Protein AF-0000000067830590 (afdb_homodimer)

Radius of gyration: 25.95 Å; Cα contacts (8 Å, |Δi|>4): 1346; chains: 2; bounding box: 72×70×106 Å

Sequence (716 aa):
MVDDTRDLALVFAGGNAVGAYHAGTYEALHEHGLRPDWVVGASIGAVTAAIIAGNAPEDRVAKLRMFWDEATQATGPSPTGLLKPRQVYNGLHALLALAWGRPSIFGHRLPGPWSALPWVPNDVALFDNRPLLRTLERLVDFEWLNRGDTRLTVGCVDIETGEEVYFDTARQEVRSEHILASTAILPAFPPVEVDGRVLCDAGYTNNLPLDPLFETEPERDLLCIASDLFSLRAPRPASLDAVLERANDLIFASAPRRAVAGLRREYELRERLDPEGPAVTLLHLVYQAGADELAAKSFDFSPSSIRDRWAAGGRDAVRGLGLLRADKRASGRFEYLTLPDSLGTRKAAEPRAASAVAMVDDTRDLALVFAGGNAVGAYHAGTYEALHEHGLRPDWVVGASIGAVTAAIIAGNAPEDRVAKLRMFWDEATQATGPSPTGLLKPRQVYNGLHALLALAWGRPSIFGHRLPGPWSALPWVPNDVALFDNRPLLRTLERLVDFEWLNRGDTRLTVGCVDIETGEEVYFDTARQEVRSEHILASTAILPAFPPVEVDGRVLCDAGYTNNLPLDPLFETEPERDLLCIASDLFSLRAPRPASLDAVLERANDLIFASAPRRAVAGLRREYELRERLDPEGPAVTLLHLVYQAGADELAAKSFDFSPSSIRDRWAAGGRDAVRGLGLLRADKRASGRFEYLTLPDSLGTRKAAEPRAASAVA

Organism: Methylorubrum extorquens (strain ATCC 14718 / DSM 1338 / JCM 2805 / NCIMB 9133 / AM1) (NCBI:txid272630)

Secondary structure (DSSP, 8-state):
---TTEEEEEEE---GGGGHHHHHHHHHHHHTT---SEEEEETHHHHHHHHHHTS-HHHHHHHHHHHHHHHHHHTS--SS----HHHHHHHHHHHHHHHH----S------------SSS-GGG-SS--HHHHHHHHHH--HHHHHHSSSEEEEEEEETTT--EEEEETTTS---HHHHHHHT--TTTS--EEETTEEEE-GGGT-SS--GGGGSS--SSEEEEEEEES--S--PPP-SHHHHHHHHHHHHHHHHHHHHHHHHHHHHHHHHHH-TTSPPEEEEEEE----GGGSSSGGG---HHHHHHHHHHHHHHHHHHHHHHHHS---SSSEEEEEPPPSS---------------/---TTEEEEEEE---GGGGHHHHHHHHHHHHTT---SEEEEETHHHHHHHHHHTS-HHHHHHHHHHHHHHHHHTTS--SS----HHHHHHHHHHHHHHHHS---S-------STT-S-SS-GGG-SS--HHHHHHHHHH--HHHHHHSSSEEEEEEEETTT--EEEEETTTS---HHHHHHHT--TTTS--EEETTEEEE-GGGT-SS--HHHHSS--SSEEEEEEEES--S--PPP-SHHHHHHHHHHHHHHHHHHHHHHHHHHHHHHHHHH-TTSPPEEEEEEE----TTSTTTGGG---HHHHHHHHHHHHHHHHHHHHHHHHS---SSSEEEEEPPPSS---------------

Foldseek 3Di:
DAPVQAAEEEWEFDFALLRLLVLLLVVLCLVVPDDHQEYEAFASSLLLLQLCLQDDSVCSSVLSVVVLVVLQVVQPPPVPPQPHLVQLVVFVVVVVVVVPDDPDDDPPCPPCCVDDDPPPRPPQASHELVVVLVSCVVRGNQVSNLPHRHKYKYWKAFPVVRDIDIDISVVDRDHSQSNSQSNQAGRNHAFGDDPNTTIHHCQQPARTPPCVVVVDPDQGAYEYEYEAEADQDDDDQDDPLSVVLNVSSCRRVVRVVVVLVVVVVVQVVVCVVPVPGHAYEYEYEYDDDPPVQRRCQSRPSHPVSSVVSSNSSNVSSVVSVVVVVPDDPDSGRYHYHYDDDPPDPPDPPPPPDPPPDD/DAPVQAAEEEWEFDFALLRLLVLLLVVLCLVVPDDHQEYEAFASSQLLLQLCLQDDSVCSSVLSVVVLVVVQVVQPPPVPPPQRVVRLVVVVVVVVVDVVDPPDDDDPPPVDPLPDDDDPRPPQASDELVVVLVSCVVRGRQVSNLPHRHKYKYWKAFPVVRDIDIDISVVDRDHSQSNSQSNQDPRNHAFGDDPNTTIHHCQQPARTPPCVVVVDPDQGAYEYEYEAEADQDDDDQDDPLSVVLNVSSCRRVVRVVVVLVVVVVVQVVVCVVPVPGHAYEYEYEYDDDPPVQRRVQSHPSHPVSSVVSSNSSNVSSVVSVVVVVPDDPDSGRYHYHYDDDPPDPPDPPPPDDPPDDD

InterPro domains:
  IPR002641 Patatin-like phospholipase domain [PF01734] (10-213)
  IPR002641 Patatin-like phospholipase domain [PS51635] (10-214)
  IPR016035 Acyl transferase/acyl hydrolase/lysophospholipase [SSF52151] (8-318)
  IPR021095 Domain of unknown function DUF3734 [PF12536] (277-321)
  IPR050301 Neuropathy target esterase [PTHR14226] (8-215)

pLDDT: mean 77.27, std 24.74, range [22.25, 98.81]

Structure (mmCIF, N/CA/C/O backbone):
data_AF-0000000067830590-model_v1
#
loop_
_entity.id
_entity.type
_entity.pdbx_description
1 polymer 'Patatin-like phospholipase'
#
loop_
_atom_site.group_PDB
_atom_site.id
_atom_site.type_symbol
_atom_site.label_atom_id
_atom_site.label_alt_id
_atom_site.label_comp_id
_atom_site.label_asym_id
_atom_site.label_entity_id
_atom_site.label_seq_id
_atom_site.pdbx_PDB_ins_code
_atom_site.Cartn_x
_atom_site.Cartn_y
_atom_site.Cartn_z
_atom_site.occupancy
_atom_site.B_iso_or_equiv
_atom_site.auth_seq_id
_atom_site.auth_comp_id
_atom_site.auth_asym_id
_atom_site.auth_atom_id
_atom_site.pdbx_PDB_model_num
ATOM 1 N N . MET A 1 1 ? -12.031 -34.375 1.209 1 35.69 1 MET A N 1
ATOM 2 C CA . MET A 1 1 ? -13.414 -33.969 0.969 1 35.69 1 MET A CA 1
ATOM 3 C C . MET A 1 1 ? -13.477 -32.688 0.152 1 35.69 1 MET A C 1
ATOM 5 O O . MET A 1 1 ? -13.023 -31.641 0.604 1 35.69 1 MET A O 1
ATOM 9 N N . VAL A 1 2 ? -13.375 -32.906 -1.15 1 44.66 2 VAL A N 1
ATOM 10 C CA . VAL A 1 2 ? -13.586 -31.766 -2.059 1 44.66 2 VAL A CA 1
ATOM 11 C C . VAL A 1 2 ? -14.836 -31 -1.646 1 44.66 2 VAL A C 1
ATOM 13 O O . VAL A 1 2 ? -15.938 -31.562 -1.612 1 44.66 2 VAL A O 1
ATOM 16 N N . ASP A 1 3 ? -14.742 -30.219 -0.62 1 55.72 3 ASP A N 1
ATOM 17 C CA . ASP A 1 3 ? -15.883 -29.406 -0.219 1 55.72 3 ASP A CA 1
ATOM 18 C C . ASP A 1 3 ? -16.438 -28.625 -1.406 1 55.72 3 ASP A C 1
ATOM 20 O O . ASP A 1 3 ? -15.789 -27.703 -1.916 1 55.72 3 ASP A O 1
ATOM 24 N N . ASP A 1 4 ? -17.406 -29.25 -2.213 1 65.75 4 ASP A N 1
ATOM 25 C CA . ASP A 1 4 ? -18.031 -28.75 -3.436 1 65.75 4 ASP A CA 1
ATOM 26 C C . ASP A 1 4 ? -18.922 -27.531 -3.148 1 65.75 4 ASP A C 1
ATOM 28 O O . ASP A 1 4 ? -19.562 -27.016 -4.051 1 65.75 4 ASP A O 1
ATOM 32 N N . THR A 1 5 ? -18.906 -27.125 -1.956 1 77.94 5 THR A N 1
ATOM 33 C CA . THR A 1 5 ? -19.875 -26.078 -1.621 1 77.94 5 THR A CA 1
ATOM 34 C C . THR A 1 5 ? -19.25 -24.703 -1.711 1 77.94 5 THR A C 1
ATOM 36 O O . THR A 1 5 ? -19.953 -23.688 -1.744 1 77.94 5 THR A O 1
ATOM 39 N N . ARG A 1 6 ? -17.953 -24.734 -1.888 1 89.44 6 ARG A N 1
ATOM 40 C CA . ARG A 1 6 ? -17.297 -23.438 -1.965 1 89.44 6 ARG A CA 1
ATOM 41 C C . ARG A 1 6 ? -16.156 -23.453 -2.977 1 89.44 6 ARG A C 1
ATOM 43 O O . ARG A 1 6 ? -15.609 -24.531 -3.291 1 89.44 6 ARG A O 1
ATOM 50 N N . ASP A 1 7 ? -15.914 -22.359 -3.572 1 95.25 7 ASP A N 1
ATOM 51 C CA . ASP A 1 7 ? -14.742 -22.219 -4.43 1 95.25 7 ASP A CA 1
ATOM 52 C C . ASP A 1 7 ? -13.477 -22.031 -3.6 1 95.25 7 ASP A C 1
ATOM 54 O O . ASP A 1 7 ? -13.523 -21.516 -2.484 1 95.25 7 ASP A O 1
ATOM 58 N N . LEU A 1 8 ? -12.391 -22.594 -4.129 1 97.31 8 LEU A N 1
ATOM 59 C CA . LEU A 1 8 ? -11.094 -22.469 -3.465 1 97.31 8 LEU A CA 1
ATOM 60 C C . LEU A 1 8 ? -10.125 -21.656 -4.312 1 97.31 8 LEU A C 1
ATOM 62 O O . LEU A 1 8 ? -9.852 -22 -5.461 1 97.31 8 LEU A O 1
ATOM 66 N N . ALA A 1 9 ? -9.695 -20.562 -3.762 1 98.5 9 ALA A N 1
ATOM 67 C CA . ALA A 1 9 ? -8.664 -19.75 -4.406 1 98.5 9 ALA A CA 1
ATOM 68 C C . ALA A 1 9 ? -7.383 -19.734 -3.582 1 98.5 9 ALA A C 1
ATOM 70 O O . ALA A 1 9 ? -7.43 -19.625 -2.355 1 98.5 9 ALA A O 1
ATOM 71 N N . LEU A 1 10 ? -6.246 -19.938 -4.23 1 98.81 10 LEU A N 1
ATOM 72 C CA . LEU A 1 10 ? -4.934 -19.75 -3.619 1 98.81 10 LEU A CA 1
ATOM 73 C C . LEU A 1 10 ? -4.266 -18.484 -4.148 1 98.81 10 LEU A C 1
ATOM 75 O O . LEU A 1 10 ? -4.227 -18.266 -5.359 1 98.81 10 LEU A O 1
ATOM 79 N N . VAL A 1 11 ? -3.822 -17.625 -3.258 1 98.75 11 VAL A N 1
ATOM 80 C CA . VAL A 1 11 ? -3.129 -16.406 -3.639 1 98.75 11 VAL A CA 1
ATOM 81 C C . VAL A 1 11 ? -1.701 -16.422 -3.098 1 98.75 11 VAL A C 1
ATOM 83 O O . VAL A 1 11 ? -1.487 -16.625 -1.899 1 98.75 11 VAL A O 1
ATOM 86 N N . PHE A 1 12 ? -0.72 -16.266 -3.982 1 98.38 12 PHE A N 1
ATOM 87 C CA . PHE A 1 12 ? 0.69 -16.359 -3.623 1 98.38 12 PHE A CA 1
ATOM 88 C C . PHE A 1 12 ? 1.371 -15 -3.789 1 98.38 12 PHE A C 1
ATOM 90 O O . PHE A 1 12 ? 1.358 -14.422 -4.879 1 98.38 12 PHE A O 1
ATOM 97 N N . ALA A 1 13 ? 1.979 -14.516 -2.713 1 97.19 13 ALA A N 1
ATOM 98 C CA . ALA A 1 13 ? 2.66 -13.219 -2.709 1 97.19 13 ALA A CA 1
ATOM 99 C C . ALA A 1 13 ? 4.016 -13.312 -3.402 1 97.19 13 ALA A C 1
ATOM 101 O O . ALA A 1 13 ? 4.539 -14.414 -3.611 1 97.19 13 ALA A O 1
ATOM 102 N N . GLY A 1 14 ? 4.52 -12.141 -3.715 1 93.19 14 GLY A N 1
ATOM 103 C CA . GLY A 1 14 ? 5.902 -12.062 -4.16 1 93.19 14 GLY A CA 1
ATOM 104 C C . GLY A 1 14 ? 6.898 -12.125 -3.02 1 93.19 14 GLY A C 1
ATOM 105 O O . GLY A 1 14 ? 6.539 -11.898 -1.861 1 93.19 14 GLY A O 1
ATOM 106 N N . GLY A 1 15 ? 8.18 -12.477 -3.402 1 86 15 GLY A N 1
ATOM 107 C CA . GLY A 1 15 ? 9.148 -12.547 -2.326 1 86 15 GLY A CA 1
ATOM 108 C C . GLY A 1 15 ? 10.438 -13.25 -2.727 1 86 15 GLY A C 1
ATOM 109 O O . GLY A 1 15 ? 11.156 -13.766 -1.873 1 86 15 GLY A O 1
ATOM 110 N N . ASN A 1 16 ? 10.789 -13.297 -3.877 1 73.25 16 ASN A N 1
ATOM 111 C CA . ASN A 1 16 ? 12.031 -13.844 -4.426 1 73.25 16 ASN A CA 1
ATOM 112 C C . ASN A 1 16 ? 12.352 -15.211 -3.838 1 73.25 16 ASN A C 1
ATOM 114 O O . ASN A 1 16 ? 11.531 -16.141 -3.918 1 73.25 16 ASN A O 1
ATOM 118 N N . ALA A 1 17 ? 13.523 -15.305 -3.078 1 67.31 17 ALA A N 1
ATOM 119 C CA . ALA A 1 17 ? 14.055 -16.594 -2.625 1 67.31 17 ALA A CA 1
ATOM 120 C C . ALA A 1 17 ? 13.219 -17.156 -1.479 1 67.31 17 ALA A C 1
ATOM 122 O O . ALA A 1 17 ? 13.312 -18.344 -1.16 1 67.31 17 ALA A O 1
ATOM 123 N N . VAL A 1 18 ? 12.336 -16.375 -1.01 1 76.75 18 VAL A N 1
ATOM 124 C CA . VAL A 1 18 ? 11.523 -16.828 0.111 1 76.75 18 VAL A CA 1
ATOM 125 C C . VAL A 1 18 ? 10.32 -17.609 -0.41 1 76.75 18 VAL A C 1
ATOM 127 O O . VAL A 1 18 ? 9.625 -18.281 0.36 1 76.75 18 VAL A O 1
ATOM 130 N N . GLY A 1 19 ? 10.211 -17.766 -1.674 1 89.88 19 GLY A N 1
ATOM 131 C CA . GLY A 1 19 ? 9.031 -18.312 -2.32 1 89.88 19 GLY A CA 1
ATOM 132 C C . GLY A 1 19 ? 8.906 -19.812 -2.15 1 89.88 19 GLY A C 1
ATOM 133 O O . GLY A 1 19 ? 7.84 -20.391 -2.408 1 89.88 19 GLY A O 1
ATOM 134 N N . ALA A 1 20 ? 9.992 -20.516 -1.626 1 92.56 20 ALA A N 1
ATOM 135 C CA . ALA A 1 20 ? 9.883 -21.953 -1.35 1 92.56 20 ALA A CA 1
ATOM 136 C C . ALA A 1 20 ? 8.797 -22.234 -0.312 1 92.56 20 ALA A C 1
ATOM 138 O O . ALA A 1 20 ? 8.203 -23.312 -0.299 1 92.56 20 ALA A O 1
ATOM 139 N N . TYR A 1 21 ? 8.523 -21.281 0.536 1 95.06 21 TYR A N 1
ATOM 140 C CA . TYR A 1 21 ? 7.426 -21.328 1.493 1 95.06 21 TYR A CA 1
ATOM 141 C C . TYR A 1 21 ? 6.105 -21.641 0.796 1 95.06 21 TYR A C 1
ATOM 143 O O . TYR A 1 21 ? 5.309 -22.438 1.294 1 95.06 21 TYR A O 1
ATOM 151 N N . HIS A 1 22 ? 5.836 -21.047 -0.394 1 98.31 22 HIS A N 1
ATOM 152 C CA . HIS A 1 22 ? 4.621 -21.266 -1.168 1 98.31 22 HIS A CA 1
ATOM 153 C C . HIS A 1 22 ? 4.496 -22.719 -1.603 1 98.31 22 HIS A C 1
ATOM 155 O O . HIS A 1 22 ? 3.408 -23.297 -1.556 1 98.31 22 HIS A O 1
ATOM 161 N N . ALA A 1 23 ? 5.645 -23.281 -2.021 1 97.38 23 ALA A N 1
ATOM 162 C CA . ALA A 1 23 ? 5.645 -24.656 -2.484 1 97.38 23 ALA A CA 1
ATOM 163 C C . ALA A 1 23 ? 5.289 -25.625 -1.35 1 97.38 23 ALA A C 1
ATOM 165 O O . ALA A 1 23 ? 4.5 -26.547 -1.537 1 97.38 23 ALA A O 1
ATOM 166 N N . GLY A 1 24 ? 5.879 -25.359 -0.216 1 97.88 24 GLY A N 1
ATOM 167 C CA . GLY A 1 24 ? 5.527 -26.156 0.947 1 97.88 24 GLY A CA 1
ATOM 168 C C . GLY A 1 24 ? 4.066 -26.031 1.34 1 97.88 24 GLY A C 1
ATOM 169 O O . GLY A 1 24 ? 3.424 -27.016 1.696 1 97.88 24 GLY A O 1
ATOM 170 N N . THR A 1 25 ? 3.588 -24.812 1.313 1 98.44 25 THR A N 1
ATOM 171 C CA . THR A 1 25 ? 2.18 -24.562 1.597 1 98.44 25 THR A CA 1
ATOM 172 C C . THR A 1 25 ? 1.285 -25.359 0.652 1 98.44 25 THR A C 1
ATOM 174 O O . THR A 1 25 ? 0.374 -26.062 1.097 1 98.44 25 THR A O 1
ATOM 177 N N . TYR A 1 26 ? 1.572 -25.328 -0.618 1 98.62 26 TYR A N 1
ATOM 178 C CA . TYR A 1 26 ? 0.752 -26.031 -1.604 1 98.62 26 TYR A CA 1
ATOM 179 C C . TYR A 1 26 ? 0.811 -27.531 -1.396 1 98.62 26 TYR A C 1
ATOM 181 O O . TYR A 1 26 ? -0.213 -28.219 -1.466 1 98.62 26 TYR A O 1
ATOM 189 N N . GLU A 1 27 ? 2.023 -28.016 -1.219 1 98.56 27 GLU A N 1
ATOM 190 C CA . GLU A 1 27 ? 2.174 -29.453 -1.034 1 98.56 27 GLU A CA 1
ATOM 191 C C . GLU A 1 27 ? 1.278 -29.969 0.092 1 98.56 27 GLU A C 1
ATOM 193 O O . GLU A 1 27 ? 0.576 -30.969 -0.07 1 98.56 27 GLU A O 1
ATOM 198 N N . ALA A 1 28 ? 1.321 -29.297 1.193 1 98.25 28 ALA A N 1
ATOM 199 C CA . ALA A 1 28 ? 0.506 -29.703 2.336 1 98.25 28 ALA A CA 1
ATOM 200 C C . ALA A 1 28 ? -0.98 -29.656 1.994 1 98.25 28 ALA A C 1
ATOM 202 O O . ALA A 1 28 ? -1.735 -30.562 2.338 1 98.25 28 ALA A O 1
ATOM 203 N N . LEU A 1 29 ? -1.418 -28.594 1.342 1 97.81 29 LEU A N 1
ATOM 204 C CA . LEU A 1 29 ? -2.818 -28.469 0.956 1 97.81 29 LEU A CA 1
ATOM 205 C C . LEU A 1 29 ? -3.221 -29.578 -0.002 1 97.81 29 LEU A C 1
ATOM 207 O O . LEU A 1 29 ? -4.293 -30.172 0.143 1 97.81 29 LEU A O 1
ATOM 211 N N . HIS A 1 30 ? -2.336 -29.828 -0.993 1 97.31 30 HIS A N 1
ATOM 212 C CA . HIS A 1 30 ? -2.561 -30.875 -1.974 1 97.31 30 HIS A CA 1
ATOM 213 C C . HIS A 1 30 ? -2.701 -32.25 -1.296 1 97.31 30 HIS A C 1
ATOM 215 O O . HIS A 1 30 ? -3.615 -33 -1.616 1 97.31 30 HIS A O 1
ATOM 221 N N . GLU A 1 31 ? -1.853 -32.5 -0.358 1 96.81 31 GLU A N 1
ATOM 222 C CA . GLU A 1 31 ? -1.855 -33.781 0.359 1 96.81 31 GLU A CA 1
ATOM 223 C C . GLU A 1 31 ? -3.129 -33.938 1.184 1 96.81 31 GLU A C 1
ATOM 225 O O . GLU A 1 31 ? -3.545 -35.062 1.474 1 96.81 31 GLU A O 1
ATOM 230 N N . HIS A 1 32 ? -3.705 -32.844 1.533 1 95.88 32 HIS A N 1
ATOM 231 C CA . HIS A 1 32 ? -4.938 -32.906 2.312 1 95.88 32 HIS A CA 1
ATOM 232 C C . HIS A 1 32 ? -6.164 -32.812 1.412 1 95.88 32 HIS A C 1
ATOM 234 O O . HIS A 1 32 ? -7.273 -32.562 1.887 1 95.88 32 HIS A O 1
ATOM 240 N N . GLY A 1 33 ? -5.965 -32.875 0.119 1 94.06 33 GLY A N 1
ATOM 241 C CA . GLY A 1 33 ? -7.055 -33.094 -0.821 1 94.06 33 GLY A CA 1
ATOM 242 C C . GLY A 1 33 ? -7.629 -31.797 -1.354 1 94.06 33 GLY A C 1
ATOM 243 O O . GLY A 1 33 ? -8.672 -31.797 -2.012 1 94.06 33 GLY A O 1
ATOM 244 N N . LEU A 1 34 ? -7.016 -30.672 -1.106 1 94.75 34 LEU A N 1
ATOM 245 C CA . LEU A 1 34 ? -7.516 -29.406 -1.611 1 94.75 34 LEU A CA 1
ATOM 246 C C . LEU A 1 34 ? -7.078 -29.188 -3.055 1 94.75 34 LEU A C 1
ATOM 248 O O . LEU A 1 34 ? -5.895 -29.328 -3.381 1 94.75 34 LEU A O 1
ATOM 252 N N . ARG A 1 35 ? -8.062 -28.906 -3.883 1 94.75 35 ARG A N 1
ATOM 253 C CA . ARG A 1 35 ? -7.832 -28.594 -5.289 1 94.75 35 ARG A CA 1
ATOM 254 C C . ARG A 1 35 ? -8.32 -27.188 -5.625 1 94.75 35 ARG A C 1
ATOM 256 O O . ARG A 1 35 ? -9.523 -26.938 -5.652 1 94.75 35 ARG A O 1
ATOM 263 N N . PRO A 1 36 ? -7.402 -26.328 -5.949 1 97.06 36 PRO A N 1
ATOM 264 C CA . PRO A 1 36 ? -7.828 -24.938 -6.176 1 97.06 36 PRO A CA 1
ATOM 265 C C . PRO A 1 36 ? -8.57 -24.766 -7.5 1 97.06 36 PRO A C 1
ATOM 267 O O . PRO A 1 36 ? -8.203 -25.375 -8.5 1 97.06 36 PRO A O 1
ATOM 270 N N . ASP A 1 37 ? -9.602 -23.922 -7.441 1 97.19 37 ASP A N 1
ATOM 271 C CA . ASP A 1 37 ? -10.297 -23.484 -8.648 1 97.19 37 ASP A CA 1
ATOM 272 C C . ASP A 1 37 ? -9.57 -22.312 -9.305 1 97.19 37 ASP A C 1
ATOM 274 O O . ASP A 1 37 ? -9.664 -22.125 -10.523 1 97.19 37 ASP A O 1
ATOM 278 N N . TRP A 1 38 ? -8.938 -21.578 -8.516 1 98.25 38 TRP A N 1
ATOM 279 C CA . TRP A 1 38 ? -8.328 -20.328 -8.93 1 98.25 38 TRP A CA 1
ATOM 280 C C . TRP A 1 38 ? -7.008 -20.094 -8.195 1 98.25 38 TRP A C 1
ATOM 282 O O . TRP A 1 38 ? -6.93 -20.25 -6.973 1 98.25 38 TRP A O 1
ATOM 292 N N . VAL A 1 39 ? -5.938 -19.844 -8.953 1 98.75 39 VAL A N 1
ATOM 293 C CA . VAL A 1 39 ? -4.656 -19.484 -8.359 1 98.75 39 VAL A CA 1
ATOM 294 C C . VAL A 1 39 ? -4.215 -18.109 -8.867 1 98.75 39 VAL A C 1
ATOM 296 O O . VAL A 1 39 ? -4.305 -17.828 -10.062 1 98.75 39 VAL A O 1
ATOM 299 N N . VAL A 1 40 ? -3.885 -17.219 -7.953 1 98.69 40 VAL A N 1
ATOM 300 C CA . VAL A 1 40 ? -3.432 -15.859 -8.242 1 98.69 40 VAL A CA 1
ATOM 301 C C . VAL A 1 40 ? -2.023 -15.648 -7.691 1 98.69 40 VAL A C 1
ATOM 303 O O . VAL A 1 40 ? -1.708 -16.125 -6.594 1 98.69 40 VAL A O 1
ATOM 306 N N . GLY A 1 41 ? -1.157 -14.961 -8.453 1 98.31 41 GLY A N 1
ATOM 307 C CA . GLY A 1 41 ? 0.191 -14.781 -7.938 1 98.31 41 GLY A CA 1
ATOM 308 C C . GLY A 1 41 ? 0.862 -13.523 -8.453 1 98.31 41 GLY A C 1
ATOM 309 O O . GLY A 1 41 ? 0.476 -12.984 -9.492 1 98.31 41 GLY A O 1
ATOM 310 N N . ALA A 1 42 ? 1.832 -13.078 -7.727 1 96.81 42 ALA A N 1
ATOM 311 C CA . ALA A 1 42 ? 2.736 -12 -8.109 1 96.81 42 ALA A CA 1
ATOM 312 C C . ALA A 1 42 ? 4.195 -12.414 -7.934 1 96.81 42 ALA A C 1
ATOM 314 O O . ALA A 1 42 ? 4.551 -13.031 -6.93 1 96.81 42 ALA A O 1
ATOM 315 N N . SER A 1 43 ? 5.023 -12.07 -8.898 1 95 43 SER A N 1
ATOM 316 C CA . SER A 1 43 ? 6.445 -12.391 -8.859 1 95 43 SER A CA 1
ATOM 317 C C . SER A 1 43 ? 6.668 -13.891 -8.68 1 95 43 SER A C 1
ATOM 319 O O . SER A 1 43 ? 6.18 -14.695 -9.477 1 95 43 SER A O 1
ATOM 321 N N . ILE A 1 44 ? 7.406 -14.297 -7.652 1 93.88 44 ILE A N 1
ATOM 322 C CA . ILE A 1 44 ? 7.637 -15.719 -7.402 1 93.88 44 ILE A CA 1
ATOM 323 C C . ILE A 1 44 ? 6.305 -16.422 -7.145 1 93.88 44 ILE A C 1
ATOM 325 O O . ILE A 1 44 ? 6.152 -17.609 -7.438 1 93.88 44 ILE A O 1
ATOM 329 N N . GLY A 1 45 ? 5.363 -15.688 -6.602 1 97.69 45 GLY A N 1
ATOM 330 C CA . GLY A 1 45 ? 4.02 -16.219 -6.477 1 97.69 45 GLY A CA 1
ATOM 331 C C . GLY A 1 45 ? 3.377 -16.547 -7.812 1 97.69 45 GLY A C 1
ATOM 332 O O . GLY A 1 45 ? 2.646 -17.531 -7.938 1 97.69 45 GLY A O 1
ATOM 333 N N . ALA A 1 46 ? 3.625 -15.68 -8.789 1 97.94 46 ALA A N 1
ATOM 334 C CA . ALA A 1 46 ? 3.127 -15.938 -10.141 1 97.94 46 ALA A CA 1
ATOM 335 C C . ALA A 1 46 ? 3.768 -17.188 -10.727 1 97.94 46 ALA A C 1
ATOM 337 O O . ALA A 1 46 ? 3.1 -17.984 -11.406 1 97.94 46 ALA A O 1
ATOM 338 N N . VAL A 1 47 ? 5.055 -17.359 -10.469 1 96.75 47 VAL A N 1
ATOM 339 C CA . VAL A 1 47 ? 5.758 -18.547 -10.93 1 96.75 47 VAL A CA 1
ATOM 340 C C . VAL A 1 47 ? 5.133 -19.797 -10.297 1 96.75 47 VAL A C 1
ATOM 342 O O . VAL A 1 47 ? 4.805 -20.75 -10.992 1 96.75 47 VAL A O 1
ATOM 345 N N . THR A 1 48 ? 4.977 -19.766 -9 1 98.25 48 THR A N 1
ATOM 346 C CA . THR A 1 48 ? 4.371 -20.859 -8.273 1 98.25 48 THR A CA 1
ATOM 347 C C . THR A 1 48 ? 2.973 -21.172 -8.805 1 98.25 48 THR A C 1
ATOM 349 O O . THR A 1 48 ? 2.645 -22.328 -9.078 1 98.25 48 THR A O 1
ATOM 352 N N . ALA A 1 49 ? 2.203 -20.125 -8.992 1 98.75 49 ALA A N 1
ATOM 353 C CA . ALA A 1 49 ? 0.833 -20.266 -9.484 1 98.75 49 ALA A CA 1
ATOM 354 C C . ALA A 1 49 ? 0.811 -20.875 -10.883 1 98.75 49 ALA A C 1
ATOM 356 O O . ALA A 1 49 ? -0.024 -21.734 -11.188 1 98.75 49 ALA A O 1
ATOM 357 N N . ALA A 1 50 ? 1.698 -20.438 -11.719 1 98.56 50 ALA A N 1
ATOM 358 C CA . ALA A 1 50 ? 1.76 -20.938 -13.094 1 98.56 50 ALA A CA 1
ATOM 359 C C . ALA A 1 50 ? 2.111 -22.422 -13.117 1 98.56 50 ALA A C 1
ATOM 361 O O . ALA A 1 50 ? 1.545 -23.172 -13.906 1 98.56 50 ALA A O 1
ATOM 362 N N . ILE A 1 51 ? 3.078 -22.781 -12.297 1 98.5 51 ILE A N 1
ATOM 363 C CA . ILE A 1 51 ? 3.461 -24.188 -12.234 1 98.5 51 ILE A CA 1
ATOM 364 C C . ILE A 1 51 ? 2.275 -25.016 -11.758 1 98.5 51 ILE A C 1
ATOM 366 O O . ILE A 1 51 ? 2.008 -26.094 -12.305 1 98.5 51 ILE A O 1
ATOM 370 N N . ILE A 1 52 ? 1.508 -24.578 -10.805 1 98.56 52 ILE A N 1
ATOM 371 C CA . ILE A 1 52 ? 0.346 -25.281 -10.281 1 98.56 52 ILE A CA 1
ATOM 372 C C . ILE A 1 52 ? -0.731 -25.375 -11.359 1 98.56 52 ILE A C 1
ATOM 374 O O . ILE A 1 52 ? -1.2 -26.469 -11.688 1 98.56 52 ILE A O 1
ATOM 378 N N . ALA A 1 53 ? -1.06 -24.266 -11.992 1 98.5 53 ALA A N 1
ATOM 379 C CA . ALA A 1 53 ? -2.154 -24.219 -12.961 1 98.5 53 ALA A CA 1
ATOM 380 C C . ALA A 1 53 ? -1.765 -24.922 -14.266 1 98.5 53 ALA A C 1
ATOM 382 O O . ALA A 1 53 ? -2.629 -25.406 -15 1 98.5 53 ALA A O 1
ATOM 383 N N . GLY A 1 54 ? -0.471 -24.953 -14.523 1 98.38 54 GLY A N 1
ATOM 384 C CA . GLY A 1 54 ? -0.007 -25.438 -15.812 1 98.38 54 GLY A CA 1
ATOM 385 C C . GLY A 1 54 ? 0.311 -26.922 -15.82 1 98.38 54 GLY A C 1
ATOM 386 O O . GLY A 1 54 ? 0.86 -27.438 -16.797 1 98.38 54 GLY A O 1
ATOM 387 N N . ASN A 1 55 ? 0.024 -27.625 -14.766 1 98.06 55 ASN A N 1
ATOM 388 C CA . ASN A 1 55 ? 0.316 -29.047 -14.688 1 98.06 55 ASN A CA 1
ATOM 389 C C . ASN A 1 55 ? -0.854 -29.828 -14.102 1 98.06 55 ASN A C 1
ATOM 391 O O . ASN A 1 55 ? -1.666 -29.281 -13.359 1 98.06 55 ASN A O 1
ATOM 395 N N . ALA A 1 56 ? -0.902 -31.078 -14.469 1 96.75 56 ALA A N 1
ATOM 396 C CA . ALA A 1 56 ? -1.891 -31.969 -13.859 1 96.75 56 ALA A CA 1
ATOM 397 C C . ALA A 1 56 ? -1.675 -32.094 -12.359 1 96.75 56 ALA A C 1
ATOM 399 O O . ALA A 1 56 ? -0.536 -32.062 -11.883 1 96.75 56 ALA A O 1
ATOM 400 N N . PRO A 1 57 ? -2.734 -32.219 -11.625 1 96.25 57 PRO A N 1
ATOM 401 C CA . PRO A 1 57 ? -2.637 -32.25 -10.164 1 96.25 57 PRO A CA 1
ATOM 402 C C . PRO A 1 57 ? -1.567 -33.188 -9.648 1 96.25 57 PRO A C 1
ATOM 404 O O . PRO A 1 57 ? -0.841 -32.875 -8.711 1 96.25 57 PRO A O 1
ATOM 407 N N . GLU A 1 58 ? -1.384 -34.312 -10.266 1 96.38 58 GLU A N 1
ATOM 408 C CA . GLU A 1 58 ? -0.466 -35.344 -9.789 1 96.38 58 GLU A CA 1
ATOM 409 C C . GLU A 1 58 ? 0.987 -34.938 -10.016 1 96.38 58 GLU A C 1
ATOM 411 O O . GLU A 1 58 ? 1.899 -35.5 -9.414 1 96.38 58 GLU A O 1
ATOM 416 N N . ASP A 1 59 ? 1.191 -33.969 -10.906 1 97.75 59 ASP A N 1
ATOM 417 C CA . ASP A 1 59 ? 2.553 -33.594 -11.289 1 97.75 59 ASP A CA 1
ATOM 418 C C . ASP A 1 59 ? 2.979 -32.281 -10.625 1 97.75 59 ASP A C 1
ATOM 420 O O . ASP A 1 59 ? 4.156 -31.922 -10.656 1 97.75 59 ASP A O 1
ATOM 424 N N . ARG A 1 60 ? 2.104 -31.578 -10.023 1 98.31 60 ARG A N 1
ATOM 425 C CA . ARG A 1 60 ? 2.322 -30.203 -9.594 1 98.31 60 ARG A CA 1
ATOM 426 C C . ARG A 1 60 ? 3.436 -30.125 -8.555 1 98.31 60 ARG A C 1
ATOM 428 O O . ARG A 1 60 ? 4.355 -29.312 -8.688 1 98.31 60 ARG A O 1
ATOM 435 N N . VAL A 1 61 ? 3.406 -30.969 -7.539 1 98.31 61 VAL A N 1
ATOM 436 C CA . VAL A 1 61 ? 4.379 -30.906 -6.453 1 98.31 61 VAL A CA 1
ATOM 437 C C . VAL A 1 61 ? 5.77 -31.25 -6.988 1 98.31 61 VAL A C 1
ATOM 439 O O . VAL A 1 61 ? 6.754 -30.594 -6.633 1 98.31 61 VAL A O 1
ATOM 442 N N . ALA A 1 62 ? 5.828 -32.219 -7.816 1 98.06 62 ALA A N 1
ATOM 443 C CA . ALA A 1 62 ? 7.105 -32.625 -8.406 1 98.06 62 ALA A CA 1
ATOM 444 C C . ALA A 1 62 ? 7.707 -31.484 -9.219 1 98.06 62 ALA A C 1
ATOM 446 O O . ALA A 1 62 ? 8.914 -31.234 -9.172 1 98.06 62 ALA A O 1
ATOM 447 N N . LYS A 1 63 ? 6.91 -30.812 -10 1 98.25 63 LYS A N 1
ATOM 448 C CA . LYS A 1 63 ? 7.379 -29.703 -10.805 1 98.25 63 LYS A CA 1
ATOM 449 C C . LYS A 1 63 ? 7.855 -28.547 -9.922 1 98.25 63 LYS A C 1
ATOM 451 O O . LYS A 1 63 ? 8.844 -27.875 -10.242 1 98.25 63 LYS A O 1
ATOM 456 N N . LEU A 1 64 ? 7.16 -28.312 -8.836 1 97.81 64 LEU A N 1
ATOM 457 C CA . LEU A 1 64 ? 7.602 -27.297 -7.891 1 97.81 64 LEU A CA 1
ATOM 458 C C . LEU A 1 64 ? 8.961 -27.656 -7.301 1 97.81 64 LEU A C 1
ATOM 460 O O . LEU A 1 64 ? 9.828 -26.781 -7.152 1 97.81 64 LEU A O 1
ATOM 464 N N . ARG A 1 65 ? 9.156 -28.906 -6.961 1 96.19 65 ARG A N 1
ATOM 465 C CA . ARG A 1 65 ? 10.438 -29.359 -6.43 1 96.19 65 ARG A CA 1
ATOM 466 C C . ARG A 1 65 ? 11.555 -29.156 -7.453 1 96.19 65 ARG A C 1
ATOM 468 O O . ARG A 1 65 ? 12.641 -28.703 -7.105 1 96.19 65 ARG A O 1
ATOM 475 N N . MET A 1 66 ? 11.289 -29.453 -8.664 1 95.06 66 MET A N 1
ATOM 476 C CA . MET A 1 66 ? 12.266 -29.266 -9.727 1 95.06 66 MET A CA 1
ATOM 477 C C . MET A 1 66 ? 12.664 -27.812 -9.852 1 95.06 66 MET A C 1
ATOM 479 O O . MET A 1 66 ? 13.852 -27.484 -9.992 1 95.06 66 MET A O 1
ATOM 483 N N . PHE A 1 67 ? 11.727 -26.953 -9.828 1 93.5 67 PHE A N 1
ATOM 484 C CA . PHE A 1 67 ? 11.992 -25.516 -9.914 1 93.5 67 PHE A CA 1
ATOM 485 C C . PHE A 1 67 ? 12.961 -25.078 -8.82 1 93.5 67 PHE A C 1
ATOM 487 O O . PHE A 1 67 ? 13.961 -24.422 -9.102 1 93.5 67 PHE A O 1
ATOM 494 N N . TRP A 1 68 ? 12.68 -25.438 -7.605 1 91.5 68 TRP A N 1
ATOM 495 C CA . TRP A 1 68 ? 13.469 -24.953 -6.484 1 91.5 68 TRP A CA 1
ATOM 496 C C . TRP A 1 68 ? 14.82 -25.641 -6.414 1 91.5 68 TRP A C 1
ATOM 498 O O . TRP A 1 68 ? 15.805 -25.078 -5.945 1 91.5 68 TRP A O 1
ATOM 508 N N . ASP A 1 69 ? 14.875 -26.875 -6.887 1 87 69 ASP A N 1
ATOM 509 C CA . ASP A 1 69 ? 16.172 -27.547 -7.016 1 87 69 ASP A CA 1
ATOM 510 C C . ASP A 1 69 ? 17.062 -26.812 -8.008 1 87 69 ASP A C 1
ATOM 512 O O . ASP A 1 69 ? 18.266 -26.641 -7.75 1 87 69 ASP A O 1
ATOM 516 N N . GLU A 1 70 ? 16.5 -26.406 -9.078 1 83.12 70 GLU A N 1
ATOM 517 C CA . GLU A 1 70 ? 17.25 -25.656 -10.086 1 83.12 70 GLU A CA 1
ATOM 518 C C . GLU A 1 70 ? 17.656 -24.281 -9.57 1 83.12 70 GLU A C 1
ATOM 520 O O . GLU A 1 70 ? 18.75 -23.797 -9.891 1 83.12 70 GLU A O 1
ATOM 525 N N . ALA A 1 71 ? 16.812 -23.688 -8.875 1 77.19 71 ALA A N 1
ATOM 526 C CA . ALA A 1 71 ? 17.078 -22.359 -8.328 1 77.19 71 ALA A CA 1
ATOM 527 C C . ALA A 1 71 ? 18.281 -22.391 -7.383 1 77.19 71 ALA A C 1
ATOM 529 O O . ALA A 1 71 ? 19.016 -21.406 -7.27 1 77.19 71 ALA A O 1
ATOM 530 N N . THR A 1 72 ? 18.422 -23.469 -6.656 1 68.38 72 THR A N 1
ATOM 531 C CA . THR A 1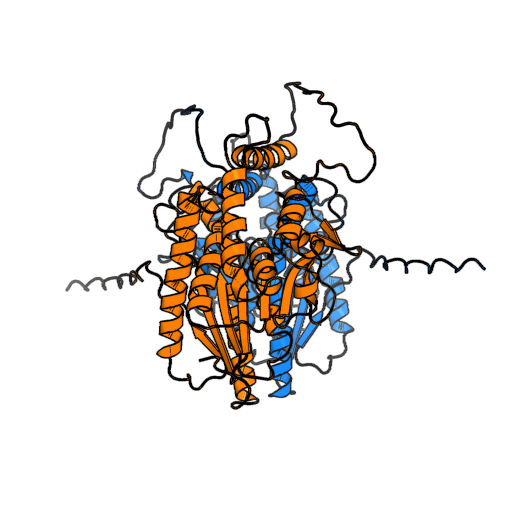 72 ? 19.547 -23.625 -5.742 1 68.38 72 THR A CA 1
ATOM 532 C C . THR A 1 72 ? 20.844 -23.781 -6.512 1 68.38 72 THR A C 1
ATOM 534 O O . THR A 1 72 ? 21.891 -23.312 -6.066 1 68.38 72 THR A O 1
ATOM 537 N N . GLN A 1 73 ? 20.797 -24.531 -7.543 1 57.59 73 GLN A N 1
ATOM 538 C CA . GLN A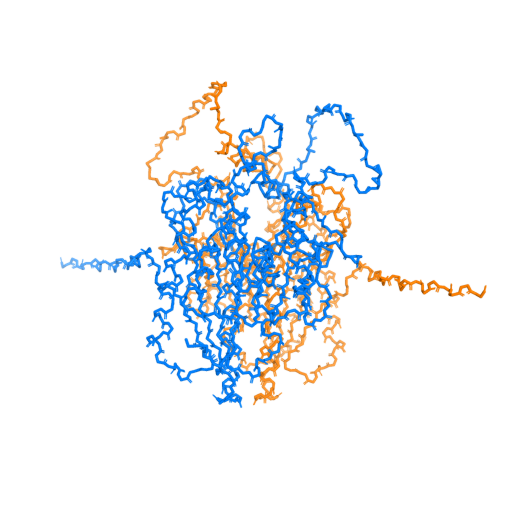 1 73 ? 22 -24.812 -8.32 1 57.59 73 GLN A CA 1
ATOM 539 C C . GLN A 1 73 ? 22.516 -23.562 -9.008 1 57.59 73 GLN A C 1
ATOM 541 O O . GLN A 1 73 ? 23.719 -23.391 -9.18 1 57.59 73 GLN A O 1
ATOM 546 N N . ALA A 1 74 ? 21.641 -22.766 -9.523 1 50.88 74 ALA A N 1
ATOM 547 C CA . ALA A 1 74 ? 22.062 -21.547 -10.211 1 50.88 74 ALA A CA 1
ATOM 548 C C . ALA A 1 74 ? 22.828 -20.625 -9.273 1 50.88 74 ALA A C 1
ATOM 550 O O . ALA A 1 74 ? 23.641 -19.797 -9.727 1 50.88 74 ALA A O 1
ATOM 551 N N . THR A 1 75 ? 22.641 -20.641 -7.988 1 43.94 75 THR A N 1
ATOM 552 C CA . THR A 1 75 ? 23.406 -19.828 -7.039 1 43.94 75 THR A CA 1
ATOM 553 C C . THR A 1 75 ? 24.734 -20.484 -6.719 1 43.94 75 THR A C 1
ATOM 555 O O . THR A 1 75 ? 25.547 -19.922 -5.988 1 43.94 75 THR A O 1
ATOM 558 N N . GLY A 1 76 ? 24.922 -21.672 -7.129 1 38.91 76 GLY A N 1
ATOM 559 C CA . GLY A 1 76 ? 26.25 -22.219 -6.918 1 38.91 76 GLY A CA 1
ATOM 560 C C . GLY A 1 76 ? 27.344 -21.406 -7.582 1 38.91 76 GLY A C 1
ATOM 561 O O . GLY A 1 76 ? 27.062 -20.5 -8.359 1 38.91 76 GLY A O 1
ATOM 562 N N . PRO A 1 77 ? 28.625 -21.641 -7.062 1 36.28 77 PRO A N 1
ATOM 563 C CA . PRO A 1 77 ? 29.812 -20.984 -7.602 1 36.28 77 PRO A CA 1
ATOM 564 C C . PRO A 1 77 ? 29.875 -21.031 -9.125 1 36.28 77 PRO A C 1
ATOM 566 O O . PRO A 1 77 ? 30.203 -22.078 -9.703 1 36.28 77 PRO A O 1
ATOM 569 N N . SER A 1 78 ? 28.859 -20.75 -9.898 1 33.78 78 SER A N 1
ATOM 570 C CA . SER A 1 78 ? 29.328 -20.734 -11.281 1 33.78 78 SER A CA 1
ATOM 571 C C . SER A 1 78 ? 30.516 -19.781 -11.453 1 33.78 78 SER A C 1
ATOM 573 O O . SER A 1 78 ? 30.562 -18.734 -10.812 1 33.78 78 SER A O 1
ATOM 575 N N . PRO A 1 79 ? 31.672 -20.266 -11.93 1 32 79 PRO A N 1
ATOM 576 C CA . PRO A 1 79 ? 32.75 -19.359 -12.297 1 32 79 PRO A CA 1
ATOM 577 C C . PRO A 1 79 ? 32.25 -18.078 -12.977 1 32 79 PRO A C 1
ATOM 579 O O . PRO A 1 79 ? 33.031 -17.172 -13.234 1 32 79 PRO A O 1
ATOM 582 N N . THR A 1 80 ? 31.281 -18.266 -13.898 1 30.95 80 THR A N 1
ATOM 583 C CA . THR A 1 80 ? 30.906 -17.078 -14.648 1 30.95 80 THR A CA 1
ATOM 584 C C . THR A 1 80 ? 30.188 -16.078 -13.742 1 30.95 80 THR A C 1
ATOM 586 O O . THR A 1 80 ? 29.578 -16.469 -12.742 1 30.95 80 THR A O 1
ATOM 589 N N . GLY A 1 81 ? 30.438 -14.781 -13.758 1 30.58 81 GLY A N 1
ATOM 590 C CA . GLY A 1 81 ? 30.125 -13.477 -13.18 1 30.58 81 GLY A CA 1
ATOM 591 C C . GLY A 1 81 ? 28.656 -13.336 -12.805 1 30.58 81 GLY A C 1
ATOM 592 O O . GLY A 1 81 ? 28.141 -12.219 -12.703 1 30.58 81 GLY A O 1
ATOM 593 N N . LEU A 1 82 ? 27.969 -14.406 -13.047 1 32.03 82 LEU A N 1
ATOM 594 C CA . LEU A 1 82 ? 26.547 -14.133 -12.828 1 32.03 82 LEU A CA 1
ATOM 595 C C . LEU A 1 82 ? 26.297 -13.734 -11.375 1 32.03 82 LEU A C 1
ATOM 597 O O . LEU A 1 82 ? 26.828 -14.352 -10.453 1 32.03 82 LEU A O 1
ATOM 601 N N . LEU A 1 83 ? 25.891 -12.477 -11.266 1 34.06 83 LEU A N 1
ATOM 602 C CA . LEU A 1 83 ? 25.766 -11.672 -10.055 1 34.06 83 LEU A CA 1
ATOM 603 C C . LEU A 1 83 ? 24.984 -12.422 -8.977 1 34.06 83 LEU A C 1
ATOM 605 O O . LEU A 1 83 ? 23.969 -13.047 -9.266 1 34.06 83 LEU A O 1
ATOM 609 N N . LYS A 1 84 ? 25.641 -13 -8.07 1 35.62 84 LYS A N 1
ATOM 610 C CA . LYS A 1 84 ? 25.172 -13.633 -6.836 1 35.62 84 LYS A CA 1
ATOM 611 C C . LYS A 1 84 ? 23.969 -12.891 -6.258 1 35.62 84 LYS A C 1
ATOM 613 O O . LYS A 1 84 ? 23.812 -11.695 -6.48 1 35.62 84 LYS A O 1
ATOM 618 N N . PRO A 1 85 ? 22.938 -13.578 -5.754 1 37.47 85 PRO A N 1
ATOM 619 C CA . PRO A 1 85 ? 21.75 -13.055 -5.086 1 37.47 85 PRO A CA 1
ATOM 620 C C . PRO A 1 85 ? 22.016 -11.75 -4.336 1 37.47 85 PRO A C 1
ATOM 622 O O . PRO A 1 85 ? 21.109 -10.93 -4.164 1 37.47 85 PRO A O 1
ATOM 625 N N . ARG A 1 86 ? 23.312 -11.578 -4.027 1 37.75 86 ARG A N 1
ATOM 626 C CA . ARG A 1 86 ? 23.766 -10.367 -3.355 1 37.75 86 ARG A CA 1
ATOM 627 C C . ARG A 1 86 ? 23.547 -9.141 -4.234 1 37.75 86 ARG A C 1
ATOM 629 O O . ARG A 1 86 ? 23.344 -8.031 -3.729 1 37.75 86 ARG A O 1
ATOM 636 N N . GLN A 1 87 ? 23.562 -9.414 -5.578 1 37.19 87 GLN A N 1
ATOM 637 C CA . GLN A 1 87 ? 23.484 -8.312 -6.531 1 37.19 87 GLN A CA 1
ATOM 638 C C . GLN A 1 87 ? 22.047 -7.789 -6.645 1 37.19 87 GLN A C 1
ATOM 640 O O . GLN A 1 87 ? 21.844 -6.59 -6.832 1 37.19 87 GLN A O 1
ATOM 645 N N . VAL A 1 88 ? 21.125 -8.641 -6.66 1 38.19 88 VAL A N 1
ATOM 646 C CA . VAL A 1 88 ? 19.734 -8.172 -6.781 1 38.19 88 VAL A CA 1
ATOM 647 C C . VAL A 1 88 ? 19.375 -7.309 -5.574 1 38.19 88 VAL A C 1
ATOM 649 O O . VAL A 1 88 ? 18.703 -6.285 -5.719 1 38.19 88 VAL A O 1
ATOM 652 N N . TYR A 1 89 ? 19.734 -7.797 -4.434 1 39.06 89 TYR A N 1
ATOM 653 C CA . TYR A 1 89 ? 19.594 -7 -3.223 1 39.06 89 TYR A CA 1
ATOM 654 C C . TYR A 1 89 ? 20.219 -5.621 -3.395 1 39.06 89 TYR A C 1
ATOM 656 O O . TYR A 1 89 ? 19.688 -4.625 -2.904 1 39.06 89 TYR A O 1
ATOM 664 N N . ASN A 1 90 ? 21.203 -5.598 -4.301 1 41.25 90 ASN A N 1
ATOM 665 C CA . ASN A 1 90 ? 21.875 -4.371 -4.707 1 41.25 90 ASN A CA 1
ATOM 666 C C . ASN A 1 90 ? 20.953 -3.461 -5.508 1 41.25 90 ASN A C 1
ATOM 668 O O . ASN A 1 90 ? 21.062 -2.234 -5.43 1 41.25 90 ASN A O 1
ATOM 672 N N . GLY A 1 91 ? 20.078 -4.039 -6.246 1 40 91 GLY A N 1
ATOM 673 C CA . GLY A 1 91 ? 19.156 -3.256 -7.051 1 40 91 GLY A CA 1
ATOM 674 C C . GLY A 1 91 ? 18.156 -2.475 -6.219 1 40 91 GLY A C 1
ATOM 675 O O . GLY A 1 91 ? 17.938 -1.288 -6.465 1 40 91 GLY A O 1
ATOM 676 N N . LEU A 1 92 ? 17.453 -3.17 -5.312 1 41.53 92 LEU A N 1
ATOM 677 C CA . LEU A 1 92 ? 16.516 -2.404 -4.492 1 41.53 92 LEU A CA 1
ATOM 678 C C . LEU A 1 92 ? 17.25 -1.354 -3.666 1 41.53 92 LEU A C 1
ATOM 680 O O . LEU A 1 92 ? 16.781 -0.228 -3.52 1 41.53 92 LEU A O 1
ATOM 684 N N . HIS A 1 93 ? 18.422 -1.785 -3.18 1 42 93 HIS A N 1
ATOM 685 C CA . HIS A 1 93 ? 19.312 -0.842 -2.51 1 42 93 HIS A CA 1
ATOM 686 C C . HIS A 1 93 ? 19.672 0.322 -3.428 1 42 93 HIS A C 1
ATOM 688 O O . HIS A 1 93 ? 19.75 1.469 -2.982 1 42 93 HIS A O 1
ATOM 694 N N . ALA A 1 94 ? 19.953 -0.032 -4.715 1 40.88 94 ALA A N 1
ATOM 695 C CA . ALA A 1 94 ? 20.156 0.955 -5.773 1 40.88 94 ALA A CA 1
ATOM 696 C C . ALA A 1 94 ? 18.922 1.836 -5.945 1 40.88 94 ALA A C 1
ATOM 698 O O . ALA A 1 94 ? 19.047 3.051 -6.125 1 40.88 94 ALA A O 1
ATOM 699 N N . LEU A 1 95 ? 17.828 1.265 -5.871 1 42.66 95 LEU A N 1
ATOM 700 C CA . LEU A 1 95 ? 16.578 1.985 -6.047 1 42.66 95 LEU A CA 1
ATOM 701 C C . LEU A 1 95 ? 16.375 3.012 -4.938 1 42.66 95 LEU A C 1
ATOM 703 O O . LEU A 1 95 ? 16.016 4.16 -5.203 1 42.66 95 LEU A O 1
ATOM 707 N N . LEU A 1 96 ? 16.531 2.514 -3.846 1 42.28 96 LEU A N 1
ATOM 708 C CA . LEU A 1 96 ? 16.297 3.404 -2.713 1 42.28 96 LEU A CA 1
ATOM 709 C C . LEU A 1 96 ? 17.438 4.426 -2.592 1 42.28 96 LEU A C 1
ATOM 711 O O . LEU A 1 96 ? 17.188 5.586 -2.262 1 42.28 96 LEU A O 1
ATOM 715 N N . ALA A 1 97 ? 18.703 3.916 -2.971 1 41.25 97 ALA A N 1
ATOM 716 C CA . ALA A 1 97 ? 19.859 4.805 -3.033 1 41.25 97 ALA A CA 1
ATOM 717 C C . ALA A 1 97 ? 19.672 5.867 -4.109 1 41.25 97 ALA A C 1
ATOM 719 O O . ALA A 1 97 ? 20.047 7.027 -3.92 1 41.25 97 ALA A O 1
ATOM 720 N N . LEU A 1 98 ? 19.359 5.449 -5.414 1 39.22 98 LEU A N 1
ATOM 721 C CA . LEU A 1 98 ? 19.125 6.312 -6.57 1 39.22 98 LEU A CA 1
ATOM 722 C C . LEU A 1 98 ? 18 7.305 -6.289 1 39.22 98 LEU A C 1
ATOM 724 O O . LEU A 1 98 ? 18.047 8.445 -6.754 1 39.22 98 LEU A O 1
ATOM 728 N N . ALA A 1 99 ? 16.969 6.863 -5.816 1 37.34 99 ALA A N 1
ATOM 729 C CA . ALA A 1 99 ? 15.914 7.824 -5.535 1 37.34 99 ALA A CA 1
ATOM 730 C C . ALA A 1 99 ? 16.438 8.992 -4.703 1 37.34 99 ALA A C 1
ATOM 732 O O . ALA A 1 99 ? 15.938 10.117 -4.824 1 37.34 99 ALA A O 1
ATOM 733 N N . TRP A 1 100 ? 17.609 8.68 -3.934 1 36.19 100 TRP A N 1
ATOM 734 C CA . TRP A 1 100 ? 18.078 9.742 -3.053 1 36.19 100 TRP A CA 1
ATOM 735 C C . TRP A 1 100 ? 19.375 10.367 -3.58 1 36.19 100 TRP A C 1
ATOM 737 O O . TRP A 1 100 ? 19.781 11.438 -3.133 1 36.19 100 TRP A O 1
ATOM 747 N N . GLY A 1 101 ? 20.516 9.703 -4.367 1 33.66 101 GLY A N 1
ATOM 748 C CA . GLY A 1 101 ? 21.875 10.188 -4.574 1 33.66 101 GLY A CA 1
ATOM 749 C C . GLY A 1 101 ? 22.062 10.883 -5.91 1 33.66 101 GLY A C 1
ATOM 750 O O . GLY A 1 101 ? 21.453 10.5 -6.91 1 33.66 101 GLY A O 1
ATOM 751 N N . ARG A 1 102 ? 22.422 12.164 -6.098 1 31.48 102 ARG A N 1
ATOM 752 C CA . ARG A 1 102 ? 22.906 12.828 -7.305 1 31.48 102 ARG A CA 1
ATOM 753 C C . ARG A 1 102 ? 24.219 12.211 -7.777 1 31.48 102 ARG A C 1
ATOM 755 O O . ARG A 1 102 ? 25.141 12.023 -6.984 1 31.48 102 ARG A O 1
ATOM 762 N N . PRO A 1 103 ? 24.531 11.773 -9.055 1 29.72 103 PRO A N 1
ATOM 763 C CA . PRO A 1 103 ? 25.797 11.508 -9.727 1 29.72 103 PRO A CA 1
ATOM 764 C C . PRO A 1 103 ? 26.75 12.695 -9.688 1 29.72 103 PRO A C 1
ATOM 766 O O . PRO A 1 103 ? 26.594 13.648 -10.461 1 29.72 103 PRO A O 1
ATOM 769 N N . SER A 1 104 ? 27.219 13.477 -8.859 1 27.53 104 SER A N 1
ATOM 770 C CA . SER A 1 104 ? 28.219 14.375 -9.438 1 27.53 104 SER A CA 1
ATOM 771 C C . SER A 1 104 ? 29.422 13.602 -9.969 1 27.53 104 SER A C 1
ATOM 773 O O . SER A 1 104 ? 29.766 13.711 -11.148 1 27.53 104 SER A O 1
ATOM 775 N N . ILE A 1 105 ? 30.828 13.867 -9.375 1 24.23 105 ILE A N 1
ATOM 776 C CA . ILE A 1 105 ? 32.156 14.195 -9.938 1 24.23 105 ILE A CA 1
ATOM 777 C C . ILE A 1 105 ? 32.781 12.945 -10.539 1 24.23 105 ILE A C 1
ATOM 779 O O . ILE A 1 105 ? 33.5 13.023 -11.531 1 24.23 105 ILE A O 1
ATOM 783 N N . PHE A 1 106 ? 33.438 11.977 -9.727 1 24.2 106 PHE A N 1
ATOM 784 C CA . PHE A 1 106 ? 34.562 11.242 -10.305 1 24.2 106 PHE A CA 1
ATOM 785 C C . PHE A 1 106 ? 34.094 10.414 -11.5 1 24.2 106 PHE A C 1
ATOM 787 O O . PHE A 1 106 ? 33 9.859 -11.484 1 24.2 106 PHE A O 1
ATOM 794 N N . GLY A 1 107 ? 34.781 10.625 -12.664 1 23.8 107 GLY A N 1
ATOM 795 C CA . GLY A 1 107 ? 34.906 10.289 -14.07 1 23.8 107 GLY A CA 1
ATOM 796 C C . GLY A 1 107 ? 35.031 8.797 -14.32 1 23.8 107 GLY A C 1
ATOM 797 O O . GLY A 1 107 ? 35.375 8.375 -15.422 1 23.8 107 GLY A O 1
ATOM 798 N N . HIS A 1 108 ? 35.531 8 -13.312 1 24.84 108 HIS A N 1
ATOM 799 C CA . HIS A 1 108 ? 36.125 6.898 -14.055 1 24.84 108 HIS A CA 1
ATOM 800 C C . HIS A 1 108 ? 35.094 6.246 -14.984 1 24.84 108 HIS A C 1
ATOM 802 O O . HIS A 1 108 ? 34.031 5.82 -14.539 1 24.84 108 HIS A O 1
ATOM 808 N N . ARG A 1 109 ? 35.188 6.762 -16.188 1 23.47 109 ARG A N 1
ATOM 809 C CA . ARG A 1 109 ? 34.719 6.199 -17.453 1 23.47 109 ARG A CA 1
ATOM 810 C C . ARG A 1 109 ? 35.031 4.707 -17.547 1 23.47 109 ARG A C 1
ATOM 812 O O . ARG A 1 109 ? 36.156 4.312 -17.797 1 23.47 109 ARG A O 1
ATOM 819 N N . LEU A 1 110 ? 34.875 3.846 -16.531 1 25.5 110 LEU A N 1
ATOM 820 C CA . LEU A 1 110 ? 35.344 2.641 -17.203 1 25.5 110 LEU A CA 1
ATOM 821 C C . LEU A 1 110 ? 34.844 2.566 -18.625 1 25.5 110 LEU A C 1
ATOM 823 O O . LEU A 1 110 ? 33.688 2.982 -18.906 1 25.5 110 LEU A O 1
ATOM 827 N N . PRO A 1 111 ? 35.844 2.646 -19.562 1 25.47 111 PRO A N 1
ATOM 828 C CA . PRO A 1 111 ? 35.5 2.479 -20.984 1 25.47 111 PRO A CA 1
ATOM 829 C C . PRO A 1 111 ? 34.312 1.525 -21.188 1 25.47 111 PRO A C 1
ATOM 831 O O . PRO A 1 111 ? 34.188 0.521 -20.484 1 25.47 111 PRO A O 1
ATOM 834 N N . GLY A 1 112 ? 33.312 2.186 -21.531 1 28.11 112 GLY A N 1
ATOM 835 C CA . GLY A 1 112 ? 32.125 1.642 -22.156 1 28.11 112 GLY A CA 1
ATOM 836 C C . GLY A 1 112 ? 32.406 0.677 -23.281 1 28.11 112 GLY A C 1
ATOM 837 O O . GLY A 1 112 ? 32.5 1.081 -24.438 1 28.11 112 GLY A O 1
ATOM 838 N N . PRO A 1 113 ? 33.5 -0.182 -23.156 1 26.19 113 PRO A N 1
ATOM 839 C CA . PRO A 1 113 ? 33.094 -0.983 -24.312 1 26.19 113 PRO A CA 1
ATOM 840 C C . PRO A 1 113 ? 31.594 -1.287 -24.297 1 26.19 113 PRO A C 1
ATOM 842 O O . PRO A 1 113 ? 31.109 -2.033 -23.438 1 26.19 113 PRO A O 1
ATOM 845 N N . TRP A 1 114 ? 30.812 -0.141 -24.406 1 26.69 114 TRP A N 1
ATOM 846 C CA . TRP A 1 114 ? 29.406 0.236 -24.531 1 26.69 114 TRP A CA 1
ATOM 847 C C . TRP A 1 114 ? 28.672 -0.711 -25.469 1 26.69 114 TRP A C 1
ATOM 849 O O . TRP A 1 114 ? 28.781 -0.586 -26.703 1 26.69 114 TRP A O 1
ATOM 859 N N . SER A 1 115 ? 28.781 -1.956 -25.438 1 26.19 115 SER A N 1
ATOM 860 C CA . SER A 1 115 ? 28.406 -2.986 -26.391 1 26.19 115 SER A CA 1
ATOM 861 C C . SER A 1 115 ? 27.062 -2.674 -27.047 1 26.19 115 SER A C 1
ATOM 863 O O . SER A 1 115 ? 26.328 -1.791 -26.594 1 26.19 115 SER A O 1
ATOM 865 N N . ALA A 1 116 ? 26.141 -3.744 -27.797 1 25.17 116 ALA A N 1
ATOM 866 C CA . ALA A 1 116 ? 25.078 -4.07 -28.734 1 25.17 116 ALA A CA 1
ATOM 867 C C . ALA A 1 116 ? 23.719 -3.623 -28.203 1 25.17 116 ALA A C 1
ATOM 869 O O . ALA A 1 116 ? 23.156 -4.258 -27.312 1 25.17 116 ALA A O 1
ATOM 870 N N . LEU A 1 117 ? 23.375 -2.295 -27.781 1 25.34 117 LEU A N 1
ATOM 871 C CA . LEU A 1 117 ? 22.047 -1.679 -27.828 1 25.34 117 LEU A CA 1
ATOM 872 C C . LEU A 1 117 ? 21.422 -1.84 -29.219 1 25.34 117 LEU A C 1
ATOM 874 O O . LEU A 1 117 ? 21.938 -1.3 -30.203 1 25.34 117 LEU A O 1
ATOM 878 N N . PRO A 1 118 ? 20.922 -2.492 -30.047 1 33.09 118 PRO A N 1
ATOM 879 C CA . PRO A 1 118 ? 20.109 -1.541 -30.812 1 33.09 118 PRO A CA 1
ATOM 880 C C . PRO A 1 118 ? 19.281 -0.619 -29.906 1 33.09 118 PRO A C 1
ATOM 882 O O . PRO A 1 118 ? 19.219 -0.83 -28.703 1 33.09 118 PRO A O 1
ATOM 885 N N . TRP A 1 119 ? 17.922 -0.054 -29.797 1 30.69 119 TRP A N 1
ATOM 886 C CA . TRP A 1 119 ? 17.172 1.007 -29.125 1 30.69 119 TRP A CA 1
ATOM 887 C C . TRP A 1 119 ? 17.203 0.829 -27.609 1 30.69 119 TRP A C 1
ATOM 889 O O . TRP A 1 119 ? 17.469 1.782 -26.875 1 30.69 119 TRP A O 1
ATOM 899 N N . VAL A 1 120 ? 16.406 0.333 -26.609 1 36.12 120 VAL A N 1
ATOM 900 C CA . VAL A 1 120 ? 16.453 0.521 -25.156 1 36.12 120 VAL A CA 1
ATOM 901 C C . VAL A 1 120 ? 17.75 -0.067 -24.594 1 36.12 120 VAL A C 1
ATOM 903 O O . VAL A 1 120 ? 17.969 -1.275 -24.688 1 36.12 120 VAL A O 1
ATOM 906 N N . PRO A 1 121 ? 18.969 0.48 -24.531 1 36.56 121 PRO A N 1
ATOM 907 C CA . PRO A 1 121 ? 20.203 -0.211 -24.125 1 36.56 121 PRO A CA 1
ATOM 908 C C . PRO A 1 121 ? 20.031 -1.043 -22.859 1 36.56 121 PRO A C 1
ATOM 910 O O . PRO A 1 121 ? 19.156 -0.743 -22.031 1 36.56 121 PRO A O 1
ATOM 913 N N . ASN A 1 122 ? 20.406 -2.385 -22.75 1 38.56 122 ASN A N 1
ATOM 914 C CA . ASN A 1 122 ? 20.5 -3.488 -21.797 1 38.56 122 ASN A CA 1
ATOM 915 C C . ASN A 1 122 ? 21 -3.012 -20.438 1 38.56 122 ASN A C 1
ATOM 917 O O . ASN A 1 122 ? 21.109 -3.805 -19.5 1 38.56 122 ASN A O 1
ATOM 921 N N . ASP A 1 123 ? 21.469 -1.806 -20.375 1 43.41 123 ASP A N 1
ATOM 922 C CA . ASP A 1 123 ? 22.203 -1.502 -19.156 1 43.41 123 ASP A CA 1
ATOM 923 C C . ASP A 1 123 ? 21.266 -1.156 -18 1 43.41 123 ASP A C 1
ATOM 925 O O . ASP A 1 123 ? 21.719 -0.731 -16.938 1 43.41 123 ASP A O 1
ATOM 929 N N . VAL A 1 124 ? 20.047 -1.104 -18.297 1 46.53 124 VAL A N 1
ATOM 930 C CA . VAL A 1 124 ? 19.109 -0.54 -17.328 1 46.53 124 VAL A CA 1
ATOM 931 C C . VAL A 1 124 ? 18.875 -1.531 -16.188 1 46.53 124 VAL A C 1
ATOM 933 O O . VAL A 1 124 ? 18.578 -1.133 -15.062 1 46.53 124 VAL A O 1
ATOM 936 N N . ALA A 1 125 ? 19.031 -2.898 -16.406 1 55.88 125 ALA A N 1
ATOM 937 C CA . ALA A 1 125 ? 18.703 -3.859 -15.344 1 55.88 125 ALA A CA 1
ATOM 938 C C . ALA A 1 125 ? 19.969 -4.559 -14.844 1 55.88 125 ALA A C 1
ATOM 940 O O . ALA A 1 125 ? 20.938 -4.727 -15.594 1 55.88 125 ALA A O 1
ATOM 941 N N . LEU A 1 126 ? 19.984 -4.766 -13.469 1 54.53 126 LEU A N 1
ATOM 942 C CA . LEU A 1 126 ? 21.125 -5.391 -12.797 1 54.53 126 LEU A CA 1
ATOM 943 C C . LEU A 1 126 ? 21.281 -6.844 -13.234 1 54.53 126 LEU A C 1
ATOM 945 O O . LEU A 1 126 ? 22.406 -7.348 -13.32 1 54.53 126 LEU A O 1
ATOM 949 N N . PHE A 1 127 ? 20.062 -7.449 -13.516 1 63 127 PHE A N 1
ATOM 950 C CA . PHE A 1 127 ? 20.078 -8.867 -13.859 1 63 127 PHE A CA 1
ATOM 951 C C . PHE A 1 127 ? 19.266 -9.133 -15.117 1 63 127 PHE A C 1
ATOM 953 O O . PHE A 1 127 ? 18.469 -8.281 -15.539 1 63 127 PHE A O 1
ATOM 960 N N . ASP A 1 128 ? 19.625 -10.305 -15.68 1 65.75 128 ASP A N 1
ATOM 961 C CA . ASP A 1 128 ? 18.859 -10.805 -16.812 1 65.75 128 ASP A CA 1
ATOM 962 C C . ASP A 1 128 ? 17.797 -11.82 -16.359 1 65.75 128 ASP A C 1
ATOM 964 O O . ASP A 1 128 ? 18.125 -12.789 -15.664 1 65.75 128 ASP A O 1
ATOM 968 N N . ASN A 1 129 ? 16.547 -11.555 -16.672 1 72 129 ASN A N 1
ATOM 969 C CA . ASN A 1 129 ? 15.484 -12.469 -16.25 1 72 129 ASN A CA 1
ATOM 970 C C . ASN A 1 129 ? 15.117 -13.461 -17.344 1 72 129 ASN A C 1
ATOM 972 O O . ASN A 1 129 ? 14.211 -14.273 -17.172 1 72 129 ASN A O 1
ATOM 976 N N . ARG A 1 130 ? 15.906 -13.617 -18.453 1 73.75 130 ARG A N 1
ATOM 977 C CA . ARG A 1 130 ? 15.586 -14.453 -19.609 1 73.75 130 ARG A CA 1
ATOM 978 C C . ARG A 1 130 ? 15.719 -15.938 -19.266 1 73.75 130 ARG A C 1
ATOM 980 O O . ARG A 1 130 ? 14.961 -16.766 -19.766 1 73.75 130 ARG A O 1
ATOM 987 N N . PRO A 1 131 ? 16.625 -16.266 -18.344 1 78.88 131 PRO A N 1
ATOM 988 C CA . PRO A 1 131 ? 16.719 -17.688 -17.969 1 78.88 131 PRO A CA 1
ATOM 989 C C . PRO A 1 131 ? 15.422 -18.203 -17.344 1 78.88 131 PRO A C 1
ATOM 991 O O . PRO A 1 131 ? 15.133 -19.406 -17.422 1 78.88 131 PRO A O 1
ATOM 994 N N . LEU A 1 132 ? 14.688 -17.359 -16.781 1 85.19 132 LEU A N 1
ATOM 995 C CA . LEU A 1 132 ? 13.414 -17.766 -16.203 1 85.19 132 LEU A CA 1
ATOM 996 C C . LEU A 1 132 ? 12.445 -18.234 -17.281 1 85.19 132 LEU A C 1
ATOM 998 O O . LEU A 1 132 ? 11.656 -19.156 -17.047 1 85.19 132 LEU A O 1
ATOM 1002 N N . LEU A 1 133 ? 12.555 -17.703 -18.453 1 88.56 133 LEU A N 1
ATOM 1003 C CA . LEU A 1 133 ? 11.672 -18.109 -19.547 1 88.56 133 LEU A CA 1
ATOM 1004 C C . LEU A 1 133 ? 11.875 -19.578 -19.906 1 88.56 133 LEU A C 1
ATOM 1006 O O . LEU A 1 133 ? 10.898 -20.312 -20.078 1 88.56 133 LEU A O 1
ATOM 1010 N N . ARG A 1 134 ? 13.094 -19.953 -19.969 1 87.75 134 ARG A N 1
ATOM 1011 C CA . ARG A 1 134 ? 13.414 -21.344 -20.297 1 87.75 134 ARG A CA 1
ATOM 1012 C C . ARG A 1 134 ? 12.898 -22.281 -19.219 1 87.75 134 ARG A C 1
ATOM 1014 O O . ARG A 1 134 ? 12.359 -23.359 -19.531 1 87.75 134 ARG A O 1
ATOM 1021 N N . THR A 1 135 ? 13.109 -21.891 -18.047 1 90.75 135 THR A N 1
ATOM 1022 C CA . THR A 1 135 ? 12.633 -22.688 -16.938 1 90.75 135 THR A CA 1
ATOM 1023 C C . THR A 1 135 ? 11.117 -22.828 -16.984 1 90.75 135 THR A C 1
ATOM 1025 O O . THR A 1 135 ? 10.586 -23.938 -16.797 1 90.75 135 THR A O 1
ATOM 1028 N N . LEU A 1 136 ? 10.414 -21.781 -17.234 1 93.5 136 LEU A N 1
ATOM 1029 C CA . LEU A 1 136 ? 8.961 -21.797 -17.297 1 93.5 136 LEU A CA 1
ATOM 1030 C C . LEU A 1 136 ? 8.477 -22.688 -18.438 1 93.5 136 LEU A C 1
ATOM 1032 O O . LEU A 1 136 ? 7.523 -23.453 -18.281 1 93.5 136 LEU A O 1
ATOM 1036 N N . GLU A 1 137 ? 9.125 -22.594 -19.531 1 93.12 137 GLU A N 1
ATOM 1037 C CA . GLU A 1 137 ? 8.742 -23.391 -20.703 1 93.12 137 GLU A CA 1
ATOM 1038 C C . GLU A 1 137 ? 8.898 -24.875 -20.422 1 93.12 137 GLU A C 1
ATOM 1040 O O . GLU A 1 137 ? 8.164 -25.688 -20.984 1 93.12 137 GLU A O 1
ATOM 1045 N N . ARG A 1 138 ? 9.812 -25.172 -19.562 1 94.62 138 ARG A N 1
ATOM 1046 C CA . ARG A 1 138 ? 10.062 -26.578 -19.234 1 94.62 138 ARG A CA 1
ATOM 1047 C C . ARG A 1 138 ? 9.086 -27.062 -18.172 1 94.62 138 ARG A C 1
ATOM 1049 O O . ARG A 1 138 ? 8.617 -28.203 -18.234 1 94.62 138 ARG A O 1
ATOM 1056 N N . LEU A 1 139 ? 8.703 -26.234 -17.297 1 97.19 139 LEU A N 1
ATOM 1057 C CA . LEU A 1 139 ? 8.008 -26.688 -16.094 1 97.19 139 LEU A CA 1
ATOM 1058 C C . LEU A 1 139 ? 6.516 -26.406 -16.188 1 97.19 139 LEU A C 1
ATOM 1060 O O . LEU A 1 139 ? 5.73 -26.922 -15.391 1 97.19 139 LEU A O 1
ATOM 1064 N N . VAL A 1 140 ? 6.113 -25.609 -17.141 1 98 140 VAL A N 1
ATOM 1065 C CA . VAL A 1 140 ? 4.715 -25.219 -17.281 1 98 140 VAL A CA 1
ATOM 1066 C C . VAL A 1 140 ? 4.199 -25.625 -18.656 1 98 140 VAL A C 1
ATOM 1068 O O . VAL A 1 140 ? 4.812 -25.297 -19.672 1 98 140 VAL A O 1
ATOM 1071 N N . ASP A 1 141 ? 3.143 -26.391 -18.688 1 98.12 141 ASP A N 1
ATOM 1072 C CA . ASP A 1 141 ? 2.406 -26.625 -19.938 1 98.12 141 ASP A CA 1
ATOM 1073 C C . ASP A 1 141 ? 1.388 -25.516 -20.188 1 98.12 141 ASP A C 1
ATOM 1075 O O . ASP A 1 141 ? 0.287 -25.547 -19.625 1 98.12 141 ASP A O 1
ATOM 1079 N N . PHE A 1 142 ? 1.706 -24.641 -21.094 1 97.69 142 PHE A N 1
ATOM 1080 C CA . PHE A 1 142 ? 0.901 -23.438 -21.281 1 97.69 142 PHE A CA 1
ATOM 1081 C C . PHE A 1 142 ? -0.408 -23.781 -21.984 1 97.69 142 PHE A C 1
ATOM 1083 O O . PHE A 1 142 ? -1.388 -23.047 -21.875 1 97.69 142 PHE A O 1
ATOM 1090 N N . GLU A 1 143 ? -0.428 -24.812 -22.766 1 97.06 143 GLU A N 1
ATOM 1091 C CA . GLU A 1 143 ? -1.706 -25.266 -23.312 1 97.06 143 GLU A CA 1
ATOM 1092 C C . GLU A 1 143 ? -2.646 -25.719 -22.203 1 97.06 143 GLU A C 1
ATOM 1094 O O . GLU A 1 143 ? -3.816 -25.344 -22.172 1 97.06 143 GLU A O 1
ATOM 1099 N N . TRP A 1 144 ? -2.115 -26.516 -21.344 1 97.06 144 TRP A N 1
ATOM 1100 C CA . TRP A 1 144 ? -2.885 -26.953 -20.172 1 97.06 144 TRP A CA 1
ATOM 1101 C C . TRP A 1 144 ? -3.309 -25.766 -19.312 1 97.06 144 TRP A C 1
ATOM 1103 O O . TRP A 1 144 ? -4.465 -25.688 -18.891 1 97.06 144 TRP A O 1
ATOM 1113 N N . LEU A 1 145 ? -2.434 -24.906 -19.109 1 97.69 145 LEU A N 1
ATOM 1114 C CA . LEU A 1 145 ? -2.656 -23.719 -18.281 1 97.69 145 LEU A CA 1
ATOM 1115 C C . LEU A 1 145 ? -3.842 -22.922 -18.797 1 97.69 145 LEU A C 1
ATOM 1117 O O . LEU A 1 145 ? -4.664 -22.438 -18.016 1 97.69 145 LEU A O 1
ATOM 1121 N N . ASN A 1 146 ? -3.91 -22.719 -20.094 1 98 146 ASN A N 1
ATOM 1122 C CA . ASN A 1 146 ? -4.906 -21.844 -20.688 1 98 146 ASN A CA 1
ATOM 1123 C C . ASN A 1 146 ? -6.223 -22.578 -20.938 1 98 146 ASN A C 1
ATOM 1125 O O . ASN A 1 146 ? -7.258 -21.953 -21.156 1 98 146 ASN A O 1
ATOM 1129 N N . ARG A 1 147 ? -6.23 -23.891 -20.828 1 93.31 147 ARG A N 1
ATOM 1130 C CA . ARG A 1 147 ? -7.438 -24.641 -21.172 1 93.31 147 ARG A CA 1
ATOM 1131 C C . ARG A 1 147 ? -7.887 -25.5 -20 1 93.31 147 ARG A C 1
ATOM 1133 O O . ARG A 1 147 ? -8.953 -26.125 -20.047 1 93.31 147 ARG A O 1
ATOM 1140 N N . GLY A 1 148 ? -7.074 -25.547 -18.969 1 87.69 148 GLY A N 1
ATOM 1141 C CA . GLY A 1 148 ? -7.363 -26.438 -17.859 1 87.69 148 GLY A CA 1
ATOM 1142 C C . GLY A 1 148 ? -8.406 -25.875 -16.906 1 87.69 148 GLY A C 1
ATOM 1143 O O . GLY A 1 148 ? -9.016 -24.844 -17.188 1 87.69 148 GLY A O 1
ATOM 1144 N N . ASP A 1 149 ? -8.578 -26.641 -15.812 1 92.06 149 ASP A N 1
ATOM 1145 C CA . ASP A 1 149 ? -9.68 -26.391 -14.883 1 92.06 149 ASP A CA 1
ATOM 1146 C C . ASP A 1 149 ? -9.289 -25.344 -13.836 1 92.06 149 ASP A C 1
ATOM 1148 O O . ASP A 1 149 ? -10.156 -24.766 -13.188 1 92.06 149 ASP A O 1
ATOM 1152 N N . THR A 1 150 ? -8.016 -25.188 -13.656 1 97.44 150 THR A N 1
ATOM 1153 C CA . THR A 1 150 ? -7.559 -24.234 -12.648 1 97.44 150 THR A CA 1
ATOM 1154 C C . THR A 1 150 ? -7.281 -22.875 -13.281 1 97.44 150 THR A C 1
ATOM 1156 O O . THR A 1 150 ? -6.379 -22.734 -14.109 1 97.44 150 THR A O 1
ATOM 1159 N N . ARG A 1 151 ? -8.055 -21.875 -12.867 1 98.25 151 ARG A N 1
ATOM 1160 C CA . ARG A 1 151 ? -7.898 -20.516 -13.352 1 98.25 151 ARG A CA 1
ATOM 1161 C C . ARG A 1 151 ? -6.629 -19.875 -12.797 1 98.25 151 ARG A C 1
ATOM 1163 O O . ARG A 1 151 ? -6.305 -20.047 -11.617 1 98.25 151 ARG A O 1
ATOM 1170 N N . LEU A 1 152 ? -5.906 -19.156 -13.711 1 98.75 152 LEU A N 1
ATOM 1171 C CA . LEU A 1 152 ? -4.691 -18.469 -13.297 1 98.75 152 LEU A CA 1
ATOM 1172 C C . LEU A 1 152 ? -4.809 -16.969 -13.523 1 98.75 152 LEU A C 1
ATOM 1174 O O . LEU A 1 152 ? -5.25 -16.531 -14.586 1 98.75 152 LEU A O 1
ATOM 1178 N N . THR A 1 153 ? -4.469 -16.188 -12.516 1 98.69 153 THR A N 1
ATOM 1179 C CA . THR A 1 153 ? -4.309 -14.75 -12.656 1 98.69 153 THR A CA 1
ATOM 1180 C C . THR A 1 153 ? -2.914 -14.312 -12.219 1 98.69 153 THR A C 1
ATOM 1182 O O . THR A 1 153 ? -2.453 -14.695 -11.141 1 98.69 153 THR A O 1
ATOM 1185 N N . VAL A 1 154 ? -2.238 -13.523 -13.055 1 98.25 154 VAL A N 1
ATOM 1186 C CA . VAL A 1 154 ? -0.885 -13.039 -12.82 1 98.25 154 VAL A CA 1
ATOM 1187 C C . VAL A 1 154 ? -0.906 -11.516 -12.656 1 98.25 154 VAL A C 1
ATOM 1189 O O . VAL A 1 154 ? -1.451 -10.805 -13.5 1 98.25 154 VAL A O 1
ATOM 1192 N N . GLY A 1 155 ? -0.305 -11.047 -11.555 1 97.44 155 GLY A N 1
ATOM 1193 C CA . GLY A 1 155 ? -0.303 -9.617 -11.289 1 97.44 155 GLY A CA 1
ATOM 1194 C C . GLY A 1 155 ? 0.991 -8.938 -11.688 1 97.44 155 GLY A C 1
ATOM 1195 O O . GLY A 1 155 ? 2.078 -9.477 -11.469 1 97.44 155 GLY A O 1
ATOM 1196 N N . CYS A 1 156 ? 0.858 -7.766 -12.328 1 96.31 156 CYS A N 1
ATOM 1197 C CA . CYS A 1 156 ? 1.943 -6.875 -12.719 1 96.31 156 CYS A CA 1
ATOM 1198 C C . CYS A 1 156 ? 1.561 -5.418 -12.5 1 96.31 156 CYS A C 1
ATOM 1200 O O . CYS A 1 156 ? 0.462 -5.125 -12.023 1 96.31 156 CYS A O 1
ATOM 1202 N N . VAL A 1 157 ? 2.566 -4.594 -12.75 1 94.5 157 VAL A N 1
ATOM 1203 C CA . VAL A 1 157 ? 2.309 -3.156 -12.727 1 94.5 157 VAL A CA 1
ATOM 1204 C C . VAL A 1 157 ? 2.83 -2.516 -14.016 1 94.5 157 VAL A C 1
ATOM 1206 O O . VAL A 1 157 ? 3.916 -2.854 -14.484 1 94.5 157 VAL A O 1
ATOM 1209 N N . ASP A 1 158 ? 1.978 -1.646 -14.57 1 93.12 158 ASP A N 1
ATOM 1210 C CA . ASP A 1 158 ? 2.422 -0.827 -15.695 1 93.12 158 ASP A CA 1
ATOM 1211 C C . ASP A 1 158 ? 3.311 0.321 -15.219 1 93.12 158 ASP A C 1
ATOM 1213 O O . ASP A 1 158 ? 2.885 1.151 -14.414 1 93.12 158 ASP A O 1
ATOM 1217 N N . ILE A 1 159 ? 4.492 0.39 -15.703 1 87.5 159 ILE A N 1
ATOM 1218 C CA . ILE A 1 159 ? 5.48 1.323 -15.172 1 87.5 159 ILE A CA 1
ATOM 1219 C C . ILE A 1 159 ? 5.082 2.754 -15.531 1 87.5 159 ILE A C 1
ATOM 1221 O O . ILE A 1 159 ? 5.387 3.691 -14.789 1 87.5 159 ILE A O 1
ATOM 1225 N N . GLU A 1 160 ? 4.414 2.934 -16.609 1 86.75 160 GLU A N 1
ATOM 1226 C CA . GLU A 1 160 ? 4.078 4.273 -17.078 1 86.75 160 GLU A CA 1
ATOM 1227 C C . GLU A 1 160 ? 2.844 4.816 -16.375 1 86.75 160 GLU A C 1
ATOM 1229 O O . GLU A 1 160 ? 2.807 5.988 -15.992 1 86.75 160 GLU A O 1
ATOM 1234 N N . THR A 1 161 ? 1.924 3.971 -16.109 1 86.38 161 THR A N 1
ATOM 1235 C CA . THR A 1 161 ? 0.667 4.438 -15.539 1 86.38 161 THR A CA 1
ATOM 1236 C C . THR A 1 161 ? 0.612 4.141 -14.047 1 86.38 161 THR A C 1
ATOM 1238 O O . THR A 1 161 ? -0.159 4.762 -13.312 1 86.38 161 THR A O 1
ATOM 1241 N N . GLY A 1 162 ? 1.365 3.141 -13.664 1 87.25 162 GLY A N 1
ATOM 1242 C CA . GLY A 1 162 ? 1.314 2.713 -12.273 1 87.25 162 GLY A CA 1
ATOM 1243 C C . GLY A 1 162 ? 0.138 1.804 -11.969 1 87.25 162 GLY A C 1
ATOM 1244 O O . GLY A 1 162 ? -0.031 1.354 -10.836 1 87.25 162 GLY A O 1
ATOM 1245 N N . GLU A 1 163 ? -0.597 1.538 -12.922 1 88.25 163 GLU A N 1
ATOM 1246 C CA . GLU A 1 163 ? -1.781 0.7 -12.75 1 88.25 163 GLU A CA 1
ATOM 1247 C C . GLU A 1 163 ? -1.399 -0.769 -12.594 1 88.25 163 GLU A C 1
ATOM 1249 O O . GLU A 1 163 ? -0.475 -1.251 -13.25 1 88.25 163 GLU A O 1
ATOM 1254 N N . GLU A 1 164 ? -2.143 -1.426 -11.656 1 92.75 164 GLU A N 1
ATOM 1255 C CA . GLU A 1 164 ? -2.018 -2.879 -11.57 1 92.75 164 GLU A CA 1
ATOM 1256 C C . GLU A 1 164 ? -2.662 -3.555 -12.781 1 92.75 164 GLU A C 1
ATOM 1258 O O . GLU A 1 164 ? -3.781 -3.211 -13.164 1 92.75 164 GLU A O 1
ATOM 1263 N N . VAL A 1 165 ? -1.909 -4.434 -13.344 1 95.19 165 VAL A N 1
ATOM 1264 C CA . VAL A 1 165 ? -2.379 -5.18 -14.508 1 95.19 165 VAL A CA 1
ATOM 1265 C C . VAL A 1 165 ? -2.447 -6.668 -14.172 1 95.19 165 VAL A C 1
ATOM 1267 O O . VAL A 1 165 ? -1.511 -7.227 -13.594 1 95.19 165 VAL A O 1
ATOM 1270 N N . TYR A 1 166 ? -3.6 -7.258 -14.539 1 97.19 166 TYR A N 1
ATOM 1271 C CA . TYR A 1 166 ? -3.789 -8.68 -14.281 1 97.19 166 TYR A CA 1
ATOM 1272 C C . TYR A 1 166 ? -4.008 -9.445 -15.578 1 97.19 166 TYR A C 1
ATOM 1274 O O . TYR A 1 166 ? -4.867 -9.086 -16.391 1 97.19 166 TYR A O 1
ATOM 1282 N N . PHE A 1 167 ? -3.221 -10.445 -15.789 1 98 167 PHE A N 1
ATOM 1283 C CA . PHE A 1 167 ? -3.445 -11.406 -16.859 1 98 167 PHE A CA 1
ATOM 1284 C C . PHE A 1 167 ? -4.16 -12.648 -16.328 1 98 167 PHE A C 1
ATOM 1286 O O . PHE A 1 167 ? -3.693 -13.281 -15.391 1 98 167 PHE A O 1
ATOM 1293 N N . ASP A 1 168 ? -5.227 -12.93 -16.953 1 98 168 ASP A N 1
ATOM 1294 C CA . ASP A 1 168 ? -6.168 -13.914 -16.422 1 98 168 ASP A CA 1
ATOM 1295 C C . ASP A 1 168 ? -6.598 -14.906 -17.516 1 98 168 ASP A C 1
ATOM 1297 O O . ASP A 1 168 ? -7.125 -14.508 -18.547 1 98 168 ASP A O 1
ATOM 1301 N N . THR A 1 169 ? -6.453 -16.203 -17.219 1 98.31 169 THR A N 1
ATOM 1302 C CA . THR A 1 169 ? -6.719 -17.234 -18.219 1 98.31 169 THR A CA 1
ATOM 1303 C C . THR A 1 169 ? -8.203 -17.266 -18.578 1 98.31 169 THR A C 1
ATOM 1305 O O . THR A 1 169 ? -8.578 -17.797 -19.625 1 98.31 169 THR A O 1
ATOM 1308 N N . ALA A 1 170 ? -9.055 -16.734 -17.688 1 96.69 170 ALA A N 1
ATOM 1309 C CA . ALA A 1 170 ? -10.477 -16.688 -18 1 96.69 170 ALA A CA 1
ATOM 1310 C C . ALA A 1 170 ? -10.773 -15.57 -19 1 96.69 170 ALA A C 1
ATOM 1312 O O . ALA A 1 170 ? -11.859 -15.531 -19.594 1 96.69 170 ALA A O 1
ATOM 1313 N N . ARG A 1 171 ? -9.82 -14.695 -19.219 1 95.88 171 ARG A N 1
ATOM 1314 C CA . ARG A 1 171 ? -10.094 -13.523 -20.047 1 95.88 171 ARG A CA 1
ATOM 1315 C C . ARG A 1 171 ? -9.164 -13.492 -21.266 1 95.88 171 ARG A C 1
ATOM 1317 O O . ARG A 1 171 ? -9.484 -12.867 -22.281 1 95.88 171 ARG A O 1
ATOM 1324 N N . GLN A 1 172 ? -7.988 -14.102 -21.188 1 97 172 GLN A N 1
ATOM 1325 C CA . GLN A 1 172 ? -6.992 -14.078 -22.266 1 97 172 GLN A CA 1
ATOM 1326 C C . GLN A 1 172 ? -6 -15.227 -22.109 1 97 172 GLN A C 1
ATOM 1328 O O . GLN A 1 172 ? -5.961 -15.891 -21.062 1 97 172 GLN A O 1
ATOM 1333 N N . GLU A 1 173 ? -5.254 -15.391 -23.219 1 97.62 173 GLU A N 1
ATOM 1334 C CA . GLU A 1 173 ? -4.164 -16.359 -23.141 1 97.62 173 GLU A CA 1
ATOM 1335 C C . GLU A 1 173 ? -3.018 -15.828 -22.297 1 97.62 173 GLU A C 1
ATOM 1337 O O . GLU A 1 173 ? -2.555 -14.703 -22.5 1 97.62 173 GLU A O 1
ATOM 1342 N N . VAL A 1 174 ? -2.686 -16.625 -21.359 1 98.06 174 VAL A N 1
ATOM 1343 C CA . VAL A 1 174 ? -1.534 -16.281 -20.531 1 98.06 174 VAL A CA 1
ATOM 1344 C C . VAL A 1 174 ? -0.293 -17 -21.031 1 98.06 174 VAL A C 1
ATOM 1346 O O . VAL A 1 174 ? -0.323 -18.219 -21.25 1 98.06 174 VAL A O 1
ATOM 1349 N N . ARG A 1 175 ? 0.785 -16.234 -21.234 1 97.19 175 ARG A N 1
ATOM 1350 C CA . ARG A 1 175 ? 2.037 -16.734 -21.781 1 97.19 175 ARG A CA 1
ATOM 1351 C C . ARG A 1 175 ? 3.184 -16.547 -20.797 1 97.19 175 ARG A C 1
ATOM 1353 O O . ARG A 1 175 ? 3.01 -15.922 -19.734 1 97.19 175 ARG A O 1
ATOM 1360 N N . SER A 1 176 ? 4.352 -17.156 -21.203 1 96.38 176 SER A N 1
ATOM 1361 C CA . SER A 1 176 ? 5.52 -17.078 -20.328 1 96.38 176 SER A CA 1
ATOM 1362 C C . SER A 1 176 ? 5.965 -15.641 -20.094 1 96.38 176 SER A C 1
ATOM 1364 O O . SER A 1 176 ? 6.453 -15.297 -19.031 1 96.38 176 SER A O 1
ATOM 1366 N N . GLU A 1 177 ? 5.723 -14.766 -21.078 1 95.12 177 GLU A N 1
ATOM 1367 C CA . GLU A 1 177 ? 6.125 -13.367 -20.969 1 95.12 177 GLU A CA 1
ATOM 1368 C C . GLU A 1 177 ? 5.34 -12.641 -19.891 1 95.12 177 GLU A C 1
ATOM 1370 O O . GLU A 1 177 ? 5.848 -11.703 -19.266 1 95.12 177 GLU A O 1
ATOM 1375 N N . HIS A 1 178 ? 4.121 -13.078 -19.672 1 97.12 178 HIS A N 1
ATOM 1376 C CA . HIS A 1 178 ? 3.309 -12.484 -18.625 1 97.12 178 HIS A CA 1
ATOM 1377 C C . HIS A 1 178 ? 3.879 -12.789 -17.25 1 97.12 178 HIS A C 1
ATOM 1379 O O . HIS A 1 178 ? 3.918 -11.914 -16.375 1 97.12 178 HIS A O 1
ATOM 1385 N N . ILE A 1 179 ? 4.32 -14.023 -17.094 1 97 179 ILE A N 1
ATOM 1386 C CA . ILE A 1 179 ? 4.926 -14.438 -15.828 1 97 179 ILE A CA 1
ATOM 1387 C C . ILE A 1 179 ? 6.273 -13.75 -15.648 1 97 179 ILE A C 1
ATOM 1389 O O . ILE A 1 179 ? 6.594 -13.266 -14.555 1 97 179 ILE A O 1
ATOM 1393 N N . LEU A 1 180 ? 7.039 -13.648 -16.734 1 93.81 180 LEU A N 1
ATOM 1394 C CA . LEU A 1 180 ? 8.328 -12.953 -16.703 1 93.81 180 LEU A CA 1
ATOM 1395 C C . LEU A 1 180 ? 8.148 -11.5 -16.266 1 93.81 180 LEU A C 1
ATOM 1397 O O . LEU A 1 180 ? 8.898 -11.008 -15.43 1 93.81 180 LEU A O 1
ATOM 1401 N N . ALA A 1 181 ? 7.18 -10.844 -16.828 1 94.31 181 ALA A N 1
ATOM 1402 C CA . ALA A 1 181 ? 6.902 -9.453 -16.469 1 94.31 181 ALA A CA 1
ATOM 1403 C C . ALA A 1 181 ? 6.598 -9.305 -14.984 1 94.31 181 ALA A C 1
ATOM 1405 O O . ALA A 1 181 ? 7.051 -8.359 -14.336 1 94.31 181 ALA A O 1
ATOM 1406 N N . SER A 1 182 ? 5.871 -10.234 -14.453 1 96.25 182 SER A N 1
ATOM 1407 C CA . SER A 1 182 ? 5.477 -10.219 -13.047 1 96.25 182 SER A CA 1
ATOM 1408 C C . SER A 1 182 ? 6.684 -10.359 -12.133 1 96.25 182 SER A C 1
ATOM 1410 O O . SER A 1 182 ? 6.633 -9.961 -10.969 1 96.25 182 SER A O 1
ATOM 1412 N N . THR A 1 183 ? 7.82 -10.867 -12.641 1 91.25 183 THR A N 1
ATOM 1413 C CA . THR A 1 183 ? 8.992 -11.125 -11.812 1 91.25 183 THR A CA 1
ATOM 1414 C C . THR A 1 183 ? 10.031 -10.031 -11.984 1 91.25 183 THR A C 1
ATOM 1416 O O . THR A 1 183 ? 11.125 -10.102 -11.414 1 91.25 183 THR A O 1
ATOM 1419 N N . ALA A 1 184 ? 9.68 -8.992 -12.734 1 88.62 184 ALA A N 1
ATOM 1420 C CA . ALA A 1 184 ? 10.633 -7.938 -13.062 1 88.62 184 ALA A CA 1
ATOM 1421 C C . ALA A 1 184 ? 10.664 -6.871 -11.969 1 88.62 184 ALA A C 1
ATOM 1423 O O . ALA A 1 184 ? 10.289 -5.719 -12.211 1 88.62 184 ALA A O 1
ATOM 1424 N N . ILE A 1 185 ? 11.164 -7.195 -10.82 1 83.88 185 ILE A N 1
ATOM 1425 C CA . ILE A 1 185 ? 11.234 -6.246 -9.711 1 83.88 185 ILE A CA 1
ATOM 1426 C C . ILE A 1 185 ? 12.336 -5.223 -9.984 1 83.88 185 ILE A C 1
ATOM 1428 O O . ILE A 1 185 ? 13.484 -5.586 -10.227 1 83.88 185 ILE A O 1
ATOM 1432 N N . LEU A 1 186 ? 11.93 -4.008 -10.023 1 77.94 186 LEU A N 1
ATOM 1433 C CA . LEU A 1 186 ? 12.867 -2.914 -10.25 1 77.94 186 LEU A CA 1
ATOM 1434 C C . LEU A 1 186 ? 13.68 -2.625 -8.992 1 77.94 186 LEU A C 1
ATOM 1436 O O . LEU A 1 186 ? 13.156 -2.703 -7.883 1 77.94 186 LEU A O 1
ATOM 1440 N N . PRO A 1 187 ? 14.922 -2.18 -9.086 1 70.62 187 PRO A N 1
ATOM 1441 C CA . PRO A 1 187 ? 15.695 -2.109 -10.32 1 70.62 187 PRO A CA 1
ATOM 1442 C C . PRO A 1 187 ? 16.5 -3.383 -10.594 1 70.62 187 PRO A C 1
ATOM 1444 O O . PRO A 1 187 ? 17.312 -3.416 -11.508 1 70.62 187 PRO A O 1
ATOM 1447 N N . ALA A 1 188 ? 16.188 -4.434 -9.859 1 72.38 188 ALA A N 1
ATOM 1448 C CA . ALA A 1 188 ? 16.969 -5.664 -9.984 1 72.38 188 ALA A CA 1
ATOM 1449 C C . ALA A 1 188 ? 16.828 -6.258 -11.383 1 72.38 188 ALA A C 1
ATOM 1451 O O . ALA A 1 188 ? 17.797 -6.777 -11.938 1 72.38 188 ALA A O 1
ATOM 1452 N N . PHE A 1 189 ? 15.664 -6.18 -11.898 1 78.38 189 PHE A N 1
ATOM 1453 C CA . PHE A 1 189 ? 15.398 -6.711 -13.227 1 78.38 189 PHE A CA 1
ATOM 1454 C C . PHE A 1 189 ? 14.758 -5.652 -14.117 1 78.38 189 PHE A C 1
ATOM 1456 O O . PHE A 1 189 ? 13.984 -4.816 -13.633 1 78.38 189 PHE A O 1
ATOM 1463 N N . PRO A 1 190 ? 15.117 -5.719 -15.375 1 78.62 190 PRO A N 1
ATOM 1464 C CA . PRO A 1 190 ? 14.508 -4.746 -16.281 1 78.62 190 PRO A CA 1
ATOM 1465 C C . PRO A 1 190 ? 13.016 -4.988 -16.484 1 78.62 190 PRO A C 1
ATOM 1467 O O . PRO A 1 190 ? 12.562 -6.133 -16.438 1 78.62 190 PRO A O 1
ATOM 1470 N N . PRO A 1 191 ? 12.312 -3.896 -16.766 1 87.75 191 PRO A N 1
ATOM 1471 C CA . PRO A 1 191 ? 10.906 -4.086 -17.125 1 87.75 191 PRO A CA 1
ATOM 1472 C C . PRO A 1 191 ? 10.742 -4.906 -18.406 1 87.75 191 PRO A C 1
ATOM 1474 O O . PRO A 1 191 ? 11.695 -5.066 -19.172 1 87.75 191 PRO A O 1
ATOM 1477 N N . VAL A 1 192 ? 9.594 -5.48 -18.531 1 90.12 192 VAL A N 1
ATOM 1478 C CA . VAL A 1 192 ? 9.305 -6.352 -19.656 1 90.12 192 VAL A CA 1
ATOM 1479 C C . VAL A 1 192 ? 8.18 -5.75 -20.5 1 90.12 192 VAL A C 1
ATOM 1481 O O . VAL A 1 192 ? 7.152 -5.336 -19.953 1 90.12 192 VAL A O 1
ATOM 1484 N N . GLU A 1 193 ? 8.422 -5.676 -21.734 1 91.12 193 GLU A N 1
ATOM 1485 C CA . GLU A 1 193 ? 7.371 -5.203 -22.625 1 91.12 193 GLU A CA 1
ATOM 1486 C C . GLU A 1 193 ? 6.469 -6.352 -23.078 1 91.12 193 GLU A C 1
ATOM 1488 O O . GLU A 1 193 ? 6.949 -7.359 -23.594 1 91.12 193 GLU A O 1
ATOM 1493 N N . VAL A 1 194 ? 5.219 -6.242 -22.781 1 93.62 194 VAL A N 1
ATOM 1494 C CA . VAL A 1 194 ? 4.215 -7.219 -23.188 1 93.62 194 VAL A CA 1
ATOM 1495 C C . VAL A 1 194 ? 3.039 -6.5 -23.859 1 93.62 194 VAL A C 1
ATOM 1497 O O . VAL A 1 194 ? 2.375 -5.676 -23.219 1 93.62 194 VAL A O 1
ATOM 1500 N N . ASP A 1 195 ? 2.74 -6.832 -25.094 1 90.56 195 ASP A N 1
ATOM 1501 C CA . ASP A 1 195 ? 1.592 -6.312 -25.828 1 90.56 195 ASP A CA 1
ATOM 1502 C C . ASP A 1 195 ? 1.552 -4.785 -25.766 1 90.56 195 ASP A C 1
ATOM 1504 O O . ASP A 1 195 ? 0.508 -4.199 -25.484 1 90.56 195 ASP A O 1
ATOM 1508 N N . GLY A 1 196 ? 2.619 -4.16 -25.844 1 88.31 196 GLY A N 1
ATOM 1509 C CA . GLY A 1 196 ? 2.705 -2.713 -25.953 1 88.31 196 GLY A CA 1
ATOM 1510 C C . GLY A 1 196 ? 2.789 -2.023 -24.594 1 88.31 196 GLY A C 1
ATOM 1511 O O . GLY A 1 196 ? 2.916 -0.8 -24.531 1 88.31 196 GLY A O 1
ATOM 1512 N N . ARG A 1 197 ? 2.76 -2.797 -23.594 1 91.5 197 ARG A N 1
ATOM 1513 C CA . ARG A 1 197 ? 2.887 -2.236 -22.25 1 91.5 197 ARG A CA 1
ATOM 1514 C C . ARG A 1 197 ? 4.227 -2.605 -21.625 1 91.5 197 ARG A C 1
ATOM 1516 O O . ARG A 1 197 ? 4.738 -3.705 -21.844 1 91.5 197 ARG A O 1
ATOM 1523 N N . VAL A 1 198 ? 4.785 -1.657 -20.906 1 92.06 198 VAL A N 1
ATOM 1524 C CA . VAL A 1 198 ? 6 -1.936 -20.141 1 92.06 198 VAL A CA 1
ATOM 1525 C C . VAL A 1 198 ? 5.637 -2.268 -18.688 1 92.06 198 VAL A C 1
ATOM 1527 O O . VAL A 1 198 ? 5.121 -1.416 -17.969 1 92.06 198 VAL A O 1
ATOM 1530 N N . LEU A 1 199 ? 5.906 -3.512 -18.344 1 94.5 199 LEU A N 1
ATOM 1531 C CA . LEU A 1 199 ? 5.398 -4.047 -17.094 1 94.5 199 LEU A CA 1
ATOM 1532 C C . LEU A 1 199 ? 6.543 -4.418 -16.156 1 94.5 199 LEU A C 1
ATOM 1534 O O . LEU A 1 199 ? 7.66 -4.68 -16.609 1 94.5 199 LEU A O 1
ATOM 1538 N N . CYS A 1 200 ? 6.25 -4.352 -14.898 1 92.31 200 CYS A N 1
ATOM 1539 C CA . CYS A 1 200 ? 7.203 -4.773 -13.875 1 92.31 200 CYS A CA 1
ATOM 1540 C C . CYS A 1 200 ? 6.496 -5.492 -12.734 1 92.31 200 CYS A C 1
ATOM 1542 O O . CYS A 1 200 ? 5.285 -5.711 -12.789 1 92.31 200 CYS A O 1
ATOM 1544 N N . ASP A 1 201 ? 7.316 -5.949 -11.797 1 91.5 201 ASP A N 1
ATOM 1545 C CA . ASP A 1 201 ? 6.848 -6.668 -10.609 1 91.5 201 ASP A CA 1
ATOM 1546 C C . ASP A 1 201 ? 5.883 -5.812 -9.797 1 91.5 201 ASP A C 1
ATOM 1548 O O . ASP A 1 201 ? 6.102 -4.609 -9.625 1 91.5 201 ASP A O 1
ATOM 1552 N N . ALA A 1 202 ? 4.891 -6.461 -9.219 1 89.88 202 ALA A N 1
ATOM 1553 C CA . ALA A 1 202 ? 3.84 -5.77 -8.484 1 89.88 202 ALA A CA 1
ATOM 1554 C C . ALA A 1 202 ? 4.254 -5.535 -7.031 1 89.88 202 ALA A C 1
ATOM 1556 O O . ALA A 1 202 ? 3.496 -4.953 -6.25 1 89.88 202 ALA A O 1
ATOM 1557 N N . GLY A 1 203 ? 5.34 -5.906 -6.656 1 86.5 203 GLY A N 1
ATOM 1558 C CA . GLY A 1 203 ? 5.773 -5.934 -5.266 1 86.5 203 GLY A CA 1
ATOM 1559 C C . GLY A 1 203 ? 5.617 -4.598 -4.57 1 86.5 203 GLY A C 1
ATOM 1560 O O . GLY A 1 203 ? 5.18 -4.539 -3.418 1 86.5 203 GLY A O 1
ATOM 1561 N N . TYR A 1 204 ? 5.812 -3.535 -5.305 1 81.94 204 TYR A N 1
ATOM 1562 C CA . TYR A 1 204 ? 5.809 -2.217 -4.68 1 81.94 204 TYR A CA 1
ATOM 1563 C C . TYR A 1 204 ? 4.387 -1.689 -4.527 1 81.94 204 TYR A C 1
ATOM 1565 O O . TYR A 1 204 ? 4.148 -0.741 -3.777 1 81.94 204 TYR A O 1
ATOM 1573 N N . THR A 1 205 ? 3.465 -2.273 -5.215 1 86.81 205 THR A N 1
ATOM 1574 C CA . THR A 1 205 ? 2.098 -1.763 -5.207 1 86.81 205 THR A CA 1
ATOM 1575 C C . THR A 1 205 ? 1.157 -2.752 -4.523 1 86.81 205 THR A C 1
ATOM 1577 O O . THR A 1 205 ? 0.294 -2.355 -3.74 1 86.81 205 THR A O 1
ATOM 1580 N N . ASN A 1 206 ? 1.361 -3.943 -4.852 1 91.38 206 ASN A N 1
ATOM 1581 C CA . ASN A 1 206 ? 0.49 -5.004 -4.355 1 91.38 206 ASN A CA 1
ATOM 1582 C C . ASN A 1 206 ? 1.181 -6.363 -4.391 1 91.38 206 ASN A C 1
ATOM 1584 O O . ASN A 1 206 ? 0.996 -7.133 -5.336 1 91.38 206 ASN A O 1
ATOM 1588 N N . ASN A 1 207 ? 1.792 -6.684 -3.252 1 92.75 207 ASN A N 1
ATOM 1589 C CA . ASN A 1 207 ? 2.625 -7.883 -3.229 1 92.75 207 ASN A CA 1
ATOM 1590 C C . ASN A 1 207 ? 1.79 -9.141 -3.006 1 92.75 207 ASN A C 1
ATOM 1592 O O . ASN A 1 207 ? 2.27 -10.258 -3.221 1 92.75 207 ASN A O 1
ATOM 1596 N N . LEU A 1 208 ? 0.656 -9.023 -2.521 1 96.19 208 LEU A N 1
ATOM 1597 C CA . LEU A 1 208 ? -0.327 -10.094 -2.375 1 96.19 208 LEU A CA 1
ATOM 1598 C C . LEU A 1 208 ? -1.626 -9.734 -3.092 1 96.19 208 LEU A C 1
ATOM 1600 O O . LEU A 1 208 ? -2.529 -9.148 -2.492 1 96.19 208 LEU A O 1
ATOM 1604 N N . PRO A 1 209 ? -1.729 -10.094 -4.348 1 96.44 209 PRO A N 1
ATOM 1605 C CA . PRO A 1 209 ? -2.844 -9.609 -5.168 1 96.44 209 PRO A CA 1
ATOM 1606 C C . PRO A 1 209 ? -4.156 -10.328 -4.855 1 96.44 209 PRO A C 1
ATOM 1608 O O . PRO A 1 209 ? -4.559 -11.234 -5.586 1 96.44 209 PRO A O 1
ATOM 1611 N N . LEU A 1 210 ? -4.918 -9.828 -3.926 1 96.88 210 LEU A N 1
ATOM 1612 C CA . LEU A 1 210 ? -6.227 -10.352 -3.545 1 96.88 210 LEU A CA 1
ATOM 1613 C C . LEU A 1 210 ? -7.324 -9.758 -4.418 1 96.88 210 LEU A C 1
ATOM 1615 O O . LEU A 1 210 ? -8.406 -10.336 -4.547 1 96.88 210 LEU A O 1
ATOM 1619 N N . ASP A 1 211 ? -7.023 -8.695 -5.07 1 94.12 211 ASP A N 1
ATOM 1620 C CA . ASP A 1 211 ? -8.023 -7.84 -5.699 1 94.12 211 ASP A CA 1
ATOM 1621 C C . ASP A 1 211 ? -8.789 -8.594 -6.785 1 94.12 211 ASP A C 1
ATOM 1623 O O . ASP A 1 211 ? -10.008 -8.477 -6.895 1 94.12 211 ASP A O 1
ATOM 1627 N N . PRO A 1 212 ? -8.109 -9.383 -7.59 1 95.81 212 PRO A N 1
ATOM 1628 C CA . PRO A 1 212 ? -8.828 -10.078 -8.664 1 95.81 212 PRO A CA 1
ATOM 1629 C C . PRO A 1 212 ? -9.977 -10.938 -8.148 1 95.81 212 PRO A C 1
ATOM 1631 O O . PRO A 1 212 ? -10.992 -11.094 -8.828 1 95.81 212 PRO A O 1
ATOM 1634 N N . LEU A 1 213 ? -9.883 -11.477 -6.938 1 96.62 213 LEU A N 1
ATOM 1635 C CA . LEU A 1 213 ? -10.906 -12.359 -6.391 1 96.62 213 LEU A CA 1
ATOM 1636 C C . LEU A 1 213 ? -12.18 -11.586 -6.066 1 96.62 213 LEU A C 1
ATOM 1638 O O . LEU A 1 213 ? -13.258 -12.172 -5.938 1 96.62 213 LEU A O 1
ATOM 1642 N N . PHE A 1 214 ? -12 -10.242 -5.949 1 93.81 214 PHE A N 1
ATOM 1643 C CA . PHE A 1 214 ? -13.109 -9.484 -5.391 1 93.81 214 PHE A CA 1
ATOM 1644 C C . PHE A 1 214 ? -13.531 -8.367 -6.34 1 93.81 214 PHE A C 1
ATOM 1646 O O . PHE A 1 214 ? -14.25 -7.445 -5.949 1 93.81 214 PHE A O 1
ATOM 1653 N N . GLU A 1 215 ? -12.969 -8.391 -7.5 1 90.5 215 GLU A N 1
ATOM 1654 C CA . GLU A 1 215 ? -13.43 -7.441 -8.508 1 90.5 215 GLU A CA 1
ATOM 1655 C C . GLU A 1 215 ? -14.945 -7.48 -8.656 1 90.5 215 GLU A C 1
ATOM 1657 O O . GLU A 1 215 ? -15.586 -6.441 -8.812 1 90.5 215 GLU A O 1
ATOM 1662 N N . THR A 1 216 ? -15.438 -8.688 -8.656 1 90.06 216 THR A N 1
ATOM 1663 C CA . THR A 1 216 ? -16.859 -8.945 -8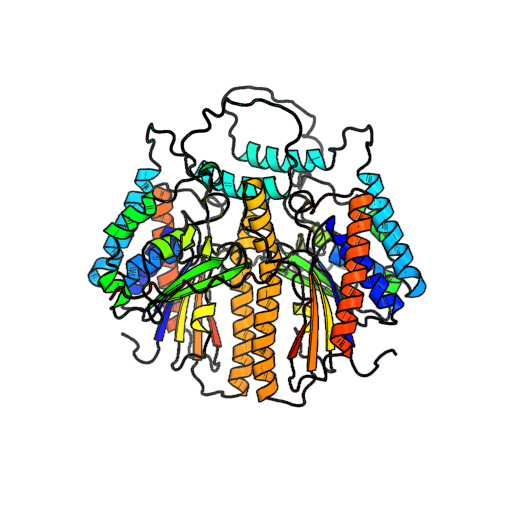.555 1 90.06 216 THR A CA 1
ATOM 1664 C C . THR A 1 216 ? -17.172 -9.836 -7.355 1 90.06 216 THR A C 1
ATOM 1666 O O . THR A 1 216 ? -16.344 -10.656 -6.957 1 90.06 216 THR A O 1
ATOM 1669 N N . GLU A 1 217 ? -18.266 -9.547 -6.781 1 91.75 217 GLU A N 1
ATOM 1670 C CA . GLU A 1 217 ? -18.656 -10.406 -5.668 1 91.75 217 GLU A CA 1
ATOM 1671 C C . GLU A 1 217 ? -18.672 -11.875 -6.078 1 91.75 217 GLU A C 1
ATOM 1673 O O . GLU A 1 217 ? -19.234 -12.227 -7.125 1 91.75 217 GLU A O 1
ATOM 1678 N N . PRO A 1 218 ? -18.094 -12.68 -5.234 1 94 218 PRO A N 1
ATOM 1679 C CA . PRO A 1 218 ? -18.156 -14.109 -5.551 1 94 218 PRO A CA 1
ATOM 1680 C C . PRO A 1 218 ? -19.594 -14.633 -5.625 1 94 218 PRO A C 1
ATOM 1682 O O . PRO A 1 218 ? -20.453 -14.211 -4.848 1 94 218 PRO A O 1
ATOM 1685 N N . GLU A 1 219 ? -19.828 -15.578 -6.566 1 92.69 219 GLU A N 1
ATOM 1686 C CA . GLU A 1 219 ? -21.156 -16.141 -6.766 1 92.69 219 GLU A CA 1
ATOM 1687 C C . GLU A 1 219 ? -21.438 -17.25 -5.754 1 92.69 219 GLU A C 1
ATOM 1689 O O . GLU A 1 219 ? -22.609 -17.594 -5.508 1 92.69 219 GLU A O 1
ATOM 1694 N N . ARG A 1 220 ? -20.406 -17.844 -5.297 1 94.19 220 ARG A N 1
ATOM 1695 C CA . ARG A 1 220 ? -20.453 -18.875 -4.266 1 94.19 220 ARG A CA 1
ATOM 1696 C C . ARG A 1 220 ? -19.531 -18.531 -3.102 1 94.19 220 ARG A C 1
ATOM 1698 O O . ARG A 1 220 ? -18.703 -17.625 -3.205 1 94.19 220 ARG A O 1
ATOM 1705 N N . ASP A 1 221 ? -19.812 -19.281 -1.983 1 94.69 221 ASP A N 1
ATOM 1706 C CA . ASP A 1 221 ? -18.859 -19.141 -0.886 1 94.69 221 ASP A CA 1
ATOM 1707 C C . ASP A 1 221 ? -17.422 -19.344 -1.368 1 94.69 221 ASP A C 1
ATOM 1709 O O . ASP A 1 221 ? -17.172 -20.219 -2.205 1 94.69 221 ASP A O 1
ATOM 1713 N N . LEU A 1 222 ? -16.531 -18.5 -0.828 1 96.25 222 LEU A N 1
ATOM 1714 C CA . LEU A 1 222 ? -15.148 -18.516 -1.276 1 96.25 222 LEU A CA 1
ATOM 1715 C C . LEU A 1 222 ? -14.203 -18.75 -0.104 1 96.25 222 LEU A C 1
ATOM 1717 O O . LEU A 1 222 ? -14.258 -18.031 0.898 1 96.25 222 LEU A O 1
ATOM 1721 N N . LEU A 1 223 ? -13.43 -19.844 -0.187 1 96.25 223 LEU A N 1
ATOM 1722 C CA . LEU A 1 223 ? -12.258 -20 0.668 1 96.25 223 LEU A CA 1
ATOM 1723 C C . LEU A 1 223 ? -11 -19.516 -0.04 1 96.25 223 LEU A C 1
ATOM 1725 O O . LEU A 1 223 ? -10.586 -20.094 -1.047 1 96.25 223 LEU A O 1
ATOM 1729 N N . CYS A 1 224 ? -10.508 -18.422 0.445 1 97.75 224 CYS A N 1
ATOM 1730 C CA . CYS A 1 224 ? -9.25 -17.891 -0.064 1 97.75 224 CYS A CA 1
ATOM 1731 C C . CYS A 1 224 ? -8.102 -18.203 0.89 1 97.75 224 CYS A C 1
ATOM 1733 O O . CYS A 1 224 ? -8.133 -17.797 2.055 1 97.75 224 CYS A O 1
ATOM 1735 N N . ILE A 1 225 ? -7.125 -18.938 0.461 1 98.38 225 ILE A N 1
ATOM 1736 C CA . ILE A 1 225 ? -5.898 -19.156 1.222 1 98.38 225 ILE A CA 1
ATOM 1737 C C . ILE A 1 225 ? -4.77 -18.312 0.631 1 98.38 225 ILE A C 1
ATOM 1739 O O . ILE A 1 225 ? -4.324 -18.562 -0.49 1 98.38 225 ILE A O 1
ATOM 1743 N N . ALA A 1 226 ? -4.402 -17.328 1.374 1 98.44 226 ALA A N 1
ATOM 1744 C CA . ALA A 1 226 ? -3.359 -16.391 0.949 1 98.44 226 ALA A CA 1
ATOM 1745 C C . ALA A 1 226 ? -2.025 -16.734 1.612 1 98.44 226 ALA A C 1
ATOM 1747 O O . ALA A 1 226 ? -1.932 -16.781 2.84 1 98.44 226 ALA A O 1
ATOM 1748 N N . SER A 1 227 ? -1.033 -17.016 0.836 1 97.75 227 SER A N 1
ATOM 1749 C CA . SER A 1 227 ? 0.326 -17.297 1.29 1 97.75 227 SER A CA 1
ATOM 1750 C C . SER A 1 227 ? 1.23 -16.094 1.106 1 97.75 227 SER A C 1
ATOM 1752 O O . SER A 1 227 ? 1.492 -15.664 -0.022 1 97.75 227 SER A O 1
ATOM 1754 N N . ASP A 1 228 ? 1.68 -15.539 2.201 1 95.31 228 ASP A N 1
ATOM 1755 C CA . ASP A 1 228 ? 2.432 -14.289 2.242 1 95.31 228 ASP A CA 1
ATOM 1756 C C . ASP A 1 228 ? 3.846 -14.516 2.777 1 95.31 228 ASP A C 1
ATOM 1758 O O . ASP A 1 228 ? 4.082 -15.453 3.545 1 95.31 228 ASP A O 1
ATOM 1762 N N . LEU A 1 229 ? 4.797 -13.664 2.34 1 91.56 229 LEU A N 1
ATOM 1763 C CA . LEU A 1 229 ? 6.195 -13.938 2.645 1 91.56 229 LEU A CA 1
ATOM 1764 C C . LEU A 1 229 ? 6.785 -12.844 3.531 1 91.56 229 LEU A C 1
ATOM 1766 O O . LEU A 1 229 ? 7.922 -12.961 3.992 1 91.56 229 LEU A O 1
ATOM 1770 N N . PHE A 1 230 ? 6.02 -11.82 3.711 1 85.38 230 PHE A N 1
ATOM 1771 C CA . PHE A 1 230 ? 6.496 -10.703 4.523 1 85.38 230 PHE A CA 1
ATOM 1772 C C . PHE A 1 230 ? 5.559 -10.453 5.699 1 85.38 230 PHE A C 1
ATOM 1774 O O . PHE A 1 230 ? 4.34 -10.367 5.52 1 85.38 230 PHE A O 1
ATOM 1781 N N . SER A 1 231 ? 6.176 -10.383 6.84 1 80.88 231 SER A N 1
ATOM 1782 C CA . SER A 1 231 ? 5.383 -10.141 8.039 1 80.88 231 SER A CA 1
ATOM 1783 C C . SER A 1 231 ? 5.5 -8.688 8.5 1 80.88 231 SER A C 1
ATOM 1785 O O . SER A 1 231 ? 6.566 -8.078 8.391 1 80.88 231 SER A O 1
ATOM 1787 N N . LEU A 1 232 ? 4.41 -8.219 9.031 1 74.56 232 LEU A N 1
ATOM 1788 C CA . LEU A 1 232 ? 4.426 -6.867 9.586 1 74.56 232 LEU A CA 1
ATOM 1789 C C . LEU A 1 232 ? 4.957 -6.875 11.008 1 74.56 232 LEU A C 1
ATOM 1791 O O . LEU A 1 232 ? 5.367 -5.832 11.531 1 74.56 232 LEU A O 1
ATOM 1795 N N . ARG A 1 233 ? 4.965 -7.961 11.594 1 77.56 233 ARG A N 1
ATOM 1796 C CA . ARG A 1 233 ? 5.461 -8.023 12.969 1 77.56 233 ARG A CA 1
ATOM 1797 C C . ARG A 1 233 ? 6.941 -8.383 13 1 77.56 233 ARG A C 1
ATOM 1799 O O . ARG A 1 233 ? 7.387 -9.273 12.281 1 77.56 233 ARG A O 1
ATOM 1806 N N . ALA A 1 234 ? 7.707 -7.566 13.68 1 77.12 234 ALA A N 1
ATOM 1807 C CA . ALA A 1 234 ? 9.141 -7.789 13.844 1 77.12 234 ALA A CA 1
ATOM 1808 C C . ALA A 1 234 ? 9.656 -7.117 15.117 1 77.12 234 ALA A C 1
ATOM 1810 O O . ALA A 1 234 ? 9.062 -6.148 15.594 1 77.12 234 ALA A O 1
ATOM 1811 N N . PRO A 1 235 ? 10.664 -7.715 15.633 1 75.88 235 PRO A N 1
ATOM 1812 C CA . PRO A 1 235 ? 11.25 -7.047 16.797 1 75.88 235 PRO A CA 1
ATOM 1813 C C . PRO A 1 235 ? 11.82 -5.672 16.453 1 75.88 235 PRO A C 1
ATOM 1815 O O . PRO A 1 235 ? 12.016 -5.348 15.281 1 75.88 235 PRO A O 1
ATOM 1818 N N . ARG A 1 236 ? 12.023 -4.93 17.547 1 80.31 236 ARG A N 1
ATOM 1819 C CA . ARG A 1 236 ? 12.672 -3.631 17.375 1 80.31 236 ARG A CA 1
ATOM 1820 C C . ARG A 1 236 ? 14.031 -3.777 16.703 1 80.31 236 ARG A C 1
ATOM 1822 O O . ARG A 1 236 ? 14.867 -4.574 17.141 1 80.31 236 ARG A O 1
ATOM 1829 N N . PRO A 1 237 ? 14.172 -3.027 15.617 1 75.56 237 PRO A N 1
ATOM 1830 C CA . PRO A 1 237 ? 15.461 -3.158 14.93 1 75.56 237 PRO A CA 1
ATOM 1831 C C . PRO A 1 237 ? 16.625 -2.596 15.742 1 75.56 237 PRO A C 1
ATOM 1833 O O . PRO A 1 237 ? 16.5 -1.527 16.344 1 75.56 237 PRO A O 1
ATOM 1836 N N . ALA A 1 238 ? 17.703 -3.373 15.703 1 72.56 238 ALA A N 1
ATOM 1837 C CA . ALA A 1 238 ? 18.828 -3.018 16.547 1 72.56 238 ALA A CA 1
ATOM 1838 C C . ALA A 1 238 ? 20.031 -2.592 15.711 1 72.56 238 ALA A C 1
ATOM 1840 O O . ALA A 1 238 ? 21.125 -2.395 16.234 1 72.56 238 ALA A O 1
ATOM 1841 N N . SER A 1 239 ? 19.922 -2.594 14.469 1 67.56 239 SER A N 1
ATOM 1842 C CA . SER A 1 239 ? 20.984 -2.225 13.547 1 67.56 239 SER A CA 1
ATOM 1843 C C . SER A 1 239 ? 20.438 -1.553 12.297 1 67.56 239 SER A C 1
ATOM 1845 O O . SER A 1 239 ? 19.219 -1.595 12.047 1 67.56 239 SER A O 1
ATOM 1847 N N . LEU A 1 240 ? 21.344 -0.919 11.656 1 65.75 240 LEU A N 1
ATOM 1848 C CA . LEU A 1 240 ? 20.938 -0.287 10.406 1 65.75 240 LEU A CA 1
ATOM 1849 C C . LEU A 1 240 ? 20.406 -1.322 9.422 1 65.75 240 LEU A C 1
ATOM 1851 O O . LEU A 1 240 ? 19.422 -1.07 8.719 1 65.75 240 LEU A O 1
ATOM 1855 N N . ASP A 1 241 ? 21.062 -2.428 9.453 1 67.25 241 ASP A N 1
ATOM 1856 C CA . ASP A 1 241 ? 20.594 -3.508 8.594 1 67.25 241 ASP A CA 1
ATOM 1857 C C . ASP A 1 241 ? 19.188 -3.959 8.984 1 67.25 241 ASP A C 1
ATOM 1859 O O . ASP A 1 241 ? 18.359 -4.23 8.125 1 67.25 241 ASP A O 1
ATOM 1863 N N . ALA A 1 242 ? 19.016 -3.975 10.227 1 73.75 242 ALA A N 1
ATOM 1864 C CA . ALA A 1 242 ? 17.703 -4.367 10.734 1 73.75 242 ALA A CA 1
ATOM 1865 C C . ALA A 1 242 ? 16.641 -3.32 10.383 1 73.75 242 ALA A C 1
ATOM 1867 O O . ALA A 1 242 ? 15.5 -3.662 10.078 1 73.75 242 ALA A O 1
ATOM 1868 N N . VAL A 1 243 ? 17.047 -2.092 10.367 1 73.94 243 VAL A N 1
ATOM 1869 C CA . VAL A 1 243 ? 16.141 -1.001 10.016 1 73.94 243 VAL A CA 1
ATOM 1870 C C . VAL A 1 243 ? 15.773 -1.083 8.539 1 73.94 243 VAL A C 1
ATOM 1872 O O . VAL A 1 243 ? 14.617 -0.893 8.172 1 73.94 243 VAL A O 1
ATOM 1875 N N . LEU A 1 244 ? 16.641 -1.433 7.801 1 72.56 244 LEU A N 1
ATOM 1876 C CA . LEU A 1 244 ? 16.422 -1.57 6.367 1 72.56 244 LEU A CA 1
ATOM 1877 C C . LEU A 1 244 ? 15.492 -2.748 6.074 1 72.56 244 LEU A C 1
ATOM 1879 O O . LEU A 1 244 ? 14.594 -2.645 5.234 1 72.56 244 LEU A O 1
ATOM 1883 N N . GLU A 1 245 ? 15.797 -3.732 6.711 1 74.88 245 GLU A N 1
ATOM 1884 C CA . GLU A 1 245 ? 14.938 -4.902 6.566 1 74.88 245 GLU A CA 1
ATOM 1885 C C . GLU A 1 245 ? 13.508 -4.594 6.992 1 74.88 245 GLU A C 1
ATOM 1887 O O . GLU A 1 245 ? 12.547 -5.047 6.359 1 74.88 245 GLU A O 1
ATOM 1892 N N . ARG A 1 246 ? 13.484 -3.869 7.992 1 80.25 246 ARG A N 1
ATOM 1893 C CA . ARG A 1 246 ? 12.156 -3.494 8.477 1 80.25 246 ARG A CA 1
ATOM 1894 C C . ARG A 1 246 ? 11.438 -2.607 7.465 1 80.25 246 ARG A C 1
ATOM 1896 O O . ARG A 1 246 ? 10.234 -2.77 7.23 1 80.25 246 ARG A O 1
ATOM 1903 N N . ALA A 1 247 ? 12.133 -1.698 6.883 1 78.56 247 ALA A N 1
ATOM 1904 C CA . ALA A 1 247 ? 11.555 -0.859 5.836 1 78.56 247 ALA A CA 1
ATOM 1905 C C . ALA A 1 247 ? 11.031 -1.707 4.684 1 78.56 247 ALA A C 1
ATOM 1907 O O . ALA A 1 247 ? 9.922 -1.474 4.188 1 78.56 247 ALA A O 1
ATOM 1908 N N . ASN A 1 248 ? 11.758 -2.666 4.379 1 79.12 248 ASN A N 1
ATOM 1909 C CA . ASN A 1 248 ? 11.352 -3.582 3.316 1 79.12 248 ASN A CA 1
ATOM 1910 C C . ASN A 1 248 ? 10.078 -4.336 3.684 1 79.12 248 ASN A C 1
ATOM 1912 O O . ASN A 1 248 ? 9.148 -4.418 2.881 1 79.12 248 ASN A O 1
ATOM 1916 N N . ASP A 1 249 ? 10.078 -4.836 4.859 1 82.44 249 ASP A N 1
ATOM 1917 C CA . ASP A 1 249 ? 8.898 -5.562 5.32 1 82.44 249 ASP A CA 1
ATOM 1918 C C . ASP A 1 249 ? 7.656 -4.672 5.289 1 82.44 249 ASP A C 1
ATOM 1920 O O . ASP A 1 249 ? 6.582 -5.113 4.883 1 82.44 249 ASP A O 1
ATOM 1924 N N . LEU A 1 250 ? 7.891 -3.5 5.68 1 84.06 250 LEU A N 1
ATOM 1925 C CA . LEU A 1 250 ? 6.766 -2.57 5.707 1 84.06 250 LEU A CA 1
ATOM 1926 C C . LEU A 1 250 ? 6.25 -2.293 4.301 1 84.06 250 LEU A C 1
ATOM 1928 O O . LEU A 1 250 ? 5.039 -2.275 4.066 1 84.06 250 LEU A O 1
ATOM 1932 N N . ILE A 1 251 ? 7.125 -2.143 3.387 1 83.62 251 ILE A N 1
ATOM 1933 C CA . ILE A 1 251 ? 6.75 -1.853 2.006 1 83.62 251 ILE A CA 1
ATOM 1934 C C . ILE A 1 251 ? 5.93 -3.01 1.439 1 83.62 251 ILE A C 1
ATOM 1936 O O . ILE A 1 251 ? 4.832 -2.801 0.916 1 83.62 251 ILE A O 1
ATOM 1940 N N . PHE A 1 252 ? 6.375 -4.203 1.666 1 86 252 PHE A N 1
ATOM 1941 C CA . PHE A 1 252 ? 5.781 -5.336 0.97 1 86 252 PHE A CA 1
ATOM 1942 C C . PHE A 1 252 ? 4.555 -5.848 1.717 1 86 252 PHE A C 1
ATOM 1944 O O . PHE A 1 252 ? 3.646 -6.418 1.11 1 86 252 PHE A O 1
ATOM 1951 N N . ALA A 1 253 ? 4.496 -5.602 2.994 1 87.19 253 ALA A N 1
ATOM 1952 C CA . ALA A 1 253 ? 3.414 -6.164 3.797 1 87.19 253 ALA A CA 1
ATOM 1953 C C . ALA A 1 253 ? 2.27 -5.168 3.953 1 87.19 253 ALA A C 1
ATOM 1955 O O . ALA A 1 253 ? 1.188 -5.523 4.426 1 87.19 253 ALA A O 1
ATOM 1956 N N . SER A 1 254 ? 2.463 -3.982 3.512 1 86.19 254 SER A N 1
ATOM 1957 C CA . SER A 1 254 ? 1.46 -2.951 3.754 1 86.19 254 SER A CA 1
ATOM 1958 C C . SER A 1 254 ? 0.211 -3.188 2.91 1 86.19 254 SER A C 1
ATOM 1960 O O . SER A 1 254 ? -0.911 -3.098 3.414 1 86.19 254 SER A O 1
ATOM 1962 N N . ALA A 1 255 ? 0.419 -3.578 1.661 1 87.44 255 ALA A N 1
ATOM 1963 C CA . ALA A 1 255 ? -0.703 -3.695 0.733 1 87.44 255 ALA A CA 1
ATOM 1964 C C . ALA A 1 255 ? -1.656 -4.805 1.163 1 87.44 255 ALA A C 1
ATOM 1966 O O . ALA A 1 255 ? -2.873 -4.605 1.207 1 87.44 255 ALA A O 1
ATOM 1967 N N . PRO A 1 256 ? -1.173 -5.965 1.546 1 90.25 256 PRO A N 1
ATOM 1968 C CA . PRO A 1 256 ? -2.088 -7.008 2.012 1 90.25 256 PRO A CA 1
ATOM 1969 C C . PRO A 1 256 ? -2.887 -6.586 3.242 1 90.25 256 PRO A C 1
ATOM 1971 O O . PRO A 1 256 ? -4.07 -6.91 3.354 1 90.25 256 PRO A O 1
ATOM 1974 N N . ARG A 1 257 ? -2.258 -5.922 4.098 1 88.31 257 ARG A N 1
ATOM 1975 C CA . ARG A 1 257 ? -2.965 -5.465 5.289 1 88.31 257 ARG A CA 1
ATOM 1976 C C . ARG A 1 257 ? -4.105 -4.52 4.926 1 88.31 257 ARG A C 1
ATOM 1978 O O . ARG A 1 257 ? -5.211 -4.645 5.453 1 88.31 257 ARG A O 1
ATOM 1985 N N . ARG A 1 258 ? -3.801 -3.637 4.105 1 88.44 258 ARG A N 1
ATOM 1986 C CA . ARG A 1 258 ? -4.816 -2.682 3.682 1 88.44 258 ARG A CA 1
ATOM 1987 C C . ARG A 1 258 ? -5.93 -3.375 2.9 1 88.44 258 ARG A C 1
ATOM 1989 O O . ARG A 1 258 ? -7.102 -3.016 3.027 1 88.44 258 ARG A O 1
ATOM 1996 N N . ALA A 1 259 ? -5.531 -4.328 2.088 1 91.5 259 ALA A N 1
ATOM 1997 C CA . ALA A 1 259 ? -6.523 -5.086 1.331 1 91.5 259 ALA A CA 1
ATOM 1998 C C . ALA A 1 259 ? -7.488 -5.812 2.264 1 91.5 259 ALA A C 1
ATOM 2000 O O . ALA A 1 259 ? -8.703 -5.781 2.055 1 91.5 259 ALA A O 1
ATOM 2001 N N . VAL A 1 260 ? -6.992 -6.402 3.301 1 93.06 260 VAL A N 1
ATOM 2002 C CA . VAL A 1 260 ? -7.812 -7.145 4.246 1 93.06 260 VAL A CA 1
ATOM 2003 C C . VAL A 1 260 ? -8.742 -6.188 4.988 1 93.06 260 VAL A C 1
ATOM 2005 O O . VAL A 1 260 ? -9.93 -6.469 5.156 1 93.06 260 VAL A O 1
ATOM 2008 N N . ALA A 1 261 ? -8.172 -5.035 5.422 1 89.81 261 ALA A N 1
ATOM 2009 C CA . ALA A 1 261 ? -8.992 -4.039 6.109 1 89.81 261 ALA A CA 1
ATOM 2010 C C . ALA A 1 261 ? -10.117 -3.545 5.211 1 89.81 261 ALA A C 1
ATOM 2012 O O . ALA A 1 261 ? -11.25 -3.369 5.668 1 89.81 261 ALA A O 1
ATOM 2013 N N . GLY A 1 262 ? -9.789 -3.363 3.977 1 90.69 262 GLY A N 1
ATOM 2014 C CA . GLY A 1 262 ? -10.797 -2.943 3.021 1 90.69 262 GLY A CA 1
ATOM 2015 C C . GLY A 1 262 ? -11.883 -3.982 2.805 1 90.69 262 GLY A C 1
ATOM 2016 O O . GLY A 1 262 ? -13.062 -3.646 2.729 1 90.69 262 GLY A O 1
ATOM 2017 N N . LEU A 1 263 ? -11.469 -5.199 2.701 1 93.88 263 LEU A N 1
ATOM 2018 C CA . LEU A 1 263 ? -12.43 -6.285 2.516 1 93.88 263 LEU A CA 1
ATOM 2019 C C . LEU A 1 263 ? -13.359 -6.402 3.721 1 93.88 263 LEU A C 1
ATOM 2021 O O . LEU A 1 263 ? -14.555 -6.629 3.562 1 93.88 263 LEU A O 1
ATOM 2025 N N . ARG A 1 264 ? -12.781 -6.207 4.902 1 93.44 264 ARG A N 1
ATOM 2026 C CA . ARG A 1 264 ? -13.594 -6.262 6.113 1 93.44 264 ARG A CA 1
ATOM 2027 C C . ARG A 1 264 ? -14.695 -5.211 6.074 1 93.44 264 ARG A C 1
ATOM 2029 O O . ARG A 1 264 ? -15.867 -5.52 6.328 1 93.44 264 ARG A O 1
ATOM 2036 N N . ARG A 1 265 ? -14.32 -4.031 5.719 1 91.81 265 ARG A N 1
ATOM 2037 C CA . ARG A 1 265 ? -15.289 -2.945 5.648 1 91.81 265 ARG A CA 1
ATOM 2038 C C . ARG A 1 265 ? -16.328 -3.215 4.562 1 91.81 265 ARG A C 1
ATOM 2040 O O . ARG A 1 265 ? -17.531 -3.014 4.781 1 91.81 265 ARG A O 1
ATOM 2047 N N . GLU A 1 266 ? -15.891 -3.66 3.465 1 93.5 266 GLU A N 1
ATOM 2048 C CA . GLU A 1 266 ? -16.781 -3.938 2.34 1 93.5 266 GLU A CA 1
ATOM 2049 C C . GLU A 1 266 ? -17.781 -5.027 2.688 1 93.5 266 GLU A C 1
ATOM 2051 O O . GLU A 1 266 ? -18.984 -4.883 2.41 1 93.5 266 GLU A O 1
ATOM 2056 N N . TYR A 1 267 ? -17.359 -6.027 3.311 1 95.12 267 TYR A N 1
ATOM 2057 C CA . TYR A 1 267 ? -18.25 -7.156 3.568 1 95.12 267 TYR A CA 1
ATOM 2058 C C . TYR A 1 267 ? -19.172 -6.867 4.75 1 95.12 267 TYR A C 1
ATOM 2060 O O . TYR A 1 267 ? -20.219 -7.48 4.887 1 95.12 267 TYR A O 1
ATOM 2068 N N . GLU A 1 268 ? -18.734 -5.934 5.633 1 94.06 268 GLU A N 1
ATOM 2069 C CA . GLU A 1 268 ? -19.672 -5.441 6.629 1 94.06 268 GLU A CA 1
ATOM 2070 C C . GLU A 1 268 ? -20.875 -4.773 5.965 1 94.06 268 GLU A C 1
ATOM 2072 O O . GLU A 1 268 ? -22.016 -4.992 6.375 1 94.06 268 GLU A O 1
ATOM 2077 N N . LEU A 1 269 ? -20.594 -4.055 4.961 1 94.88 269 LEU A N 1
ATOM 2078 C CA . LEU A 1 269 ? -21.656 -3.385 4.227 1 94.88 269 LEU A CA 1
ATOM 2079 C C . LEU A 1 269 ? -22.469 -4.387 3.412 1 94.88 269 LEU A C 1
ATOM 2081 O O . LEU A 1 269 ? -23.703 -4.305 3.363 1 94.88 269 LEU A O 1
ATOM 2085 N N . ARG A 1 270 ? -21.844 -5.371 2.84 1 95.56 270 ARG A N 1
ATOM 2086 C CA . ARG A 1 270 ? -22.531 -6.387 2.055 1 95.56 270 ARG A CA 1
ATOM 2087 C C . ARG A 1 270 ? -23.453 -7.227 2.934 1 95.56 270 ARG A C 1
ATOM 2089 O O . ARG A 1 270 ? -24.516 -7.652 2.492 1 95.56 270 ARG A O 1
ATOM 2096 N N . GLU A 1 271 ? -22.906 -7.426 4.102 1 95.5 271 GLU A N 1
ATOM 2097 C CA . GLU A 1 271 ? -23.719 -8.188 5.043 1 95.5 271 GLU A CA 1
ATOM 2098 C C . GLU A 1 271 ? -25.016 -7.441 5.383 1 95.5 271 GLU A C 1
ATOM 2100 O O . GLU A 1 271 ? -26.078 -8.055 5.523 1 95.5 271 GLU A O 1
ATOM 2105 N N . ARG A 1 272 ? -24.938 -6.133 5.504 1 94.81 272 ARG A N 1
ATOM 2106 C CA . ARG A 1 272 ? -26.125 -5.324 5.762 1 94.81 272 ARG A CA 1
ATOM 2107 C C . ARG A 1 272 ? -27.078 -5.359 4.574 1 94.81 272 ARG A C 1
ATOM 2109 O O . ARG A 1 272 ? -28.297 -5.336 4.75 1 94.81 272 ARG A O 1
ATOM 2116 N N . LEU A 1 273 ? -26.578 -5.469 3.422 1 94.88 273 LEU A N 1
ATOM 2117 C CA . LEU A 1 273 ? -27.375 -5.469 2.199 1 94.88 273 LEU A CA 1
ATOM 2118 C C . LEU A 1 273 ? -28 -6.84 1.962 1 94.88 273 LEU A C 1
ATOM 2120 O O . LEU A 1 273 ? -29.156 -6.938 1.575 1 94.88 273 LEU A O 1
ATOM 2124 N N . ASP A 1 274 ? -27.172 -7.867 2.17 1 94.56 274 ASP A N 1
ATOM 2125 C CA . ASP A 1 274 ? -27.578 -9.25 1.931 1 94.56 274 ASP A CA 1
ATOM 2126 C C . ASP A 1 274 ? -26.891 -10.203 2.898 1 94.56 274 ASP A C 1
ATOM 2128 O O . ASP A 1 274 ? -25.875 -10.82 2.553 1 94.56 274 ASP A O 1
ATOM 2132 N N . PRO A 1 275 ? -27.422 -10.383 4.074 1 93.19 275 PRO A N 1
ATOM 2133 C CA . PRO A 1 275 ? -26.797 -11.203 5.113 1 93.19 275 PRO A CA 1
ATOM 2134 C C . PRO A 1 275 ? -26.609 -12.656 4.68 1 93.19 275 PRO A C 1
ATOM 2136 O O . PRO A 1 275 ? -25.781 -13.375 5.234 1 93.19 275 PRO A O 1
ATOM 2139 N N . GLU A 1 276 ? -27.391 -13.109 3.654 1 93.19 276 GLU A N 1
ATOM 2140 C CA . GLU A 1 276 ? -27.344 -14.516 3.256 1 93.19 276 GLU A CA 1
ATOM 2141 C C . GLU A 1 276 ? -26.531 -14.703 1.982 1 93.19 276 GLU A C 1
ATOM 2143 O O . GLU A 1 276 ? -26.547 -15.773 1.377 1 93.19 276 GLU A O 1
ATOM 2148 N N . GLY A 1 277 ? -25.875 -13.562 1.573 1 93.75 277 GLY A N 1
ATOM 2149 C CA . GLY A 1 277 ? -25.047 -13.68 0.391 1 93.75 277 GLY A CA 1
ATOM 2150 C C . GLY A 1 277 ? -23.828 -14.57 0.602 1 93.75 277 GLY A C 1
ATOM 2151 O O . GLY A 1 277 ? -23.594 -15.047 1.712 1 93.75 277 GLY A O 1
ATOM 2152 N N . PRO A 1 278 ? -23.109 -14.867 -0.476 1 94.81 278 PRO A N 1
ATOM 2153 C CA . PRO A 1 278 ? -21.922 -15.719 -0.369 1 94.81 278 PRO A CA 1
ATOM 2154 C C . PRO A 1 278 ? -20.922 -15.211 0.661 1 94.81 278 PRO A C 1
ATOM 2156 O O . PRO A 1 278 ? -20.656 -14.008 0.728 1 94.81 278 PRO A O 1
ATOM 2159 N N . ALA A 1 279 ? -20.422 -16.109 1.409 1 94.06 279 ALA A N 1
ATOM 2160 C CA . ALA A 1 279 ? -19.438 -15.781 2.447 1 94.06 279 ALA A CA 1
ATOM 2161 C C . ALA A 1 279 ? -18.016 -16 1.953 1 94.06 279 ALA A C 1
ATOM 2163 O O . ALA A 1 279 ? -17.781 -16.781 1.03 1 94.06 279 ALA A O 1
ATOM 2164 N N . VAL A 1 280 ? -17.156 -15.219 2.551 1 95.94 280 VAL A N 1
ATOM 2165 C CA . VAL A 1 280 ? -15.734 -15.344 2.225 1 95.94 280 VAL A CA 1
ATOM 2166 C C . VAL A 1 280 ? -14.945 -15.688 3.484 1 95.94 280 VAL A C 1
ATOM 2168 O O . VAL A 1 280 ? -15.086 -15.023 4.516 1 95.94 280 VAL A O 1
ATOM 2171 N N . THR A 1 281 ? -14.203 -16.734 3.434 1 95.44 281 THR A N 1
ATOM 2172 C CA . THR A 1 281 ? -13.203 -17.047 4.441 1 95.44 281 THR A CA 1
ATOM 2173 C C . THR A 1 281 ? -11.797 -16.844 3.889 1 95.44 281 THR A C 1
ATOM 2175 O O . THR A 1 281 ? -11.422 -17.453 2.885 1 95.44 281 THR A O 1
ATOM 2178 N N . LEU A 1 282 ? -11.07 -15.93 4.48 1 96.69 282 LEU A N 1
ATOM 2179 C CA . LEU A 1 282 ? -9.695 -15.648 4.086 1 96.69 282 LEU A CA 1
ATOM 2180 C C . LEU A 1 282 ? -8.711 -16.188 5.117 1 96.69 282 LEU A C 1
ATOM 2182 O O . LEU A 1 282 ? -8.617 -15.672 6.23 1 96.69 282 LEU A O 1
ATOM 2186 N N . LEU A 1 283 ? -8.055 -17.281 4.809 1 96.69 283 LEU A N 1
ATOM 2187 C CA . LEU A 1 283 ? -6.949 -17.797 5.609 1 96.69 283 LEU A CA 1
ATOM 2188 C C . LEU A 1 283 ? -5.625 -17.203 5.145 1 96.69 283 LEU A C 1
ATOM 2190 O O . LEU A 1 283 ? -5.168 -17.484 4.035 1 96.69 283 LEU A O 1
ATOM 2194 N N . HIS A 1 284 ? -5.055 -16.391 5.969 1 96.88 284 HIS A N 1
ATOM 2195 C CA . HIS A 1 284 ? -3.83 -15.68 5.645 1 96.88 284 HIS A CA 1
ATOM 2196 C C . HIS A 1 284 ? -2.625 -16.297 6.34 1 96.88 284 HIS A C 1
ATOM 2198 O O . HIS A 1 284 ? -2.459 -16.156 7.551 1 96.88 284 HIS A O 1
ATOM 2204 N N . LEU A 1 285 ? -1.802 -17.016 5.59 1 96.5 285 LEU A N 1
ATOM 2205 C CA . LEU A 1 285 ? -0.57 -17.625 6.082 1 96.5 285 LEU A CA 1
ATOM 2206 C C . LEU A 1 285 ? 0.631 -16.734 5.793 1 96.5 285 LEU A C 1
ATOM 2208 O O . LEU A 1 285 ? 0.918 -16.438 4.633 1 96.5 285 LEU A O 1
ATOM 2212 N N . VAL A 1 286 ? 1.304 -16.328 6.809 1 93.19 286 VAL A N 1
ATOM 2213 C CA . VAL A 1 286 ? 2.42 -15.398 6.656 1 93.19 286 VAL A CA 1
ATOM 2214 C C . VAL A 1 286 ? 3.709 -16.062 7.141 1 93.19 286 VAL A C 1
ATOM 2216 O O . VAL A 1 286 ? 3.793 -16.5 8.289 1 93.19 286 VAL A O 1
ATOM 2219 N N . TYR A 1 287 ? 4.691 -16.047 6.277 1 90.94 287 TYR A N 1
ATOM 2220 C CA . TYR A 1 287 ? 5.996 -16.578 6.652 1 90.94 287 TYR A CA 1
ATOM 2221 C C . TYR A 1 287 ? 6.625 -15.742 7.762 1 90.94 287 TYR A C 1
ATOM 2223 O O . TYR A 1 287 ? 6.68 -14.516 7.668 1 90.94 287 TYR A O 1
ATOM 2231 N N . GLN A 1 288 ? 7.012 -16.359 8.805 1 81.38 288 GLN A N 1
ATOM 2232 C CA . GLN A 1 288 ? 7.727 -15.727 9.898 1 81.38 288 GLN A CA 1
ATOM 2233 C C . GLN A 1 288 ? 9.164 -16.234 10 1 81.38 288 GLN A C 1
ATOM 2235 O O . GLN A 1 288 ? 9.391 -17.406 10.312 1 81.38 288 GLN A O 1
ATOM 2240 N N . ALA A 1 289 ? 10.062 -15.281 9.516 1 67.5 289 ALA A N 1
ATOM 2241 C CA . ALA A 1 289 ? 11.453 -15.711 9.617 1 67.5 289 ALA A CA 1
ATOM 2242 C C . ALA A 1 289 ? 11.898 -15.797 11.07 1 67.5 289 ALA A C 1
ATOM 2244 O O . ALA A 1 289 ? 11.453 -15.016 11.914 1 67.5 289 ALA A O 1
ATOM 2245 N N . GLY A 1 290 ? 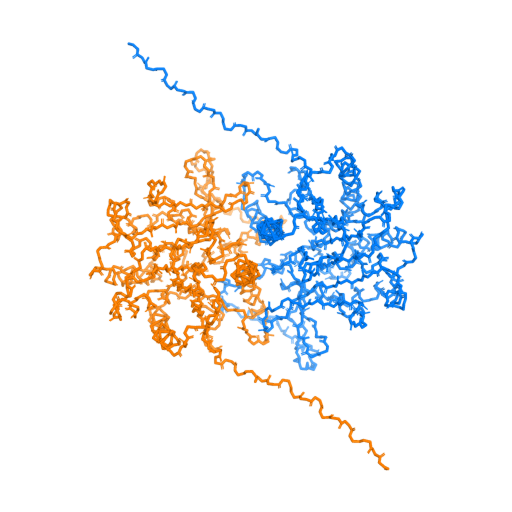12.383 -16.906 11.469 1 56.06 290 GLY A N 1
ATOM 2246 C CA . GLY A 1 290 ? 12.945 -17 12.805 1 56.06 290 GLY A CA 1
ATOM 2247 C C . GLY A 1 290 ? 13.969 -15.93 13.109 1 56.06 290 GLY A C 1
ATOM 2248 O O . GLY A 1 290 ? 14.477 -15.273 12.195 1 56.06 290 GLY A O 1
ATOM 2249 N N . ALA A 1 291 ? 14.094 -15.383 14.352 1 47.06 291 ALA A N 1
ATOM 2250 C CA . ALA A 1 291 ? 15.023 -14.391 14.875 1 47.06 291 ALA A CA 1
ATOM 2251 C C . ALA A 1 291 ? 16.391 -14.492 14.195 1 47.06 291 ALA A C 1
ATOM 2253 O O . ALA A 1 291 ? 17.047 -13.477 13.961 1 47.06 291 ALA A O 1
ATOM 2254 N N . ASP A 1 292 ? 16.875 -15.617 14 1 42.47 292 ASP A N 1
ATOM 2255 C CA . ASP A 1 292 ? 18.234 -15.844 13.523 1 42.47 292 ASP A CA 1
ATOM 2256 C C . ASP A 1 292 ? 18.344 -15.648 12.016 1 42.47 292 ASP A C 1
ATOM 2258 O O . ASP A 1 292 ? 19.438 -15.562 11.469 1 42.47 292 ASP A O 1
ATOM 2262 N N . GLU A 1 293 ? 17.312 -15.609 11.266 1 47.62 293 GLU A N 1
ATOM 2263 C CA . GLU A 1 293 ? 17.344 -15.711 9.812 1 47.62 293 GLU A CA 1
ATOM 2264 C C . GLU A 1 293 ? 16.953 -14.383 9.164 1 47.62 293 GLU A C 1
ATOM 2266 O O . GLU A 1 293 ? 16.75 -14.32 7.949 1 47.62 293 GLU A O 1
ATOM 2271 N N . LEU A 1 294 ? 16.812 -13.359 9.781 1 43.88 294 LEU A N 1
ATOM 2272 C CA . LEU A 1 294 ? 16.047 -12.18 9.383 1 43.88 294 LEU A CA 1
ATOM 2273 C C . LEU A 1 294 ? 16.672 -11.508 8.164 1 43.88 294 LEU A C 1
ATOM 2275 O O . LEU A 1 294 ? 15.961 -11.094 7.25 1 43.88 294 LEU A O 1
ATOM 2279 N N . ALA A 1 295 ? 17.875 -11.07 8.258 1 41.84 295 ALA A N 1
ATOM 2280 C CA . ALA A 1 295 ? 18.438 -10.094 7.32 1 41.84 295 ALA A CA 1
ATOM 2281 C C . ALA A 1 295 ? 18.609 -10.703 5.93 1 41.84 295 ALA A C 1
ATOM 2283 O O . ALA A 1 295 ? 18.266 -10.07 4.926 1 41.84 295 ALA A O 1
ATOM 2284 N N . ALA A 1 296 ? 19.281 -11.891 5.762 1 40.78 296 ALA A N 1
ATOM 2285 C CA . ALA A 1 296 ? 19.797 -12.578 4.586 1 40.78 296 ALA A CA 1
ATOM 2286 C C . ALA A 1 296 ? 18.688 -13.297 3.824 1 40.78 296 ALA A C 1
ATOM 2288 O O . ALA A 1 296 ? 18.922 -13.844 2.744 1 40.78 296 ALA A O 1
ATOM 2289 N N . LYS A 1 297 ? 17.516 -13.102 4.227 1 50.59 297 LYS A N 1
ATOM 2290 C CA . LYS A 1 297 ? 16.484 -14.102 3.924 1 50.59 297 LYS A CA 1
ATOM 2291 C C . LYS A 1 297 ? 15.992 -13.969 2.484 1 50.59 297 LYS A C 1
ATOM 2293 O O . LYS A 1 297 ? 15.805 -14.977 1.796 1 50.59 297 LYS A O 1
ATOM 2298 N N . SER A 1 298 ? 15.758 -12.711 2.047 1 49.88 298 SER A N 1
ATOM 2299 C CA . SER A 1 298 ? 14.969 -12.641 0.824 1 49.88 298 SER A CA 1
ATOM 2300 C C . SER A 1 298 ? 15.766 -13.125 -0.381 1 49.88 298 SER A C 1
ATOM 2302 O O . SER A 1 298 ? 15.195 -13.43 -1.43 1 49.88 298 SER A O 1
ATOM 2304 N N . PHE A 1 299 ? 17.094 -13.352 -0.15 1 51.03 299 PHE A N 1
ATOM 2305 C CA . PHE A 1 299 ? 17.828 -13.766 -1.348 1 51.03 299 PHE A CA 1
ATOM 2306 C C . PHE A 1 299 ? 18.703 -14.969 -1.056 1 51.03 299 PHE A C 1
ATOM 2308 O O . PHE A 1 299 ? 19.625 -15.266 -1.82 1 51.03 299 PHE A O 1
ATOM 2315 N N . ASP A 1 300 ? 18.469 -15.555 0.137 1 53.59 300 ASP A N 1
ATOM 2316 C CA . ASP A 1 300 ? 19.219 -16.766 0.483 1 53.59 300 ASP A CA 1
ATOM 2317 C C . ASP A 1 300 ? 18.625 -17.984 -0.2 1 53.59 300 ASP A C 1
ATOM 2319 O O . ASP A 1 300 ? 17.594 -18.516 0.231 1 53.59 300 ASP A O 1
ATOM 2323 N N . PHE A 1 301 ? 19.406 -18.406 -1.341 1 56.69 301 PHE A N 1
ATOM 2324 C CA . PHE A 1 301 ? 18.938 -19.547 -2.102 1 56.69 301 PHE A CA 1
ATOM 2325 C C . PHE A 1 301 ? 19.719 -20.812 -1.723 1 56.69 301 PHE A C 1
ATOM 2327 O O . PHE A 1 301 ? 19.828 -21.734 -2.521 1 56.69 301 PHE A O 1
ATOM 2334 N N . SER A 1 302 ? 20.203 -20.781 -0.512 1 70.56 302 SER A N 1
ATOM 2335 C CA . SER A 1 302 ? 20.875 -22 -0.064 1 70.56 302 SER A CA 1
ATOM 2336 C C . SER A 1 302 ? 19.891 -23.156 0.072 1 70.56 302 SER A C 1
ATOM 2338 O O . SER A 1 302 ? 18.719 -22.938 0.407 1 70.56 302 SER A O 1
ATOM 2340 N N . PRO A 1 303 ? 20.484 -24.328 -0.312 1 77.5 303 PRO A N 1
ATOM 2341 C CA . PRO A 1 303 ? 19.609 -25.484 -0.203 1 77.5 303 PRO A CA 1
ATOM 2342 C C . PRO A 1 303 ? 18.984 -25.641 1.186 1 77.5 303 PRO A C 1
ATOM 2344 O O . PRO A 1 303 ? 17.812 -26 1.309 1 77.5 303 PRO A O 1
ATOM 2347 N N . SER A 1 304 ? 19.734 -25.391 2.18 1 80.06 304 SER A N 1
ATOM 2348 C CA . SER A 1 304 ? 19.219 -25.5 3.537 1 80.06 304 SER A CA 1
ATOM 2349 C C . SER A 1 304 ? 18.109 -24.484 3.785 1 80.06 304 SER A C 1
ATOM 2351 O O . SER A 1 304 ? 17.078 -24.828 4.371 1 80.06 304 SER A O 1
ATOM 2353 N N . SER A 1 305 ? 18.25 -23.25 3.289 1 80.56 305 SER A N 1
ATOM 2354 C CA . SER A 1 305 ? 17.25 -22.203 3.475 1 80.56 305 SER A CA 1
ATOM 2355 C C . SER A 1 305 ? 15.961 -22.547 2.713 1 80.56 305 SER A C 1
ATOM 2357 O O . SER A 1 305 ? 14.859 -22.312 3.209 1 80.56 305 SER A O 1
ATOM 2359 N N . ILE A 1 306 ? 16.156 -23.109 1.565 1 85.88 306 ILE A N 1
ATOM 2360 C CA . ILE A 1 306 ? 15.016 -23.5 0.746 1 85.88 306 ILE A CA 1
ATOM 2361 C C . ILE A 1 306 ? 14.227 -24.594 1.439 1 85.88 306 ILE A C 1
ATOM 2363 O O . ILE A 1 306 ? 12.992 -24.547 1.519 1 85.88 306 ILE A O 1
ATOM 2367 N N . ARG A 1 307 ? 14.938 -25.609 1.925 1 88.5 307 ARG A N 1
ATOM 2368 C CA . ARG A 1 307 ? 14.297 -26.719 2.641 1 88.5 307 ARG A CA 1
ATOM 2369 C C . ARG A 1 307 ? 13.547 -26.203 3.867 1 88.5 307 ARG A C 1
ATOM 2371 O O . ARG A 1 307 ? 12.43 -26.641 4.145 1 88.5 307 ARG A O 1
ATOM 2378 N N . ASP A 1 308 ? 14.141 -25.312 4.551 1 88.81 308 ASP A N 1
ATOM 2379 C CA . ASP A 1 308 ? 13.531 -24.766 5.758 1 88.81 308 ASP A CA 1
ATOM 2380 C C . ASP A 1 308 ? 12.25 -24 5.426 1 88.81 308 ASP A C 1
ATOM 2382 O O . ASP A 1 308 ? 11.242 -24.141 6.113 1 88.81 308 ASP A O 1
ATOM 2386 N N . ARG A 1 309 ? 12.266 -23.219 4.434 1 90.69 309 ARG A N 1
ATOM 2387 C CA . ARG A 1 309 ? 11.109 -22.422 4.023 1 90.69 309 ARG A CA 1
ATOM 2388 C C . ARG A 1 309 ? 9.984 -23.328 3.521 1 90.69 309 ARG A C 1
ATOM 2390 O O . ARG A 1 309 ? 8.812 -23.094 3.826 1 90.69 309 ARG A O 1
ATOM 2397 N N . TRP A 1 310 ? 10.391 -24.375 2.74 1 94.44 310 TRP A N 1
ATOM 2398 C CA . TRP A 1 310 ? 9.422 -25.359 2.277 1 94.44 310 TRP A CA 1
ATOM 2399 C C . TRP A 1 310 ? 8.719 -26.031 3.457 1 94.44 310 TRP A C 1
ATOM 2401 O O . TRP A 1 310 ? 7.488 -26.109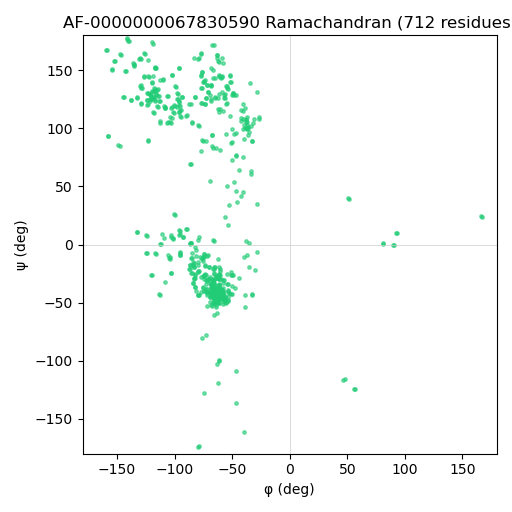 3.494 1 94.44 310 TRP A O 1
ATOM 2411 N N . ALA A 1 311 ? 9.531 -26.406 4.461 1 95.06 311 ALA A N 1
ATOM 2412 C CA . ALA A 1 311 ? 8.992 -27.078 5.645 1 95.06 311 ALA A CA 1
ATOM 2413 C C . ALA A 1 311 ? 8.094 -26.125 6.434 1 95.06 311 ALA A C 1
ATOM 2415 O O . ALA A 1 311 ? 7.043 -26.531 6.941 1 95.06 311 ALA A O 1
ATOM 2416 N N . ALA A 1 312 ? 8.469 -24.891 6.531 1 93.62 312 ALA A N 1
ATOM 2417 C CA . ALA A 1 312 ? 7.668 -23.891 7.234 1 93.62 312 ALA A CA 1
ATOM 2418 C C . ALA A 1 312 ? 6.305 -23.719 6.57 1 93.62 312 ALA A C 1
ATOM 2420 O O . ALA A 1 312 ? 5.277 -23.641 7.25 1 93.62 312 ALA A O 1
ATOM 2421 N N . GLY A 1 313 ? 6.309 -23.656 5.246 1 96.5 313 GLY A N 1
ATOM 2422 C CA . GLY A 1 313 ? 5.055 -23.562 4.52 1 96.5 313 GLY A CA 1
ATOM 2423 C C . GLY A 1 313 ? 4.117 -24.734 4.785 1 96.5 313 GLY A C 1
ATOM 2424 O O . GLY A 1 313 ? 2.92 -24.531 5.004 1 96.5 313 GLY A O 1
ATOM 2425 N N . GLY A 1 314 ? 4.723 -25.938 4.754 1 97.56 314 GLY A N 1
ATOM 2426 C CA . GLY A 1 314 ? 3.932 -27.125 5.051 1 97.56 314 GLY A CA 1
ATOM 2427 C C . GLY A 1 314 ? 3.338 -27.109 6.445 1 97.56 314 GLY A C 1
ATOM 2428 O O . GLY A 1 314 ? 2.148 -27.375 6.621 1 97.56 314 GLY A O 1
ATOM 2429 N N . ARG A 1 315 ? 4.109 -26.75 7.398 1 96.44 315 ARG A N 1
ATOM 2430 C CA . ARG A 1 315 ? 3.662 -26.688 8.789 1 96.44 315 ARG A CA 1
ATOM 2431 C C . ARG A 1 315 ? 2.545 -25.672 8.961 1 96.44 315 ARG A C 1
ATOM 2433 O O . ARG A 1 315 ? 1.525 -25.953 9.594 1 96.44 315 ARG A O 1
ATOM 2440 N N . ASP A 1 316 ? 2.734 -24.5 8.453 1 96.25 316 ASP A N 1
ATOM 2441 C CA . ASP A 1 316 ? 1.746 -23.422 8.602 1 96.25 316 ASP A CA 1
ATOM 2442 C C . ASP A 1 316 ? 0.442 -23.797 7.895 1 96.25 316 ASP A C 1
ATOM 2444 O O . ASP A 1 316 ? -0.644 -23.469 8.383 1 96.25 316 ASP A O 1
ATOM 2448 N N . ALA A 1 317 ? 0.571 -24.484 6.723 1 97.62 317 ALA A N 1
ATOM 2449 C CA . ALA A 1 317 ? -0.627 -24.891 6 1 97.62 317 ALA A CA 1
ATOM 2450 C C . ALA A 1 317 ? -1.448 -25.891 6.824 1 97.62 317 ALA A C 1
ATOM 2452 O O . ALA A 1 317 ? -2.672 -25.766 6.914 1 97.62 317 ALA A O 1
ATOM 2453 N N . VAL A 1 318 ? -0.787 -26.797 7.426 1 96.94 318 VAL A N 1
ATOM 2454 C CA . VAL A 1 318 ? -1.469 -27.797 8.234 1 96.94 318 VAL A CA 1
ATOM 2455 C C . VAL A 1 318 ? -2.141 -27.125 9.43 1 96.94 318 VAL A C 1
ATOM 2457 O O . VAL A 1 318 ? -3.299 -27.422 9.742 1 96.94 318 VAL A O 1
ATOM 2460 N N . ARG A 1 319 ? -1.45 -26.25 10.078 1 95.69 319 ARG A N 1
ATOM 2461 C CA . ARG A 1 319 ? -2.029 -25.516 11.188 1 95.69 319 ARG A CA 1
ATOM 2462 C C . ARG A 1 319 ? -3.232 -24.688 10.727 1 95.69 319 ARG A C 1
ATOM 2464 O O . ARG A 1 319 ? -4.238 -24.609 11.438 1 95.69 319 ARG A O 1
ATOM 2471 N N . GLY A 1 320 ? -3.064 -24.047 9.578 1 95.81 320 GLY A N 1
ATOM 2472 C CA . GLY A 1 320 ? -4.168 -23.281 9.023 1 95.81 320 GLY A CA 1
ATOM 2473 C C . GLY A 1 320 ? -5.402 -24.125 8.75 1 95.81 320 GLY A C 1
ATOM 2474 O O . GLY A 1 320 ? -6.523 -23.688 9.023 1 95.81 320 GLY A O 1
ATOM 2475 N N . LEU A 1 321 ? -5.215 -25.328 8.211 1 94.81 321 LEU A N 1
ATOM 2476 C CA . LEU A 1 321 ? -6.32 -26.25 7.969 1 94.81 321 LEU A CA 1
ATOM 2477 C C . LEU A 1 321 ? -7.012 -26.625 9.273 1 94.81 321 LEU A C 1
ATOM 2479 O O . LEU A 1 321 ? -8.234 -26.797 9.305 1 94.81 321 LEU A O 1
ATOM 2483 N N . GLY A 1 322 ? -6.207 -26.703 10.281 1 93.06 322 GLY A N 1
ATOM 2484 C CA . GLY A 1 322 ? -6.785 -26.953 11.594 1 93.06 322 GLY A CA 1
ATOM 2485 C C . GLY A 1 322 ? -7.703 -25.828 12.055 1 93.06 322 GLY A C 1
ATOM 2486 O O . GLY A 1 322 ? -8.766 -26.078 12.625 1 93.06 322 GLY A O 1
ATOM 2487 N N . LEU A 1 323 ? -7.289 -24.594 11.812 1 91.25 323 LEU A N 1
ATOM 2488 C CA . LEU A 1 323 ? -8.102 -23.438 12.148 1 91.25 323 LEU A CA 1
ATOM 2489 C C . LEU A 1 323 ? -9.422 -23.453 11.383 1 91.25 323 LEU A C 1
ATOM 2491 O O . LEU A 1 323 ? -10.469 -23.109 11.93 1 91.25 323 LEU A O 1
ATOM 2495 N N . LEU A 1 324 ? -9.359 -23.844 10.133 1 90.19 324 LEU A N 1
ATOM 2496 C CA . LEU A 1 324 ? -10.539 -23.875 9.273 1 90.19 324 LEU A CA 1
ATOM 2497 C C . LEU A 1 324 ? -11.539 -24.922 9.773 1 90.19 324 LEU A C 1
ATOM 2499 O O . LEU A 1 324 ? -12.75 -24.703 9.68 1 90.19 324 LEU A O 1
ATOM 2503 N N . ARG A 1 325 ? -11.109 -25.984 10.289 1 85.19 325 ARG A N 1
ATOM 2504 C CA . ARG A 1 325 ? -11.977 -27.047 10.781 1 85.19 325 ARG A CA 1
ATOM 2505 C C . ARG A 1 325 ? -12.617 -26.656 12.109 1 85.19 325 ARG A C 1
ATOM 2507 O O . ARG A 1 325 ? -13.766 -27.031 12.383 1 85.19 325 ARG A O 1
ATOM 2514 N N . ALA A 1 326 ? -11.859 -25.953 12.945 1 74.31 326 ALA A N 1
ATOM 2515 C CA . ALA A 1 326 ? -12.328 -25.578 14.273 1 74.31 326 ALA A CA 1
ATOM 2516 C C . ALA A 1 326 ? -13.352 -24.453 14.188 1 74.31 326 ALA A C 1
ATOM 2518 O O . ALA A 1 326 ? -14.203 -24.312 15.07 1 74.31 326 ALA A O 1
ATOM 2519 N N . ASP A 1 327 ? -13.047 -23.578 13.305 1 64.5 327 ASP A N 1
ATOM 2520 C CA . ASP A 1 327 ? -13.859 -22.375 13.211 1 64.5 327 ASP A CA 1
ATOM 2521 C C . ASP A 1 327 ? -15.273 -22.688 12.727 1 64.5 327 ASP A C 1
ATOM 2523 O O . ASP A 1 327 ? -15.445 -23.312 11.68 1 64.5 327 ASP A O 1
ATOM 2527 N N . LYS A 1 328 ? -16.172 -22.875 13.75 1 60.25 328 LYS A N 1
ATOM 2528 C CA . LYS A 1 328 ? -17.578 -22.922 13.391 1 60.25 328 LYS A CA 1
ATOM 2529 C C . LYS A 1 328 ? -17.969 -21.75 12.5 1 60.25 328 LYS A C 1
ATOM 2531 O O . LYS A 1 328 ? -17.344 -20.688 12.562 1 60.25 328 LYS A O 1
ATOM 2536 N N . ARG A 1 329 ? -18.641 -22.031 11.367 1 58.97 329 ARG A N 1
ATOM 2537 C CA . ARG A 1 329 ? -19.078 -21 10.422 1 58.97 329 ARG A CA 1
ATOM 2538 C C . ARG A 1 329 ? -19.422 -19.703 11.156 1 58.97 329 ARG A C 1
ATOM 2540 O O . ARG A 1 329 ? -20.359 -19.672 11.961 1 58.97 329 ARG A O 1
ATOM 2547 N N . ALA A 1 330 ? -18.422 -18.859 11.32 1 59.56 330 ALA A N 1
ATOM 2548 C CA . ALA A 1 330 ? -18.734 -17.578 11.93 1 59.56 330 ALA A CA 1
ATOM 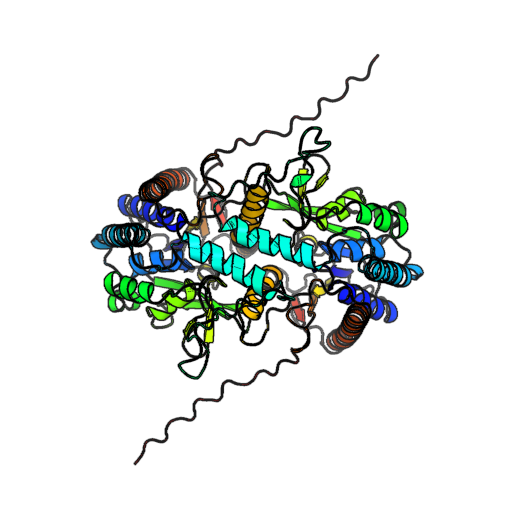2549 C C . ALA A 1 330 ? -19.922 -16.922 11.242 1 59.56 330 ALA A C 1
ATOM 2551 O O . ALA A 1 330 ? -20.172 -17.156 10.055 1 59.56 330 ALA A O 1
ATOM 2552 N N . SER A 1 331 ? -20.938 -16.484 11.891 1 65.88 331 SER A N 1
ATOM 2553 C CA . SER A 1 331 ? -22.203 -15.867 11.5 1 65.88 331 SER A CA 1
ATOM 2554 C C . SER A 1 331 ? -21.969 -14.648 10.609 1 65.88 331 SER A C 1
ATOM 2556 O O . SER A 1 331 ? -22.891 -14.148 9.977 1 65.88 331 SER A O 1
ATOM 2558 N N . GLY A 1 332 ? -20.734 -14.469 9.992 1 85.06 332 GLY A N 1
ATOM 2559 C CA . GLY A 1 332 ? -20.531 -13.289 9.164 1 85.06 332 GLY A CA 1
ATOM 2560 C C . GLY A 1 332 ? -20.125 -13.617 7.738 1 85.06 332 GLY A C 1
ATOM 2561 O O . GLY A 1 332 ? -19.875 -14.781 7.414 1 85.06 332 GLY A O 1
ATOM 2562 N N . ARG A 1 333 ? -20.344 -12.68 6.859 1 93.62 333 ARG A N 1
ATOM 2563 C CA . ARG A 1 333 ? -20.078 -12.898 5.441 1 93.62 333 ARG A CA 1
ATOM 2564 C C . ARG A 1 333 ? -18.594 -12.828 5.148 1 93.62 333 ARG A C 1
ATOM 2566 O O . ARG A 1 333 ? -18.156 -13.133 4.035 1 93.62 333 ARG A O 1
ATOM 2573 N N . PHE A 1 334 ? -17.812 -12.336 6.176 1 95.5 334 PHE A N 1
ATOM 2574 C CA . PHE A 1 334 ? -16.375 -12.281 5.98 1 95.5 334 PHE A CA 1
ATOM 2575 C C . PHE A 1 334 ? -15.641 -12.742 7.234 1 95.5 334 PHE A C 1
ATOM 2577 O O . PHE A 1 334 ? -15.836 -12.18 8.312 1 95.5 334 PHE A O 1
ATOM 2584 N N . GLU A 1 335 ? -14.797 -13.719 7.074 1 94.69 335 GLU A N 1
ATOM 2585 C CA . GLU A 1 335 ? -13.969 -14.227 8.156 1 94.69 335 GLU A CA 1
ATOM 2586 C C . GLU A 1 335 ? -12.484 -14.18 7.789 1 94.69 335 GLU A C 1
ATOM 2588 O O . GLU A 1 335 ? -12.094 -14.672 6.73 1 94.69 335 GLU A O 1
ATOM 2593 N N . TYR A 1 336 ? -11.742 -13.539 8.609 1 94.81 336 TYR A N 1
ATOM 2594 C CA . TYR A 1 336 ? -10.297 -13.445 8.438 1 94.81 336 TYR A CA 1
ATOM 2595 C C . TYR A 1 336 ? -9.57 -14.289 9.477 1 94.81 336 TYR A C 1
ATOM 2597 O O . TYR A 1 336 ? -9.703 -14.047 10.68 1 94.81 336 TYR A O 1
ATOM 2605 N N . LEU A 1 337 ? -8.797 -15.289 9.039 1 93.88 337 LEU A N 1
ATOM 2606 C CA . LEU A 1 337 ? -8.055 -16.188 9.914 1 93.88 337 LEU A CA 1
ATOM 2607 C C . LEU A 1 337 ? -6.555 -16.062 9.68 1 93.88 337 LEU A C 1
ATOM 2609 O O . LEU A 1 337 ? -6.105 -15.969 8.539 1 93.88 337 LEU A O 1
ATOM 2613 N N . THR A 1 338 ? -5.809 -15.984 10.711 1 93.12 338 THR A N 1
ATOM 2614 C CA . THR A 1 338 ? -4.352 -15.984 10.672 1 93.12 338 THR A CA 1
ATOM 2615 C C . THR A 1 338 ? -3.783 -16.891 11.766 1 93.12 338 THR A C 1
ATOM 2617 O O . THR A 1 338 ? -4.465 -17.188 12.742 1 93.12 338 THR A O 1
ATOM 2620 N N . LEU A 1 339 ? -2.584 -17.344 11.547 1 91.38 339 LEU A N 1
ATOM 2621 C CA . LEU A 1 339 ? -1.912 -18.125 12.578 1 91.38 339 LEU A CA 1
ATOM 2622 C C . LEU A 1 339 ? -1.373 -17.219 13.68 1 91.38 339 LEU A C 1
ATOM 2624 O O . LEU A 1 339 ? -0.908 -16.109 13.406 1 91.38 339 LEU A O 1
ATOM 2628 N N . PRO A 1 340 ? -1.601 -17.625 14.922 1 75.56 340 PRO A N 1
ATOM 2629 C CA . PRO A 1 340 ? -1.055 -16.812 16.016 1 75.56 340 PRO A CA 1
ATOM 2630 C C . PRO A 1 340 ? 0.459 -16.641 15.914 1 75.56 340 PRO A C 1
ATOM 2632 O O . PRO A 1 340 ? 1.157 -17.531 15.422 1 75.56 340 PRO A O 1
ATOM 2635 N N . ASP A 1 341 ? 0.919 -15.406 15.992 1 61.72 341 ASP A N 1
ATOM 2636 C CA . ASP A 1 341 ? 2.334 -15.062 15.898 1 61.72 341 ASP A CA 1
ATOM 2637 C C . ASP A 1 341 ? 3.135 -15.719 17.016 1 61.72 341 ASP A C 1
ATOM 2639 O O . ASP A 1 341 ? 2.633 -15.883 18.141 1 61.72 341 ASP A O 1
ATOM 2643 N N . SER A 1 342 ? 4.082 -16.609 16.766 1 46.72 342 SER A N 1
ATOM 2644 C CA . SER A 1 342 ? 4.973 -17.047 17.844 1 46.72 342 SER A CA 1
ATOM 2645 C C . SER A 1 342 ? 5.574 -15.852 18.578 1 46.72 342 SER A C 1
ATOM 2647 O O . SER A 1 342 ? 6.25 -16.031 19.594 1 46.72 342 SER A O 1
ATOM 2649 N N . LEU A 1 343 ? 5.75 -14.695 18.078 1 44.81 343 LEU A N 1
ATOM 2650 C CA . LEU A 1 343 ? 6.309 -13.586 18.844 1 44.81 343 LEU A CA 1
ATOM 2651 C C . LEU A 1 343 ? 5.355 -13.156 19.953 1 44.81 343 LEU A C 1
ATOM 2653 O O . LEU A 1 343 ? 4.184 -12.875 19.703 1 44.81 343 LEU A O 1
ATOM 2657 N N . GLY A 1 344 ? 5.352 -13.766 21.031 1 38.56 344 GLY A N 1
ATOM 2658 C CA . GLY A 1 344 ? 4.613 -13.578 22.266 1 38.56 344 GLY A CA 1
ATOM 2659 C C . GLY A 1 344 ? 4.176 -12.141 22.5 1 38.56 344 GLY A C 1
ATOM 2660 O O . GLY A 1 344 ? 4.922 -11.203 22.203 1 38.56 344 GLY A O 1
ATOM 2661 N N . THR A 1 345 ? 2.881 -11.852 22.406 1 36.78 345 THR A N 1
ATOM 2662 C CA . THR A 1 345 ? 2.336 -10.609 22.953 1 36.78 345 THR A CA 1
ATOM 2663 C C . THR A 1 345 ? 3.08 -10.203 24.219 1 36.78 345 THR A C 1
ATOM 2665 O O . THR A 1 345 ? 2.938 -10.844 25.266 1 36.78 345 THR A O 1
ATOM 2668 N N . ARG A 1 346 ? 4.289 -9.922 24.391 1 31.02 346 ARG A N 1
ATOM 2669 C CA . ARG A 1 346 ? 4.652 -9.328 25.672 1 31.02 346 ARG A CA 1
ATOM 2670 C C . ARG A 1 346 ? 3.697 -8.203 26.047 1 31.02 346 ARG A C 1
ATOM 2672 O O . ARG A 1 346 ? 3.553 -7.23 25.297 1 31.02 346 ARG A O 1
ATOM 2679 N N . LYS A 1 347 ? 2.732 -8.484 26.812 1 32.91 347 LYS A N 1
ATOM 2680 C CA . LYS A 1 347 ? 1.896 -7.504 27.5 1 32.91 347 LYS A CA 1
ATOM 2681 C C . LYS A 1 347 ? 2.723 -6.312 27.984 1 32.91 347 LYS A C 1
ATOM 2683 O O . LYS A 1 347 ? 3.775 -6.484 28.594 1 32.91 347 LYS A O 1
ATOM 2688 N N . ALA A 1 348 ? 2.635 -5.211 27.422 1 31.62 348 ALA A N 1
ATOM 2689 C CA . ALA A 1 348 ? 3.164 -4.047 28.125 1 31.62 348 ALA A CA 1
ATOM 2690 C C . ALA A 1 348 ? 2.984 -4.191 29.641 1 31.62 348 ALA A C 1
ATOM 2692 O O . ALA A 1 348 ? 1.874 -4.438 30.125 1 31.62 348 ALA A O 1
ATOM 2693 N N . ALA A 1 349 ? 3.98 -4.52 30.359 1 29.97 349 ALA A N 1
ATOM 2694 C CA . ALA A 1 349 ? 3.912 -4.441 31.812 1 29.97 349 ALA A CA 1
ATOM 2695 C C . ALA A 1 349 ? 3.111 -3.219 32.25 1 29.97 349 ALA A C 1
ATOM 2697 O O . ALA A 1 349 ? 3.287 -2.123 31.719 1 29.97 349 ALA A O 1
ATOM 2698 N N . GLU A 1 350 ? 1.965 -3.385 32.781 1 27.34 350 GLU A N 1
ATOM 2699 C CA . GLU A 1 350 ? 1.254 -2.314 33.469 1 27.34 350 GLU A CA 1
ATOM 2700 C C . GLU A 1 350 ? 2.217 -1.435 34.25 1 27.34 350 GLU A C 1
ATOM 2702 O O . GLU A 1 350 ? 3.062 -1.939 35 1 27.34 350 GLU A O 1
ATOM 2707 N N . PRO A 1 351 ? 2.568 -0.328 33.719 1 27.33 351 PRO A N 1
ATOM 2708 C CA . PRO A 1 351 ? 3.367 0.422 34.688 1 27.33 351 PRO A CA 1
ATOM 2709 C C . PRO A 1 351 ? 2.859 0.261 36.125 1 27.33 351 PRO A C 1
ATOM 2711 O O . PRO A 1 351 ? 1.648 0.275 36.344 1 27.33 351 PRO A O 1
ATOM 2714 N N . ARG A 1 352 ? 3.566 -0.559 36.875 1 30.17 352 ARG A N 1
ATOM 2715 C CA . ARG A 1 352 ? 3.279 -0.568 38.312 1 30.17 352 ARG A CA 1
ATOM 2716 C C . ARG A 1 352 ? 3.035 0.845 38.844 1 30.17 352 ARG A C 1
ATOM 2718 O O . ARG A 1 352 ? 3.832 1.751 38.594 1 30.17 352 ARG A O 1
ATOM 2725 N N . ALA A 1 353 ? 1.768 1.194 39.188 1 31.23 353 ALA A N 1
ATOM 2726 C CA . ALA A 1 353 ? 1.371 2.381 39.938 1 31.23 353 ALA A CA 1
ATOM 2727 C C . ALA A 1 353 ? 2.385 2.695 41.062 1 31.23 353 ALA A C 1
ATOM 2729 O O . ALA A 1 353 ? 2.752 1.818 41.844 1 31.23 353 ALA A O 1
ATOM 2730 N N . ALA A 1 354 ? 3.316 3.658 40.875 1 33.47 354 ALA A N 1
ATOM 2731 C CA . ALA A 1 354 ? 4.07 4.203 42 1 33.47 354 ALA A CA 1
ATOM 2732 C C . ALA A 1 354 ? 3.205 4.281 43.25 1 33.47 354 ALA A C 1
ATOM 2734 O O . ALA A 1 354 ? 2.105 4.836 43.219 1 33.47 354 ALA A O 1
ATOM 2735 N N . SER A 1 355 ? 3.27 3.35 44.094 1 29.06 355 SER A N 1
ATOM 2736 C CA . SER A 1 355 ? 2.725 3.438 45.469 1 29.06 355 SER A CA 1
ATOM 2737 C C . SER A 1 355 ? 2.977 4.812 46.062 1 29.06 355 SER A C 1
ATOM 2739 O O . SER A 1 355 ? 4.098 5.324 46 1 29.06 355 SER A O 1
ATOM 2741 N N . ALA A 1 356 ? 1.949 5.641 46.094 1 32.31 356 ALA A N 1
ATOM 2742 C CA . ALA A 1 356 ? 1.918 6.82 46.969 1 32.31 356 ALA A CA 1
ATOM 2743 C C . ALA A 1 356 ? 2.598 6.539 48.312 1 32.31 356 ALA A C 1
ATOM 2745 O O . ALA A 1 356 ? 2.268 5.566 49 1 32.31 356 ALA A O 1
ATOM 2746 N N . VAL A 1 357 ? 3.818 6.84 48.438 1 25.55 357 VAL A N 1
ATOM 2747 C CA . VAL A 1 357 ? 4.383 6.996 49.781 1 25.55 357 VAL A CA 1
ATOM 2748 C C . VAL A 1 357 ? 3.371 7.691 50.688 1 25.55 357 VAL A C 1
ATOM 2750 O O . VAL A 1 357 ? 2.875 8.773 50.344 1 25.55 357 VAL A O 1
ATOM 2753 N N . ALA A 1 358 ? 2.945 7.086 51.656 1 23 358 ALA A N 1
ATOM 2754 C CA . ALA A 1 358 ? 2.438 7.66 52.875 1 23 358 ALA A CA 1
ATOM 2755 C C . ALA A 1 358 ? 3.51 8.492 53.594 1 23 358 ALA A C 1
ATOM 2757 O O . ALA A 1 358 ? 4.684 8.117 53.594 1 23 358 ALA A O 1
ATOM 2758 N N . MET B 1 1 ? -17.219 32.219 0.595 1 35.88 1 MET B N 1
ATOM 2759 C CA . MET B 1 1 ? -18.469 31.609 1.05 1 35.88 1 MET B CA 1
ATOM 2760 C C . MET B 1 1 ? -18.203 30.312 1.815 1 35.88 1 MET B C 1
ATOM 2762 O O . MET B 1 1 ? -17.688 29.359 1.254 1 35.88 1 MET B O 1
ATOM 2766 N N . VAL B 1 2 ? -17.922 30.516 3.086 1 44.5 2 VAL B N 1
ATOM 2767 C CA . VAL B 1 2 ? -17.797 29.359 3.98 1 44.5 2 VAL B CA 1
ATOM 2768 C C . VAL B 1 2 ? -18.969 28.406 3.754 1 44.5 2 VAL B C 1
ATOM 2770 O O . VAL B 1 2 ? -20.125 28.797 3.908 1 44.5 2 VAL B O 1
ATOM 2773 N N . ASP B 1 3 ? -18.938 27.656 2.695 1 55.31 3 ASP B N 1
ATOM 2774 C CA . ASP B 1 3 ? -20 26.688 2.467 1 55.31 3 ASP B CA 1
ATOM 2775 C C . ASP B 1 3 ? -20.219 25.828 3.711 1 55.31 3 ASP B C 1
ATOM 2777 O O . ASP B 1 3 ? -19.375 25.031 4.09 1 55.31 3 ASP B O 1
ATOM 2781 N N . ASP B 1 4 ? -21.109 26.297 4.68 1 65.56 4 ASP B N 1
ATOM 2782 C CA . ASP B 1 4 ? -21.453 25.719 5.977 1 65.56 4 ASP B CA 1
ATOM 2783 C C . ASP B 1 4 ? -22.172 24.375 5.816 1 65.56 4 ASP B C 1
ATOM 2785 O O . ASP B 1 4 ? -22.578 23.766 6.805 1 65.56 4 ASP B O 1
ATOM 2789 N N . THR B 1 5 ? -22.281 23.969 4.617 1 77.75 5 THR B N 1
ATOM 2790 C CA . THR B 1 5 ? -23.125 22.781 4.43 1 77.75 5 THR B CA 1
ATOM 2791 C C . THR B 1 5 ? -22.281 21.516 4.402 1 77.75 5 THR B C 1
ATOM 2793 O O . THR B 1 5 ? -22.812 20.406 4.551 1 77.75 5 THR B O 1
ATOM 2796 N N . ARG B 1 6 ? -20.984 21.766 4.359 1 89.31 6 ARG B N 1
ATOM 2797 C CA . ARG B 1 6 ? -20.141 20.578 4.316 1 89.31 6 ARG B CA 1
ATOM 2798 C C . ARG B 1 6 ? -18.875 20.781 5.145 1 89.31 6 ARG B C 1
ATOM 2800 O O . ARG B 1 6 ? -18.469 21.922 5.387 1 89.31 6 ARG B O 1
ATOM 2807 N N . ASP B 1 7 ? -18.391 19.734 5.68 1 95.19 7 ASP B N 1
ATOM 2808 C CA . ASP B 1 7 ? -17.094 19.781 6.348 1 95.19 7 ASP B CA 1
ATOM 2809 C C . ASP B 1 7 ? -15.953 19.781 5.332 1 95.19 7 ASP B C 1
ATOM 2811 O O . ASP B 1 7 ? -16.094 19.234 4.234 1 95.19 7 ASP B O 1
ATOM 2815 N N . LEU B 1 8 ? -14.898 20.5 5.699 1 97.25 8 LEU B N 1
ATOM 2816 C CA . LEU B 1 8 ? -13.719 20.562 4.844 1 97.25 8 LEU B CA 1
ATOM 2817 C C . LEU B 1 8 ? -12.516 19.922 5.52 1 97.25 8 LEU B C 1
ATOM 2819 O O . LEU B 1 8 ? -12.125 20.312 6.617 1 97.25 8 LEU B O 1
ATOM 2823 N N . ALA B 1 9 ? -12.016 18.906 4.895 1 98.44 9 ALA B N 1
ATOM 2824 C CA . ALA B 1 9 ? -10.789 18.266 5.363 1 98.44 9 ALA B CA 1
ATOM 2825 C C . ALA B 1 9 ? -9.664 18.422 4.348 1 98.44 9 ALA B C 1
ATOM 2827 O O . ALA B 1 9 ? -9.883 18.297 3.143 1 98.44 9 ALA B O 1
ATOM 2828 N N . LEU B 1 10 ? -8.492 18.812 4.816 1 98.81 10 LEU B N 1
ATOM 2829 C CA . LEU B 1 10 ? -7.273 18.812 4.012 1 98.81 10 LEU B CA 1
ATOM 2830 C C . LEU B 1 10 ? -6.352 17.672 4.414 1 98.81 10 LEU B C 1
ATOM 2832 O O . LEU B 1 10 ? -6.098 17.453 5.602 1 98.81 10 LEU B O 1
ATOM 2836 N N . VAL B 1 11 ? -5.922 16.875 3.455 1 98.75 11 VAL B N 1
ATOM 2837 C CA . VAL B 1 11 ? -5 15.773 3.709 1 98.75 11 VAL B CA 1
ATOM 2838 C C . VAL B 1 11 ? -3.693 16 2.957 1 98.75 11 VAL B C 1
ATOM 2840 O O . VAL B 1 11 ? -3.697 16.219 1.743 1 98.75 11 VAL B O 1
ATOM 2843 N N . PHE B 1 12 ? -2.574 16.016 3.691 1 98.38 12 PHE B N 1
ATOM 2844 C CA . PHE B 1 12 ? -1.263 16.297 3.119 1 98.38 12 PHE B CA 1
ATOM 2845 C C . PHE B 1 12 ? -0.372 15.062 3.162 1 98.38 12 PHE B C 1
ATOM 2847 O O . PHE B 1 12 ? -0.131 14.5 4.23 1 98.38 12 PHE B O 1
ATOM 2854 N N . ALA B 1 13 ? 0.133 14.656 1.99 1 97.06 13 ALA B N 1
ATOM 2855 C CA . ALA B 1 13 ? 0.993 13.484 1.866 1 97.06 13 ALA B CA 1
ATOM 2856 C C . ALA B 1 13 ? 2.41 13.789 2.342 1 97.06 13 ALA B C 1
ATOM 2858 O O . ALA B 1 13 ? 2.785 14.953 2.486 1 97.06 13 ALA B O 1
ATOM 2859 N N . GLY B 1 14 ? 3.127 12.711 2.561 1 92.94 14 GLY B N 1
ATOM 2860 C CA . GLY B 1 14 ? 4.555 12.844 2.789 1 92.94 14 GLY B CA 1
ATOM 2861 C C . GLY B 1 14 ? 5.348 13.031 1.51 1 92.94 14 GLY B C 1
ATOM 2862 O O . GLY B 1 14 ? 4.859 12.734 0.419 1 92.94 14 GLY B O 1
ATOM 2863 N N . GLY B 1 15 ? 6.602 13.594 1.69 1 85.62 15 GLY B N 1
ATOM 2864 C CA . GLY B 1 15 ? 7.383 13.789 0.48 1 85.62 15 GLY B CA 1
ATOM 2865 C C . GLY B 1 15 ? 8.594 14.672 0.691 1 85.62 15 GLY B C 1
ATOM 2866 O O . GLY B 1 15 ? 9.117 15.258 -0.26 1 85.62 15 GLY B O 1
ATOM 2867 N N . ASN B 1 16 ? 9.102 14.805 1.784 1 73 16 ASN B N 1
ATOM 2868 C CA . ASN B 1 16 ? 10.312 15.531 2.145 1 73 16 ASN B CA 1
ATOM 2869 C C . ASN B 1 16 ? 10.328 16.938 1.533 1 73 16 ASN B C 1
ATOM 2871 O O . ASN B 1 16 ? 9.406 17.719 1.747 1 73 16 ASN B O 1
ATOM 2875 N N . ALA B 1 17 ? 11.344 17.188 0.6 1 66.69 17 ALA B N 1
ATOM 2876 C CA . ALA B 1 17 ? 11.594 18.531 0.089 1 66.69 17 ALA B CA 1
ATOM 2877 C C . ALA B 1 17 ? 10.523 18.953 -0.911 1 66.69 17 ALA B C 1
ATOM 2879 O O . ALA B 1 17 ? 10.383 20.125 -1.223 1 66.69 17 ALA B O 1
ATOM 2880 N N . VAL B 1 18 ? 9.711 18.031 -1.255 1 75.75 18 VAL B N 1
ATOM 2881 C CA . VAL B 1 18 ? 8.68 18.359 -2.232 1 75.75 18 VAL B CA 1
ATOM 2882 C C . VAL B 1 18 ? 7.461 18.953 -1.521 1 75.75 18 VAL B C 1
ATOM 2884 O O . VAL B 1 18 ? 6.562 19.5 -2.168 1 75.75 18 VAL B O 1
ATOM 2887 N N . GLY B 1 19 ? 7.535 19.094 -0.263 1 89.44 19 GLY B N 1
ATOM 2888 C CA . GLY B 1 19 ? 6.398 19.469 0.563 1 89.44 19 GLY B CA 1
ATOM 2889 C C . GLY B 1 19 ? 6.02 20.922 0.44 1 89.44 19 GLY B C 1
ATOM 2890 O O . GLY B 1 19 ? 4.938 21.328 0.866 1 89.44 19 GLY B O 1
ATOM 2891 N N . ALA B 1 20 ? 6.898 21.797 -0.244 1 92.31 20 ALA B N 1
ATOM 2892 C CA . ALA B 1 20 ? 6.531 23.188 -0.479 1 92.31 20 ALA B CA 1
ATOM 2893 C C . ALA B 1 20 ? 5.273 23.281 -1.335 1 92.31 20 ALA B C 1
ATOM 2895 O O . ALA B 1 20 ? 4.527 24.266 -1.242 1 92.31 20 ALA B O 1
ATOM 2896 N N . TYR B 1 21 ? 5.012 22.297 -2.145 1 95 21 TYR B N 1
ATOM 2897 C CA . TYR B 1 21 ? 3.783 22.172 -2.922 1 95 21 TYR B CA 1
ATOM 2898 C C . TYR B 1 21 ? 2.555 22.297 -2.025 1 95 21 TYR B C 1
ATOM 2900 O O . TYR B 1 21 ? 1.579 22.953 -2.387 1 95 21 TYR B O 1
ATOM 2908 N N . HIS B 1 22 ? 2.562 21.672 -0.81 1 98.31 22 HIS B N 1
ATOM 2909 C CA . HIS B 1 22 ? 1.461 21.719 0.144 1 98.31 22 HIS B CA 1
ATOM 2910 C C . HIS B 1 22 ? 1.188 23.141 0.61 1 98.31 22 HIS B C 1
ATOM 2912 O O . HIS B 1 22 ? 0.031 23.547 0.742 1 98.31 22 HIS B O 1
ATOM 2918 N N . ALA B 1 23 ? 2.299 23.875 0.852 1 97.31 23 ALA B N 1
ATOM 2919 C CA . ALA B 1 23 ? 2.16 25.25 1.327 1 97.31 23 ALA B CA 1
ATOM 2920 C C . ALA B 1 23 ? 1.494 26.125 0.272 1 97.31 23 ALA B C 1
ATOM 2922 O O . ALA B 1 23 ? 0.612 26.922 0.59 1 97.31 23 ALA B O 1
ATOM 2923 N N . GLY B 1 24 ? 1.933 25.938 -0.939 1 97.88 24 GLY B N 1
ATOM 2924 C CA . GLY B 1 24 ? 1.289 26.672 -2.025 1 97.88 24 GLY B CA 1
ATOM 2925 C C . GLY B 1 24 ? -0.176 26.312 -2.193 1 97.88 24 GLY B C 1
ATOM 2926 O O . GLY B 1 24 ? -1.009 27.188 -2.432 1 97.88 24 GLY B O 1
ATOM 2927 N N . THR B 1 25 ? -0.463 25.047 -2.107 1 98.44 25 THR B N 1
ATOM 2928 C CA . THR B 1 25 ? -1.843 24.578 -2.174 1 98.44 25 THR B CA 1
ATOM 2929 C C . THR B 1 25 ? -2.691 25.234 -1.094 1 98.44 25 THR B C 1
ATOM 2931 O O . THR B 1 25 ? -3.754 25.797 -1.386 1 98.44 25 THR B O 1
ATOM 2934 N N . TYR B 1 26 ? -2.211 25.281 0.119 1 98.62 26 TYR B N 1
ATOM 2935 C CA . TYR B 1 26 ? -2.967 25.844 1.229 1 98.62 26 TYR B CA 1
ATOM 2936 C C . TYR B 1 26 ? -3.168 27.344 1.035 1 98.62 26 TYR B C 1
ATOM 2938 O O . TYR B 1 26 ? -4.262 27.859 1.271 1 98.62 26 TYR B O 1
ATOM 2946 N N . GLU B 1 27 ? -2.094 28 0.669 1 98.56 27 GLU B N 1
ATOM 2947 C CA . GLU B 1 27 ? -2.191 29.438 0.482 1 98.56 27 GLU B CA 1
ATOM 2948 C C . GLU B 1 27 ? -3.314 29.797 -0.487 1 98.56 27 GLU B C 1
ATOM 2950 O O . GLU B 1 27 ? -4.125 30.688 -0.207 1 98.56 27 GLU B O 1
ATOM 2955 N N . ALA B 1 28 ? -3.338 29.141 -1.589 1 98.25 28 ALA B N 1
ATOM 2956 C CA . ALA B 1 28 ? -4.371 29.406 -2.586 1 98.25 28 ALA B CA 1
ATOM 2957 C C . ALA B 1 28 ? -5.762 29.125 -2.021 1 98.25 28 ALA B C 1
ATOM 2959 O O . ALA B 1 28 ? -6.691 29.906 -2.234 1 98.25 28 ALA B O 1
ATOM 2960 N N . LEU B 1 29 ? -5.926 28.016 -1.321 1 97.81 29 LEU B N 1
ATOM 2961 C CA . LEU B 1 29 ? -7.215 27.688 -0.725 1 97.81 29 LEU B CA 1
ATOM 2962 C C . LEU B 1 29 ? -7.625 28.75 0.297 1 97.81 29 LEU B C 1
ATOM 2964 O O . LEU B 1 29 ? -8.781 29.172 0.327 1 97.81 29 LEU B O 1
ATOM 2968 N N . HIS B 1 30 ? -6.648 29.125 1.145 1 97.31 30 HIS B N 1
ATOM 2969 C CA . HIS B 1 30 ? -6.871 30.156 2.16 1 97.31 30 HIS B CA 1
ATOM 2970 C C . HIS B 1 30 ? -7.32 31.469 1.529 1 97.31 30 HIS B C 1
ATOM 2972 O O . HIS B 1 30 ? -8.273 32.094 1.995 1 97.31 30 HIS B O 1
ATOM 2978 N N . GLU B 1 31 ? -6.676 31.844 0.473 1 96.75 31 GLU B N 1
ATOM 2979 C CA . GLU B 1 31 ? -6.98 33.094 -0.22 1 96.75 31 GLU B CA 1
ATOM 2980 C C . GLU B 1 31 ? -8.375 33.062 -0.835 1 96.75 31 GLU B C 1
ATOM 2982 O O . GLU B 1 31 ? -8.992 34.094 -1.05 1 96.75 31 GLU B O 1
ATOM 2987 N N . HIS B 1 32 ? -8.836 31.891 -1.095 1 95.81 32 HIS B N 1
ATOM 2988 C CA . HIS B 1 32 ? -10.164 31.75 -1.675 1 95.81 32 HIS B CA 1
ATOM 2989 C C . HIS B 1 32 ? -11.211 31.484 -0.596 1 95.81 32 HIS B C 1
ATOM 2991 O O . HIS B 1 32 ? -12.328 31.062 -0.896 1 95.81 32 HIS B O 1
ATOM 2997 N N . GLY B 1 33 ? -10.82 31.594 0.645 1 94 33 GLY B N 1
ATOM 2998 C CA . GLY B 1 33 ? -11.766 31.641 1.746 1 94 33 GLY B CA 1
ATOM 2999 C C . GLY B 1 33 ? -12.055 30.281 2.346 1 94 33 GLY B C 1
ATOM 3000 O O . GLY B 1 33 ? -12.977 30.141 3.154 1 94 33 GLY B O 1
ATOM 3001 N N . LEU B 1 34 ? -11.328 29.281 1.996 1 94.69 34 LEU B N 1
ATOM 3002 C CA . LEU B 1 34 ? -11.547 27.953 2.557 1 94.69 34 LEU B CA 1
ATOM 3003 C C . LEU B 1 34 ? -10.867 27.812 3.912 1 94.69 34 LEU B C 1
ATOM 3005 O O . LEU B 1 34 ? -9.688 28.125 4.055 1 94.69 34 LEU B O 1
ATOM 3009 N N . ARG B 1 35 ? -11.664 27.406 4.875 1 94.75 35 ARG B N 1
ATOM 3010 C CA . ARG B 1 35 ? -11.18 27.141 6.227 1 94.75 35 ARG B CA 1
ATOM 3011 C C . ARG B 1 35 ? -11.391 25.688 6.613 1 94.75 35 ARG B C 1
ATOM 3013 O O . ARG B 1 35 ? -12.523 25.25 6.824 1 94.75 35 ARG B O 1
ATOM 3020 N N . PRO B 1 36 ? -10.32 24.969 6.785 1 97.06 36 PRO B N 1
ATOM 3021 C CA . PRO B 1 36 ? -10.484 23.531 7.055 1 97.06 36 PRO B CA 1
ATOM 3022 C C . PRO B 1 36 ? -10.977 23.266 8.477 1 97.06 36 PRO B C 1
ATOM 3024 O O . PRO B 1 36 ? -10.562 23.938 9.414 1 97.06 36 PRO B O 1
ATOM 3027 N N . ASP B 1 37 ? -11.867 22.281 8.57 1 97.19 37 ASP B N 1
ATOM 3028 C CA . ASP B 1 37 ? -12.297 21.75 9.859 1 97.19 37 ASP B CA 1
ATOM 3029 C C . ASP B 1 37 ? -11.312 20.703 10.383 1 97.19 37 ASP B C 1
ATOM 3031 O O . ASP B 1 37 ? -11.188 20.516 11.602 1 97.19 37 ASP B O 1
ATOM 3035 N N . TRP B 1 38 ? -10.695 20.078 9.492 1 98.19 38 TRP B N 1
ATOM 3036 C CA . TRP B 1 38 ? -9.844 18.922 9.789 1 98.19 38 TRP B CA 1
ATOM 3037 C C . TRP B 1 38 ? -8.633 18.891 8.859 1 98.19 38 TRP B C 1
ATOM 3039 O O . TRP B 1 38 ? -8.773 19.047 7.641 1 98.19 38 TRP B O 1
ATOM 3049 N N . VAL B 1 39 ? -7.445 18.812 9.445 1 98.75 39 VAL B N 1
ATOM 3050 C CA . VAL B 1 39 ? -6.227 18.641 8.656 1 98.75 39 VAL B CA 1
ATOM 3051 C C . VAL B 1 39 ? -5.516 17.359 9.07 1 98.75 39 VAL B C 1
ATOM 3053 O O . VAL B 1 39 ? -5.375 17.078 10.266 1 98.75 39 VAL B O 1
ATOM 3056 N N . VAL B 1 40 ? -5.199 16.516 8.102 1 98.69 40 VAL B N 1
ATOM 3057 C CA . VAL B 1 40 ? -4.508 15.25 8.297 1 98.69 40 VAL B CA 1
ATOM 3058 C C . VAL B 1 40 ? -3.188 15.25 7.535 1 98.69 40 VAL B C 1
ATOM 3060 O O . VAL B 1 40 ? -3.117 15.75 6.406 1 98.69 40 VAL B O 1
ATOM 3063 N N . GLY B 1 41 ? -2.123 14.695 8.148 1 98.25 41 GLY B N 1
ATOM 3064 C CA . GLY B 1 41 ? -0.857 14.719 7.43 1 98.25 41 GLY B CA 1
ATOM 3065 C C . GLY B 1 41 ? 0.065 13.578 7.82 1 98.25 41 GLY B C 1
ATOM 3066 O O . GLY B 1 41 ? -0.069 13.008 8.906 1 98.25 41 GLY B O 1
ATOM 3067 N N . ALA B 1 42 ? 0.972 13.281 6.945 1 96.75 42 ALA B N 1
ATOM 3068 C CA . ALA B 1 42 ? 2.076 12.352 7.172 1 96.75 42 ALA B CA 1
ATOM 3069 C C . ALA B 1 42 ? 3.41 12.977 6.773 1 96.75 42 ALA B C 1
ATOM 3071 O O . ALA B 1 42 ? 3.512 13.625 5.73 1 96.75 42 ALA B O 1
ATOM 3072 N N . SER B 1 43 ? 4.418 12.773 7.617 1 94.88 43 SER B N 1
ATOM 3073 C CA . SER B 1 43 ? 5.754 13.305 7.355 1 94.88 43 SER B CA 1
ATOM 3074 C C . SER B 1 43 ? 5.719 14.812 7.164 1 94.88 43 SER B C 1
ATOM 3076 O O . SER B 1 43 ? 5.254 15.547 8.039 1 94.88 43 SER B O 1
ATOM 3078 N N . ILE B 1 44 ? 6.215 15.32 6.035 1 93.62 44 ILE B N 1
ATOM 3079 C CA . ILE B 1 44 ? 6.191 16.766 5.77 1 93.62 44 ILE B CA 1
ATOM 3080 C C . ILE B 1 44 ? 4.746 17.25 5.727 1 93.62 44 ILE B C 1
ATOM 3082 O O . ILE B 1 44 ? 4.469 18.406 6.055 1 93.62 44 ILE B O 1
ATOM 3086 N N . GLY B 1 45 ? 3.85 16.375 5.336 1 97.56 45 GLY B N 1
ATOM 3087 C CA . GLY B 1 45 ? 2.436 16.703 5.426 1 97.56 45 GLY B CA 1
ATOM 3088 C C . GLY B 1 45 ? 1.966 16.938 6.848 1 97.56 45 GLY B C 1
ATOM 3089 O O . GLY B 1 45 ? 1.124 17.812 7.098 1 97.56 45 GLY B O 1
ATOM 3090 N N . ALA B 1 46 ? 2.5 16.141 7.762 1 97.94 46 ALA B N 1
ATOM 3091 C CA . ALA B 1 46 ? 2.182 16.328 9.172 1 97.94 46 ALA B CA 1
ATOM 3092 C C . ALA B 1 46 ? 2.713 17.672 9.672 1 97.94 46 ALA B C 1
ATOM 3094 O O . ALA B 1 46 ? 2.047 18.359 10.453 1 97.94 46 ALA B O 1
ATOM 3095 N N . VAL B 1 47 ? 3.896 18.031 9.227 1 96.56 47 VAL B N 1
ATOM 3096 C CA . VAL B 1 47 ? 4.477 19.312 9.586 1 96.56 47 VAL B CA 1
ATOM 3097 C C . VAL B 1 47 ? 3.588 20.438 9.07 1 96.56 47 VAL B C 1
ATOM 3099 O O . VAL B 1 47 ? 3.23 21.359 9.828 1 96.56 47 VAL B O 1
ATOM 3102 N N . THR B 1 48 ? 3.229 20.375 7.824 1 98.19 48 THR B N 1
ATOM 3103 C CA . THR B 1 48 ? 2.361 21.359 7.207 1 98.19 48 THR B CA 1
ATOM 3104 C C . THR B 1 48 ? 1.032 21.469 7.949 1 98.19 48 THR B C 1
ATOM 3106 O O . THR B 1 48 ? 0.58 22.562 8.281 1 98.19 48 THR B O 1
ATOM 3109 N N . ALA B 1 49 ? 0.468 20.328 8.234 1 98.69 49 ALA B N 1
ATOM 3110 C CA . ALA B 1 49 ? -0.816 20.266 8.93 1 98.69 49 ALA B CA 1
ATOM 3111 C C . ALA B 1 49 ? -0.715 20.875 10.328 1 98.69 49 ALA B C 1
ATOM 3113 O O . ALA B 1 49 ? -1.613 21.594 10.758 1 98.69 49 ALA B O 1
ATOM 3114 N N . ALA B 1 50 ? 0.352 20.578 11.016 1 98.56 50 ALA B N 1
ATOM 3115 C CA . ALA B 1 50 ? 0.546 21.094 12.367 1 98.56 50 ALA B CA 1
ATOM 3116 C C . ALA B 1 50 ? 0.671 22.625 12.359 1 98.56 50 ALA B C 1
ATOM 3118 O O . ALA B 1 50 ? 0.125 23.297 13.227 1 98.56 50 ALA B O 1
ATOM 3119 N N . ILE B 1 51 ? 1.431 23.125 11.398 1 98.44 51 ILE B N 1
ATOM 3120 C CA . ILE B 1 51 ? 1.585 24.562 11.297 1 98.44 51 ILE B CA 1
ATOM 3121 C C . ILE B 1 51 ? 0.229 25.203 11.016 1 98.44 51 ILE B C 1
ATOM 3123 O O . ILE B 1 51 ? -0.111 26.234 11.609 1 98.44 51 ILE B O 1
ATOM 3127 N N . ILE B 1 52 ? -0.605 24.641 10.188 1 98.56 52 ILE B N 1
ATOM 3128 C CA . ILE B 1 52 ? -1.926 25.156 9.852 1 98.56 52 ILE B CA 1
ATOM 3129 C C . ILE B 1 52 ? -2.828 25.109 11.086 1 98.56 52 ILE B C 1
ATOM 3131 O O . ILE B 1 52 ? -3.396 26.125 11.492 1 98.56 52 ILE B O 1
ATOM 3135 N N . ALA B 1 53 ? -2.883 23.969 11.75 1 98.5 53 ALA B N 1
ATOM 3136 C CA . ALA B 1 53 ? -3.801 23.766 12.867 1 98.5 53 ALA B CA 1
ATOM 3137 C C . ALA B 1 53 ? -3.324 24.531 14.109 1 98.5 53 ALA B C 1
ATOM 3139 O O . ALA B 1 53 ? -4.129 24.875 14.969 1 98.5 53 ALA B O 1
ATOM 3140 N N . GLY B 1 54 ? -2.018 24.766 14.164 1 98.38 54 GLY B N 1
ATOM 3141 C CA . GLY B 1 54 ? -1.439 25.328 15.375 1 98.38 54 GLY B CA 1
ATOM 3142 C C . GLY B 1 54 ? -1.352 26.844 15.352 1 98.38 54 GLY B C 1
ATOM 3143 O O . GLY B 1 54 ? -0.75 27.438 16.234 1 98.38 54 GLY B O 1
ATOM 3144 N N . ASN B 1 55 ? -1.898 27.469 14.352 1 98 55 ASN B N 1
ATOM 3145 C CA . ASN B 1 55 ? -1.84 28.922 14.25 1 98 55 ASN B CA 1
ATOM 3146 C C . ASN B 1 55 ? -3.191 29.516 13.852 1 98 55 ASN B C 1
ATOM 3148 O O . ASN B 1 55 ? -4.012 28.828 13.234 1 98 55 ASN B O 1
ATOM 3152 N N . ALA B 1 56 ? -3.373 30.734 14.242 1 96.69 56 ALA B N 1
ATOM 3153 C CA . ALA B 1 56 ? -4.566 31.453 13.805 1 96.69 56 ALA B CA 1
ATOM 3154 C C . ALA B 1 56 ? -4.598 31.594 12.289 1 96.69 56 ALA B C 1
ATOM 3156 O O . ALA B 1 56 ? -3.555 31.734 11.648 1 96.69 56 ALA B O 1
ATOM 3157 N N . PRO B 1 57 ? -5.77 31.562 11.734 1 96.19 57 PRO B N 1
ATOM 3158 C CA . PRO B 1 57 ? -5.898 31.562 10.273 1 96.19 57 PRO B CA 1
ATOM 3159 C C . PRO B 1 57 ? -5.074 32.688 9.617 1 96.19 57 PRO B C 1
ATOM 3161 O O . PRO B 1 57 ? -4.461 32.469 8.57 1 96.19 57 PRO B O 1
ATOM 3164 N N . GLU B 1 58 ? -4.969 33.812 10.203 1 96.38 58 GLU B N 1
ATOM 3165 C CA . GLU B 1 58 ? -4.301 34.969 9.609 1 96.38 58 GLU B CA 1
ATOM 3166 C C . GLU B 1 58 ? -2.783 34.781 9.617 1 96.38 58 GLU B C 1
ATOM 3168 O O . GLU B 1 58 ? -2.07 35.469 8.883 1 96.38 58 GLU B O 1
ATOM 3173 N N . ASP B 1 59 ? -2.303 33.844 10.445 1 97.69 59 ASP B N 1
ATOM 3174 C CA . ASP B 1 59 ? -0.86 33.719 10.609 1 97.69 59 ASP B CA 1
ATOM 3175 C C . ASP B 1 59 ? -0.35 32.469 9.875 1 97.69 59 ASP B C 1
ATOM 3177 O O . ASP B 1 59 ? 0.859 32.281 9.719 1 97.69 59 ASP B O 1
ATOM 3181 N N . ARG B 1 60 ? -1.189 31.625 9.398 1 98.31 60 ARG B N 1
ATOM 3182 C CA . ARG B 1 60 ? -0.836 30.297 8.922 1 98.31 60 ARG B CA 1
ATOM 3183 C C . ARG B 1 60 ? 0.109 30.375 7.73 1 98.31 60 ARG B C 1
ATOM 3185 O O . ARG B 1 60 ? 1.147 29.703 7.711 1 98.31 60 ARG B O 1
ATOM 3192 N N . VAL B 1 61 ? -0.203 31.188 6.742 1 98.31 61 VAL B N 1
ATOM 3193 C CA . VAL B 1 61 ? 0.59 31.266 5.52 1 98.31 61 VAL B CA 1
ATOM 3194 C C . VAL B 1 61 ? 1.978 31.828 5.84 1 98.31 61 VAL B C 1
ATOM 3196 O O . VAL B 1 61 ? 2.984 31.328 5.332 1 98.31 61 VAL B O 1
ATOM 3199 N N . ALA B 1 62 ? 2.014 32.812 6.66 1 98.06 62 ALA B N 1
ATOM 3200 C CA . ALA B 1 62 ? 3.291 33.406 7.059 1 98.06 62 ALA B CA 1
ATOM 3201 C C . ALA B 1 62 ? 4.172 32.375 7.758 1 98.06 62 ALA B C 1
ATOM 3203 O O . ALA B 1 62 ? 5.383 32.312 7.52 1 98.06 62 ALA B O 1
ATOM 3204 N N . LYS B 1 63 ? 3.615 31.594 8.641 1 98.19 63 LYS B N 1
ATOM 3205 C CA . LYS B 1 63 ? 4.367 30.562 9.352 1 98.19 63 LYS B CA 1
ATOM 3206 C C . LYS B 1 63 ? 4.871 29.484 8.391 1 98.19 63 LYS B C 1
ATOM 3208 O O . LYS B 1 63 ? 5.984 28.984 8.547 1 98.19 63 LYS B O 1
ATOM 3213 N N . LEU B 1 64 ? 4.059 29.156 7.414 1 97.75 64 LEU B N 1
ATOM 3214 C CA . LEU B 1 64 ? 4.5 28.203 6.402 1 97.75 64 LEU B CA 1
ATOM 3215 C C . LEU B 1 64 ? 5.684 28.75 5.613 1 97.75 64 LEU B C 1
ATOM 3217 O O . LEU B 1 64 ? 6.637 28.016 5.324 1 97.75 64 LEU B O 1
ATOM 3221 N N . ARG B 1 65 ? 5.633 30.016 5.27 1 96.06 65 ARG B N 1
ATOM 3222 C CA . ARG B 1 65 ? 6.734 30.656 4.559 1 96.06 65 ARG B CA 1
ATOM 3223 C C . ARG B 1 65 ? 8.008 30.625 5.395 1 96.06 65 ARG B C 1
ATOM 3225 O O . ARG B 1 65 ? 9.094 30.344 4.879 1 96.06 65 ARG B O 1
ATOM 3232 N N . MET B 1 66 ? 7.895 30.906 6.629 1 94.88 66 MET B N 1
ATOM 3233 C CA . MET B 1 66 ? 9.047 30.875 7.527 1 94.88 66 MET B CA 1
ATOM 3234 C C . MET B 1 66 ? 9.672 29.5 7.566 1 94.88 66 MET B C 1
ATOM 3236 O O . MET B 1 66 ? 10.898 29.359 7.52 1 94.88 66 MET B O 1
ATOM 3240 N N . PHE B 1 67 ? 8.883 28.5 7.68 1 93.38 67 PHE B N 1
ATOM 3241 C CA . PHE B 1 67 ? 9.375 27.125 7.707 1 93.38 67 PHE B CA 1
ATOM 3242 C C . PHE B 1 67 ? 10.211 26.828 6.469 1 93.38 67 PHE B C 1
ATOM 3244 O O . PHE B 1 67 ? 11.336 26.344 6.582 1 93.38 67 PHE B O 1
ATOM 3251 N N . TRP B 1 68 ? 9.703 27.141 5.316 1 91.31 68 TRP B N 1
ATOM 3252 C CA . TRP B 1 68 ? 10.375 26.75 4.078 1 91.31 68 TRP B CA 1
ATOM 3253 C C . TRP B 1 68 ? 11.57 27.656 3.809 1 91.31 68 TRP B C 1
ATOM 3255 O O . TRP B 1 68 ? 12.547 27.234 3.182 1 91.31 68 TRP B O 1
ATOM 3265 N N . ASP B 1 69 ? 11.516 28.891 4.281 1 86.69 69 ASP B N 1
ATOM 3266 C CA . ASP B 1 69 ? 12.688 29.75 4.219 1 86.69 69 ASP B CA 1
ATOM 3267 C C . ASP B 1 69 ? 13.836 29.172 5.051 1 86.69 69 ASP B C 1
ATOM 3269 O O . ASP B 1 69 ? 14.984 29.172 4.617 1 86.69 69 ASP B O 1
ATOM 3273 N N . GLU B 1 70 ? 13.508 28.688 6.195 1 82.75 70 GLU B N 1
ATOM 3274 C CA . GLU B 1 70 ? 14.508 28.078 7.07 1 82.75 70 GLU B CA 1
ATOM 3275 C C . GLU B 1 70 ? 15.047 26.766 6.477 1 82.75 70 GLU B C 1
ATOM 3277 O O . GLU B 1 70 ? 16.219 26.453 6.621 1 82.75 70 GLU B O 1
ATOM 3282 N N . ALA B 1 71 ? 14.195 26.031 5.914 1 76.88 71 ALA B N 1
ATOM 3283 C CA . ALA B 1 71 ? 14.586 24.766 5.316 1 76.88 71 ALA B CA 1
ATOM 3284 C C . ALA B 1 71 ? 15.602 24.969 4.195 1 76.88 71 ALA B C 1
ATOM 3286 O O . ALA B 1 71 ? 16.453 24.109 3.959 1 76.88 71 ALA B O 1
ATOM 3287 N N . THR B 1 72 ? 15.477 26.062 3.467 1 67.94 72 THR B N 1
ATOM 3288 C CA . THR B 1 72 ? 16.406 26.375 2.393 1 67.94 72 THR B CA 1
ATOM 3289 C C . THR B 1 72 ? 17.766 26.75 2.957 1 67.94 72 THR B C 1
ATOM 3291 O O . THR B 1 72 ? 18.797 26.438 2.352 1 67.94 72 THR B O 1
ATOM 3294 N N . GLN B 1 73 ? 17.797 27.484 3.99 1 56.84 73 GLN B N 1
ATOM 3295 C CA . GLN B 1 73 ? 19.031 27.969 4.578 1 56.84 73 GLN B CA 1
ATOM 3296 C C . GLN B 1 73 ? 19.844 26.812 5.172 1 56.84 73 GLN B C 1
ATOM 3298 O O . GLN B 1 73 ? 21.078 26.844 5.164 1 56.84 73 GLN B O 1
ATOM 3303 N N . ALA B 1 74 ? 19.234 25.891 5.797 1 50.81 74 ALA B N 1
ATOM 3304 C CA . ALA B 1 74 ? 19.953 24.766 6.402 1 50.81 74 ALA B CA 1
ATOM 3305 C C . ALA B 1 74 ? 20.719 23.969 5.348 1 50.81 74 ALA B C 1
ATOM 3307 O O . ALA B 1 74 ? 21.688 23.281 5.668 1 50.81 74 ALA B O 1
ATOM 3308 N N . THR B 1 75 ? 20.391 23.984 4.098 1 43.44 75 THR B N 1
ATOM 3309 C CA . THR B 1 75 ? 21.125 23.297 3.035 1 43.44 75 THR B CA 1
ATOM 3310 C C . THR B 1 75 ? 22.281 24.156 2.537 1 43.44 75 THR B C 1
ATOM 3312 O O . THR B 1 75 ? 23.062 23.734 1.681 1 43.44 75 THR B O 1
ATOM 3315 N N . GLY B 1 76 ? 22.391 25.344 2.957 1 38.62 76 GLY B N 1
ATOM 3316 C CA . GLY B 1 76 ? 23.547 26.125 2.557 1 38.62 76 GLY B CA 1
ATOM 3317 C C . GLY B 1 76 ? 24.859 25.547 3.047 1 38.62 76 GLY B C 1
ATOM 3318 O O . GLY B 1 76 ? 24.875 24.625 3.865 1 38.62 76 GLY B O 1
ATOM 3319 N N . PRO B 1 77 ? 26.031 25.984 2.344 1 35.56 77 PRO B N 1
ATOM 3320 C CA . PRO B 1 77 ? 27.391 25.594 2.678 1 35.56 77 PRO B CA 1
ATOM 3321 C C . PRO B 1 77 ? 27.703 25.734 4.168 1 35.56 77 PRO B C 1
ATOM 3323 O O . PRO B 1 77 ? 27.766 26.844 4.688 1 35.56 77 PRO B O 1
ATOM 3326 N N . SER B 1 78 ? 27.031 25.219 5.121 1 33.88 78 SER B N 1
ATOM 3327 C CA . SER B 1 78 ? 27.719 25.391 6.398 1 33.88 78 SER B CA 1
ATOM 3328 C C . SER B 1 78 ? 29.141 24.828 6.336 1 33.88 78 SER B C 1
ATOM 3330 O O . SER B 1 78 ? 29.375 23.812 5.691 1 33.88 78 SER B O 1
ATOM 3332 N N . PRO B 1 79 ? 30.219 25.609 6.578 1 31.92 79 PRO B N 1
ATOM 3333 C CA . PRO B 1 79 ? 31.578 25.094 6.719 1 31.92 79 PRO B CA 1
ATOM 3334 C C . PRO B 1 79 ? 31.625 23.766 7.484 1 31.92 79 PRO B C 1
ATOM 3336 O O . PRO B 1 79 ? 32.688 23.141 7.574 1 31.92 79 PRO B O 1
ATOM 3339 N N . THR B 1 80 ? 31.031 23.75 8.68 1 31.11 80 THR B N 1
ATOM 3340 C CA . THR B 1 80 ? 31.203 22.531 9.461 1 31.11 80 THR B CA 1
ATOM 3341 C C . THR B 1 80 ? 30.672 21.328 8.703 1 31.11 80 THR B C 1
ATOM 3343 O O . THR B 1 80 ? 29.766 21.453 7.875 1 31.11 80 THR B O 1
ATOM 3346 N N . GLY B 1 81 ? 31.422 20.188 8.57 1 30.45 81 GLY B N 1
ATOM 3347 C CA . GLY B 1 81 ? 31.391 18.828 8.031 1 30.45 81 GLY B CA 1
ATOM 3348 C C . GLY B 1 81 ? 29.984 18.25 7.996 1 30.45 81 GLY B C 1
ATOM 3349 O O . GLY B 1 81 ? 29.828 17.031 7.926 1 30.45 81 GLY B O 1
ATOM 3350 N N . LEU B 1 82 ? 29.188 19.062 8.586 1 30.86 82 LEU B N 1
ATOM 3351 C CA . LEU B 1 82 ? 27.906 18.375 8.68 1 30.86 82 LEU B CA 1
ATOM 3352 C C . LEU B 1 82 ? 27.406 17.984 7.293 1 30.86 82 LEU B C 1
ATOM 3354 O O . LEU B 1 82 ? 27.531 18.75 6.336 1 30.86 82 LEU B O 1
ATOM 3358 N N . LEU B 1 83 ? 27.375 16.656 7.207 1 33.25 83 LEU B N 1
ATOM 3359 C CA . LEU B 1 83 ? 27.125 15.914 5.977 1 33.25 83 LEU B CA 1
ATOM 3360 C C . LEU B 1 83 ? 26.047 16.594 5.141 1 33.25 83 LEU B C 1
ATOM 3362 O O . LEU B 1 83 ? 25 16.984 5.668 1 33.25 83 LEU B O 1
ATOM 3366 N N . LYS B 1 84 ? 26.531 17.438 4.305 1 34.94 84 LYS B N 1
ATOM 3367 C CA . LYS B 1 84 ? 25.688 18.016 3.271 1 34.94 84 LYS B CA 1
ATOM 3368 C C . LYS B 1 84 ? 24.562 17.062 2.883 1 34.94 84 LYS B C 1
ATOM 3370 O O . LYS B 1 84 ? 24.75 15.844 2.902 1 34.94 84 LYS B O 1
ATOM 3375 N N . PRO B 1 85 ? 23.422 17.562 2.846 1 35.16 85 PRO B N 1
ATOM 3376 C CA . PRO B 1 85 ? 22.281 16.719 2.471 1 35.16 85 PRO B CA 1
ATOM 3377 C C . PRO B 1 85 ? 22.641 15.688 1.405 1 35.16 85 PRO B C 1
ATOM 3379 O O . PRO B 1 85 ? 22.031 14.617 1.348 1 35.16 85 PRO B O 1
ATOM 3382 N N . ARG B 1 86 ? 23.812 16.078 0.755 1 34.84 86 ARG B N 1
ATOM 3383 C CA . ARG B 1 86 ? 24.344 15.164 -0.253 1 34.84 86 ARG B CA 1
ATOM 3384 C C . ARG B 1 86 ? 24.938 13.914 0.393 1 34.84 86 ARG B C 1
ATOM 3386 O O . ARG B 1 86 ? 24.859 12.82 -0.169 1 34.84 86 ARG B O 1
ATOM 3393 N N . GLN B 1 87 ? 25.75 14.172 1.585 1 34.06 87 GLN B N 1
ATOM 3394 C CA . GLN B 1 87 ? 26.453 13.109 2.289 1 34.06 87 GLN B CA 1
ATOM 3395 C C . GLN B 1 87 ? 25.484 12.156 2.975 1 34.06 87 GLN B C 1
ATOM 3397 O O . GLN B 1 87 ? 25.75 10.961 3.1 1 34.06 87 GLN B O 1
ATOM 3402 N N . VAL B 1 88 ? 24.578 12.68 3.574 1 34.66 88 VAL B N 1
ATOM 3403 C CA . VAL B 1 88 ? 23.594 11.82 4.234 1 34.66 88 VAL B CA 1
ATOM 3404 C C . VAL B 1 88 ? 22.953 10.891 3.207 1 34.66 88 VAL B C 1
ATOM 3406 O O . VAL B 1 88 ? 22.719 9.711 3.488 1 34.66 88 VAL B O 1
ATOM 3409 N N . TYR B 1 89 ? 22.875 11.453 2.107 1 34.56 89 TYR B N 1
ATOM 3410 C CA . TYR B 1 89 ? 22.359 10.672 0.985 1 34.56 89 TYR B CA 1
ATOM 3411 C C . TYR B 1 89 ? 23.344 9.578 0.591 1 34.56 89 TYR B C 1
ATOM 3413 O O . TYR B 1 89 ? 22.953 8.445 0.302 1 34.56 89 TYR B O 1
ATOM 3421 N N . ASN B 1 90 ? 24.766 9.922 0.745 1 35.88 90 ASN B N 1
ATOM 3422 C CA . ASN B 1 90 ? 25.875 9 0.539 1 35.88 90 ASN B CA 1
ATOM 3423 C C . ASN B 1 90 ? 25.953 7.969 1.661 1 35.88 90 ASN B C 1
ATOM 3425 O O . ASN B 1 90 ? 26.328 6.816 1.425 1 35.88 90 ASN B O 1
ATOM 3429 N N . GLY B 1 91 ? 25.984 8.383 2.945 1 34.16 91 GLY B N 1
ATOM 3430 C CA . GLY B 1 91 ? 26.109 7.457 4.059 1 34.16 91 GLY B CA 1
ATOM 3431 C C . GLY B 1 91 ? 25.062 6.352 4.031 1 34.16 91 GLY B C 1
ATOM 3432 O O . GLY B 1 91 ? 25.391 5.18 4.238 1 34.16 91 GLY B O 1
ATOM 3433 N N . LEU B 1 92 ? 23.812 6.715 3.777 1 34.66 92 LEU B N 1
ATOM 3434 C CA . LEU B 1 92 ? 22.844 5.629 3.773 1 34.66 92 LEU B CA 1
ATOM 3435 C C . LEU B 1 92 ? 23.062 4.711 2.574 1 34.66 92 LEU B C 1
ATOM 3437 O O . LEU B 1 92 ? 22.953 3.49 2.691 1 34.66 92 LEU B O 1
ATOM 3441 N N . HIS B 1 93 ? 23.578 5.254 1.539 1 35.94 93 HIS B N 1
ATOM 3442 C CA . HIS B 1 93 ? 24.078 4.469 0.413 1 35.94 93 HIS B CA 1
ATOM 3443 C C . HIS B 1 93 ? 25.297 3.645 0.806 1 35.94 93 HIS B C 1
ATOM 3445 O O . HIS B 1 93 ? 25.422 2.488 0.397 1 35.94 93 HIS B O 1
ATOM 3451 N N . ALA B 1 94 ? 26.391 4.281 1.489 1 34.97 94 ALA B N 1
ATOM 3452 C CA . ALA B 1 94 ? 27.562 3.643 2.074 1 34.97 94 ALA B CA 1
ATOM 3453 C C . ALA B 1 94 ? 27.172 2.602 3.115 1 34.97 94 ALA B C 1
ATOM 3455 O O . ALA B 1 94 ? 27.734 1.507 3.156 1 34.97 94 ALA B O 1
ATOM 3456 N N . LEU B 1 95 ? 26.375 2.924 3.984 1 35 95 LEU B N 1
ATOM 3457 C CA . LEU B 1 95 ? 26.062 2.002 5.07 1 35 95 LEU B CA 1
ATOM 3458 C C . LEU B 1 95 ? 25.344 0.772 4.551 1 35 95 LEU B C 1
ATOM 3460 O O . LEU B 1 95 ? 25.641 -0.354 4.953 1 35 95 LEU B O 1
ATOM 3464 N N . LEU B 1 96 ? 24.406 1.013 3.656 1 35.84 96 LEU B N 1
ATOM 3465 C CA . LEU B 1 96 ? 23.766 -0.159 3.08 1 35.84 96 LEU B CA 1
ATOM 3466 C C . LEU B 1 96 ? 24.703 -0.901 2.145 1 35.84 96 LEU B C 1
ATOM 3468 O O . LEU B 1 96 ? 24.703 -2.133 2.094 1 35.84 96 LEU B O 1
ATOM 3472 N N . ALA B 1 97 ? 25.578 -0.12 1.551 1 35.56 97 ALA B N 1
ATOM 3473 C CA . ALA B 1 97 ? 26.719 -0.735 0.865 1 35.56 97 ALA B CA 1
ATOM 3474 C C . ALA B 1 97 ? 27.625 -1.477 1.85 1 35.56 97 ALA B C 1
ATOM 3476 O O . ALA B 1 97 ? 28.156 -2.539 1.53 1 35.56 97 ALA B O 1
ATOM 3477 N N . LEU B 1 98 ? 28.094 -0.84 2.967 1 34.5 98 LEU B N 1
ATOM 3478 C CA . LEU B 1 98 ? 28.969 -1.385 3.992 1 34.5 98 LEU B CA 1
ATOM 3479 C C . LEU B 1 98 ? 28.359 -2.633 4.625 1 34.5 98 LEU B C 1
ATOM 3481 O O . LEU B 1 98 ? 29.078 -3.574 4.965 1 34.5 98 LEU B O 1
ATOM 3485 N N . ALA B 1 99 ? 27.156 -2.549 5.055 1 31.92 99 ALA B N 1
ATOM 3486 C CA . ALA B 1 99 ? 26.672 -3.734 5.762 1 31.92 99 ALA B CA 1
ATOM 3487 C C . ALA B 1 99 ? 26.75 -4.973 4.875 1 31.92 99 ALA B C 1
ATOM 3489 O O . ALA B 1 99 ? 26.953 -6.086 5.367 1 31.92 99 ALA B O 1
ATOM 3490 N N . TRP B 1 100 ? 26.438 -4.676 3.535 1 34.34 100 TRP B N 1
ATOM 3491 C CA . TRP B 1 100 ? 26.547 -5.898 2.748 1 34.34 100 TRP B CA 1
ATOM 3492 C C . TRP B 1 100 ? 28 -6.168 2.359 1 34.34 100 TRP B C 1
ATOM 3494 O O . TRP B 1 100 ? 28.312 -7.223 1.809 1 34.34 100 TRP B O 1
ATOM 3504 N N . GLY B 1 101 ? 28.922 -5.133 2.197 1 32.12 101 GLY B N 1
ATOM 3505 C CA . GLY B 1 101 ? 30.281 -5.504 1.84 1 32.12 101 GLY B CA 1
ATOM 3506 C C . GLY B 1 101 ? 31.078 -6.035 3.014 1 32.12 101 GLY B C 1
ATOM 3507 O O . GLY B 1 101 ? 31.328 -5.312 3.984 1 32.12 101 GLY B O 1
ATOM 3508 N N . ARG B 1 102 ? 30.938 -7.219 3.379 1 29.16 102 ARG B N 1
ATOM 3509 C CA . ARG B 1 102 ? 32.062 -7.551 4.23 1 29.16 102 ARG B CA 1
ATOM 3510 C C . ARG B 1 102 ? 33.375 -6.996 3.656 1 29.16 102 ARG B C 1
ATOM 3512 O O . ARG B 1 102 ? 33.688 -7.25 2.494 1 29.16 102 ARG B O 1
ATOM 3519 N N . PRO B 1 103 ? 34 -6.051 4.395 1 28.73 103 PRO B N 1
ATOM 3520 C CA . PRO B 1 103 ? 35.469 -5.898 4.266 1 28.73 103 PRO B CA 1
ATOM 3521 C C . PRO B 1 103 ? 36.188 -7.238 4.176 1 28.73 103 PRO B C 1
ATOM 3523 O O . PRO B 1 103 ? 36.125 -8.039 5.113 1 28.73 103 PRO B O 1
ATOM 3526 N N . SER B 1 104 ? 36.312 -8.047 3.309 1 27.08 104 SER B N 1
ATOM 3527 C CA . SER B 1 104 ? 37.562 -8.711 3.629 1 27.08 104 SER B CA 1
ATOM 3528 C C . SER B 1 104 ? 38.656 -7.695 3.965 1 27.08 104 SER B C 1
ATOM 3530 O O . SER B 1 104 ? 39.281 -7.777 5.023 1 27.08 104 SER B O 1
ATOM 3532 N N . ILE B 1 105 ? 39.781 -7.453 3.025 1 23.62 105 ILE B N 1
ATOM 3533 C CA . ILE B 1 105 ? 41.219 -7.172 3.238 1 23.62 105 ILE B CA 1
ATOM 3534 C C . ILE B 1 105 ? 41.375 -5.746 3.764 1 23.62 105 ILE B C 1
ATOM 3536 O O . ILE B 1 105 ? 42.25 -5.48 4.59 1 23.62 105 ILE B O 1
ATOM 3540 N N . PHE B 1 106 ? 41.281 -4.598 2.916 1 22.25 106 PHE B N 1
ATOM 3541 C CA . PHE B 1 106 ? 42.031 -3.459 3.402 1 22.25 106 PHE B CA 1
ATOM 3542 C C . PHE B 1 106 ? 41.406 -2.867 4.652 1 22.25 106 PHE B C 1
ATOM 3544 O O . PHE B 1 106 ? 40.188 -2.895 4.805 1 22.25 106 PHE B O 1
ATOM 3551 N N . GLY B 1 107 ? 42.125 -2.639 5.77 1 23.17 107 GLY B N 1
ATOM 3552 C CA . GLY B 1 107 ? 42.312 -2.236 7.156 1 23.17 107 GLY B CA 1
ATOM 3553 C C . GLY B 1 107 ? 41.562 -0.967 7.508 1 23.17 107 GLY B C 1
ATOM 3554 O O . GLY B 1 107 ? 41.562 -0.522 8.656 1 23.17 107 GLY B O 1
ATOM 3555 N N . HIS B 1 108 ? 41.281 0.039 6.555 1 23.31 108 HIS B N 1
ATOM 3556 C CA . HIS B 1 108 ? 41.438 1.248 7.355 1 23.31 108 HIS B CA 1
ATOM 3557 C C . HIS B 1 108 ? 40.25 1.403 8.328 1 23.31 108 HIS B C 1
ATOM 3559 O O . HIS B 1 108 ? 39.094 1.411 7.91 1 23.31 108 HIS B O 1
ATOM 3565 N N . ARG B 1 109 ? 40.344 0.811 9.586 1 23.83 109 ARG B N 1
ATOM 3566 C CA . ARG B 1 109 ? 39.812 1.059 10.914 1 23.83 109 ARG B CA 1
ATOM 3567 C C . ARG B 1 109 ? 39.531 2.545 11.133 1 23.83 109 ARG B C 1
ATOM 3569 O O . ARG B 1 109 ? 40.438 3.295 11.5 1 23.83 109 ARG B O 1
ATOM 3576 N N . LEU B 1 110 ? 39.094 3.422 10.188 1 24.09 110 LEU B N 1
ATOM 3577 C CA . LEU B 1 110 ? 39.281 4.641 10.969 1 24.09 110 LEU B CA 1
ATOM 3578 C C . LEU B 1 110 ? 38.594 4.523 12.336 1 24.09 110 LEU B C 1
ATOM 3580 O O . LEU B 1 110 ? 37.469 4.074 12.43 1 24.09 110 LEU B O 1
ATOM 3584 N N . PRO B 1 111 ? 39.344 4.434 13.469 1 26.5 111 PRO B N 1
ATOM 3585 C CA . PRO B 1 111 ? 39.125 4.418 14.914 1 26.5 111 PRO B CA 1
ATOM 3586 C C . PRO B 1 111 ? 38 5.371 15.359 1 26.5 111 PRO B C 1
ATOM 3588 O O . PRO B 1 111 ? 37.844 5.609 16.562 1 26.5 111 PRO B O 1
ATOM 3591 N N . GLY B 1 112 ? 37.219 6.113 14.523 1 26.09 112 GLY B N 1
ATOM 3592 C CA . GLY B 1 112 ? 36.844 7.234 15.375 1 26.09 112 GLY B CA 1
ATOM 3593 C C . GLY B 1 112 ? 36.125 6.812 16.641 1 26.09 112 GLY B C 1
ATOM 3594 O O . GLY B 1 112 ? 35.688 5.668 16.75 1 26.09 112 GLY B O 1
ATOM 3595 N N . PRO B 1 113 ? 36.156 7.668 17.75 1 25.83 113 PRO B N 1
ATOM 3596 C CA . PRO B 1 113 ? 35.688 7.617 19.125 1 25.83 113 PRO B CA 1
ATOM 3597 C C . PRO B 1 113 ? 34.188 7.254 19.234 1 25.83 113 PRO B C 1
ATOM 3599 O O . PRO B 1 113 ? 33.531 7.637 20.203 1 25.83 113 PRO B O 1
ATOM 3602 N N . TRP B 1 114 ? 33.75 6.465 18.375 1 26.73 114 TRP B N 1
ATOM 3603 C CA . TRP B 1 114 ? 32.344 6.082 18.328 1 26.73 114 TRP B CA 1
ATOM 3604 C C . TRP B 1 114 ? 31.922 5.359 19.594 1 26.73 114 TRP B C 1
ATOM 3606 O O . TRP B 1 114 ? 30.844 4.766 19.656 1 26.73 114 TRP B O 1
ATOM 3616 N N . SER B 1 115 ? 32.812 4.91 20.484 1 26.62 115 SER B N 1
ATOM 3617 C CA . SER B 1 115 ? 32.625 4.133 21.703 1 26.62 115 SER B CA 1
ATOM 3618 C C . SER B 1 115 ? 31.734 4.867 22.688 1 26.62 115 SER B C 1
ATOM 3620 O O . SER B 1 115 ? 31.469 4.371 23.781 1 26.62 115 SER B O 1
ATOM 3622 N N . ALA B 1 116 ? 31.688 6.148 22.719 1 25.02 116 ALA B N 1
ATOM 3623 C CA . ALA B 1 116 ? 31.453 6.594 24.078 1 25.02 116 ALA B CA 1
ATOM 3624 C C . ALA B 1 116 ? 30.094 6.109 24.594 1 25.02 116 ALA B C 1
ATOM 3626 O O . ALA B 1 116 ? 30 5.523 25.672 1 25.02 116 ALA B O 1
ATOM 3627 N N . LEU B 1 117 ? 28.859 6.938 24.703 1 25.52 117 LEU B N 1
ATOM 3628 C CA . LEU B 1 117 ? 28.016 6.746 25.875 1 25.52 117 LEU B CA 1
ATOM 3629 C C . LEU B 1 117 ? 27.078 5.562 25.688 1 25.52 117 LEU B C 1
ATOM 3631 O O . LEU B 1 117 ? 26.75 5.207 24.547 1 25.52 117 LEU B O 1
ATOM 3635 N N . PRO B 1 118 ? 26.375 4.793 26.672 1 32.72 118 PRO B N 1
ATOM 3636 C CA . PRO B 1 118 ? 25.844 3.477 27.031 1 32.72 118 PRO B CA 1
ATOM 3637 C C . PRO B 1 118 ? 24.781 2.986 26.047 1 32.72 118 PRO B C 1
ATOM 3639 O O . PRO B 1 118 ? 24.891 1.869 25.531 1 32.72 118 PRO B O 1
ATOM 3642 N N . TRP B 1 119 ? 23.391 3.039 26.234 1 31.8 119 TRP B N 1
ATOM 3643 C CA . TRP B 1 119 ? 22.281 2.172 25.844 1 31.8 119 TRP B CA 1
ATOM 3644 C C . TRP B 1 119 ? 21.984 2.314 24.359 1 31.8 119 TRP B C 1
ATOM 3646 O O . TRP B 1 119 ? 21.938 1.32 23.625 1 31.8 119 TRP B O 1
ATOM 3656 N N . VAL B 1 120 ? 20.75 2.59 23.656 1 36.66 120 VAL B N 1
ATOM 3657 C CA . VAL B 1 120 ? 20.422 2.326 22.266 1 36.66 120 VAL B CA 1
ATOM 3658 C C . VAL B 1 120 ? 21.375 3.082 21.359 1 36.66 120 VAL B C 1
ATOM 3660 O O . VAL B 1 120 ? 21.406 4.316 21.359 1 36.66 120 VAL B O 1
ATOM 3663 N N . PRO B 1 121 ? 22.609 2.779 20.969 1 36.66 121 PRO B N 1
ATOM 3664 C CA . PRO B 1 121 ? 23.594 3.613 20.266 1 36.66 121 PRO B CA 1
ATOM 3665 C C . PRO B 1 121 ? 23 4.32 19.047 1 36.66 121 PRO B C 1
ATOM 3667 O O . PRO B 1 121 ? 22.031 3.838 18.469 1 36.66 121 PRO B O 1
ATOM 3670 N N . ASN B 1 122 ? 23.125 5.723 18.828 1 38.62 122 ASN B N 1
ATOM 3671 C CA . ASN B 1 122 ? 22.891 6.777 17.859 1 38.62 122 ASN B CA 1
ATOM 3672 C C . ASN B 1 122 ? 23.172 6.305 16.438 1 38.62 122 ASN B C 1
ATOM 3674 O O . ASN B 1 122 ? 23 7.059 15.477 1 38.62 122 ASN B O 1
ATOM 3678 N N . ASP B 1 123 ? 23.734 5.148 16.344 1 43.47 123 ASP B N 1
ATOM 3679 C CA . ASP B 1 123 ? 24.312 4.871 15.031 1 43.47 123 ASP B CA 1
ATOM 3680 C C . ASP B 1 123 ? 23.234 4.371 14.062 1 43.47 123 ASP B C 1
ATOM 3682 O O . ASP B 1 123 ? 23.547 3.951 12.945 1 43.47 123 ASP B O 1
ATOM 3686 N N . VAL B 1 124 ? 22.047 4.246 14.555 1 47.09 124 VAL B N 1
ATOM 3687 C CA . VAL B 1 124 ? 21.062 3.533 13.758 1 47.09 124 VAL B CA 1
ATOM 3688 C C . VAL B 1 124 ? 20.516 4.457 12.664 1 47.09 124 VAL B C 1
ATOM 3690 O O . VAL B 1 124 ? 20 3.988 11.641 1 47.09 124 VAL B O 1
ATOM 3693 N N . ALA B 1 125 ? 20.594 5.836 12.828 1 56.91 125 ALA B N 1
ATOM 3694 C CA . ALA B 1 125 ? 20 6.711 11.828 1 56.91 125 ALA B CA 1
ATOM 3695 C C . ALA B 1 125 ? 21.047 7.598 11.172 1 56.91 125 ALA B C 1
ATOM 3697 O O . ALA B 1 125 ? 22.078 7.898 11.781 1 56.91 125 ALA B O 1
ATOM 3698 N N . LEU B 1 126 ? 20.812 7.848 9.844 1 54.5 126 LEU B N 1
ATOM 3699 C CA . LEU B 1 126 ? 21.734 8.625 9.023 1 54.5 126 LEU B CA 1
ATOM 3700 C C . LEU B 1 126 ? 21.75 10.086 9.453 1 54.5 126 LEU B C 1
ATOM 3702 O O . LEU B 1 126 ? 22.781 10.75 9.391 1 54.5 126 LEU B O 1
ATOM 3706 N N . PHE B 1 127 ? 20.516 10.523 9.875 1 63.09 127 PHE B N 1
ATOM 3707 C CA . PHE B 1 127 ? 20.375 11.93 10.227 1 63.09 127 PHE B CA 1
ATOM 3708 C C . PHE B 1 127 ? 19.719 12.078 11.594 1 63.09 127 PHE B C 1
ATOM 3710 O O . PHE B 1 127 ? 19.125 11.133 12.117 1 63.09 127 PHE B O 1
ATOM 3717 N N . ASP B 1 128 ? 19.984 13.305 12.109 1 65.94 128 ASP B N 1
ATOM 3718 C CA . ASP B 1 128 ? 19.312 13.695 13.352 1 65.94 128 ASP B CA 1
ATOM 3719 C C . ASP B 1 128 ? 18.062 14.523 13.07 1 65.94 128 ASP B C 1
ATOM 3721 O O . ASP B 1 128 ? 18.141 15.523 12.352 1 65.94 128 ASP B O 1
ATOM 3725 N N . ASN B 1 129 ? 16.922 14.078 13.57 1 72.19 129 ASN B N 1
ATOM 3726 C CA . ASN B 1 129 ? 15.688 14.805 13.312 1 72.19 129 ASN B CA 1
ATOM 3727 C C . ASN B 1 129 ? 15.352 15.758 14.453 1 72.19 129 ASN B C 1
ATOM 3729 O O . ASN B 1 129 ? 14.32 16.422 14.422 1 72.19 129 ASN B O 1
ATOM 3733 N N . ARG B 1 130 ? 16.266 16.047 15.43 1 73.94 130 ARG B N 1
ATOM 3734 C CA . ARG B 1 130 ? 16 16.859 16.625 1 73.94 130 ARG B CA 1
ATOM 3735 C C . ARG B 1 130 ? 15.859 18.328 16.266 1 73.94 130 ARG B C 1
ATOM 3737 O O . ARG B 1 130 ? 15.078 19.047 16.891 1 73.94 130 ARG B O 1
ATOM 3744 N N . PRO B 1 131 ? 16.578 18.766 15.219 1 78.81 131 PRO B N 1
ATOM 3745 C CA . PRO B 1 131 ? 16.391 20.172 14.844 1 78.81 131 PRO B CA 1
ATOM 3746 C C . PRO B 1 131 ? 14.953 20.484 14.43 1 78.81 131 PRO B C 1
ATOM 3748 O O . PRO B 1 131 ? 14.508 21.625 14.57 1 78.81 131 PRO B O 1
ATOM 3751 N N . LEU B 1 132 ? 14.273 19.531 13.984 1 85.12 132 LEU B N 1
ATOM 3752 C CA . LEU B 1 132 ? 12.883 19.734 13.609 1 85.12 132 LEU B CA 1
ATOM 3753 C C . LEU B 1 132 ? 12.031 20.078 14.828 1 85.12 132 LEU B C 1
ATOM 3755 O O . LEU B 1 132 ? 11.086 20.859 14.734 1 85.12 132 LEU B O 1
ATOM 3759 N N . LEU B 1 133 ? 12.391 19.594 15.969 1 88.44 133 LEU B N 1
ATOM 3760 C CA . LEU B 1 133 ? 11.641 19.859 17.188 1 88.44 133 LEU B CA 1
ATOM 3761 C C . LEU B 1 133 ? 11.664 21.344 17.531 1 88.44 133 LEU B C 1
ATOM 3763 O O . LEU B 1 133 ? 10.633 21.938 17.844 1 88.44 133 LEU B O 1
ATOM 3767 N N . ARG B 1 134 ? 12.812 21.906 17.391 1 87.56 134 ARG B N 1
ATOM 3768 C CA . ARG B 1 134 ? 12.969 23.328 17.688 1 87.56 134 ARG B CA 1
ATOM 3769 C C . ARG B 1 134 ? 12.164 24.172 16.719 1 87.56 134 ARG B C 1
ATOM 3771 O O . ARG B 1 134 ? 11.516 25.156 17.109 1 87.56 134 ARG B O 1
ATOM 3778 N N . THR B 1 135 ? 12.242 23.797 15.531 1 90.69 135 THR B N 1
ATOM 3779 C CA . THR B 1 135 ? 11.484 24.5 14.508 1 90.69 135 THR B CA 1
ATOM 3780 C C . THR B 1 135 ? 9.992 24.422 14.781 1 90.69 135 THR B C 1
ATOM 3782 O O . THR B 1 135 ? 9.281 25.422 14.703 1 90.69 135 THR B O 1
ATOM 3785 N N . LEU B 1 136 ? 9.508 23.281 15.133 1 93.5 136 LEU B N 1
ATOM 3786 C CA . LEU B 1 136 ? 8.094 23.078 15.422 1 93.5 136 LEU B CA 1
ATOM 3787 C C . LEU B 1 136 ? 7.656 23.891 16.641 1 93.5 136 LEU B C 1
ATOM 3789 O O . LEU B 1 136 ? 6.586 24.5 16.625 1 93.5 136 LEU B O 1
ATOM 3793 N N . GLU B 1 137 ? 8.484 23.906 17.609 1 92.94 137 GLU B N 1
ATOM 3794 C CA . GLU B 1 137 ? 8.164 24.656 18.828 1 92.94 137 GLU B CA 1
ATOM 3795 C C . GLU B 1 137 ? 8.047 26.141 18.562 1 92.94 137 GLU B C 1
ATOM 3797 O O . GLU B 1 137 ? 7.289 26.844 19.219 1 92.94 137 GLU B O 1
ATOM 3802 N N . ARG B 1 138 ? 8.766 26.562 17.562 1 94.56 138 ARG B N 1
ATOM 3803 C CA . ARG B 1 138 ? 8.75 27.984 17.219 1 94.56 138 ARG B CA 1
ATOM 3804 C C . ARG B 1 138 ? 7.559 28.312 16.328 1 94.56 138 ARG B C 1
ATOM 3806 O O . ARG B 1 138 ? 6.945 29.375 16.469 1 94.56 138 ARG B O 1
ATOM 3813 N N . LEU B 1 139 ? 7.176 27.422 15.516 1 97.12 139 LEU B N 1
ATOM 3814 C CA . LEU B 1 139 ? 6.246 27.766 14.438 1 97.12 139 LEU B CA 1
ATOM 3815 C C . LEU B 1 139 ? 4.844 27.25 14.75 1 97.12 139 LEU B C 1
ATOM 3817 O O . LEU B 1 139 ? 3.875 27.641 14.094 1 97.12 139 LEU B O 1
ATOM 3821 N N . VAL B 1 140 ? 4.715 26.406 15.75 1 97.94 140 VAL B N 1
ATOM 3822 C CA . VAL B 1 140 ? 3.426 25.828 16.094 1 97.94 140 VAL B CA 1
ATOM 3823 C C . VAL B 1 140 ? 3.072 26.172 17.547 1 97.94 140 VAL B C 1
ATOM 3825 O O . VAL B 1 140 ? 3.875 25.953 18.453 1 97.94 140 VAL B O 1
ATOM 3828 N N . ASP B 1 141 ? 1.926 26.766 17.75 1 98.12 141 ASP B N 1
ATOM 3829 C CA . ASP B 1 141 ? 1.362 26.891 19.094 1 98.12 141 ASP B CA 1
ATOM 3830 C C . ASP B 1 141 ? 0.572 25.641 19.469 1 98.12 141 ASP B C 1
ATOM 3832 O O . ASP B 1 141 ? -0.591 25.5 19.094 1 98.12 141 ASP B O 1
ATOM 3836 N N . PHE B 1 142 ? 1.153 24.844 20.312 1 97.62 142 PHE B N 1
ATOM 3837 C CA . PHE B 1 142 ? 0.579 23.547 20.609 1 97.62 142 PHE B CA 1
ATOM 3838 C C . PHE B 1 142 ? -0.641 23.688 21.516 1 97.62 142 PHE B C 1
ATOM 3840 O O . PHE B 1 142 ? -1.503 22.797 21.547 1 97.62 142 PHE B O 1
ATOM 3847 N N . GLU B 1 143 ? -0.701 24.719 22.297 1 97.06 143 GLU B N 1
ATOM 3848 C CA . GLU B 1 143 ? -1.935 24.969 23.047 1 97.06 143 GLU B CA 1
ATOM 3849 C C . GLU B 1 143 ? -3.094 25.266 22.094 1 97.06 143 GLU B C 1
ATOM 3851 O O . GLU B 1 143 ? -4.18 24.703 22.234 1 97.06 143 GLU B O 1
ATOM 3856 N N . TRP B 1 144 ? -2.826 26.109 21.172 1 97 144 TRP B N 1
ATOM 3857 C CA . TRP B 1 144 ? -3.822 26.422 20.141 1 97 144 TRP B CA 1
ATOM 3858 C C . TRP B 1 144 ? -4.188 25.172 19.344 1 97 144 TRP B C 1
ATOM 3860 O O . TRP B 1 144 ? -5.367 24.906 19.109 1 97 144 TRP B O 1
ATOM 3870 N N . LEU B 1 145 ? -3.232 24.453 19 1 97.69 145 LEU B N 1
ATOM 3871 C CA . LEU B 1 145 ? -3.396 23.234 18.203 1 97.69 145 LEU B CA 1
ATOM 3872 C C . LEU B 1 145 ? -4.355 22.266 18.891 1 97.69 145 LEU B C 1
ATOM 3874 O O . LEU B 1 145 ? -5.203 21.656 18.234 1 97.69 145 LEU B O 1
ATOM 3878 N N . ASN B 1 146 ? -4.195 22.094 20.172 1 98 146 ASN B N 1
ATOM 3879 C CA . ASN B 1 146 ? -4.949 21.078 20.906 1 98 146 ASN B CA 1
ATOM 3880 C C . ASN B 1 146 ? -6.305 21.609 21.359 1 98 146 ASN B C 1
ATOM 3882 O O . ASN B 1 146 ? -7.188 20.828 21.734 1 98 146 ASN B O 1
ATOM 3886 N N . ARG B 1 147 ? -6.535 22.891 21.266 1 93.19 147 ARG B N 1
ATOM 3887 C CA . ARG B 1 147 ? -7.773 23.453 21.797 1 93.19 147 ARG B CA 1
ATOM 3888 C C . ARG B 1 147 ? -8.523 24.234 20.703 1 93.19 147 ARG B C 1
ATOM 3890 O O . ARG B 1 147 ? -9.648 24.672 20.922 1 93.19 147 ARG B O 1
ATOM 3897 N N . GLY B 1 148 ? -7.879 24.391 19.578 1 87.62 148 GLY B N 1
ATOM 3898 C CA . GLY B 1 148 ? -8.469 25.219 18.531 1 87.62 148 GLY B CA 1
ATOM 3899 C C . GLY B 1 148 ? -9.547 24.5 17.75 1 87.62 148 GLY B C 1
ATOM 3900 O O . GLY B 1 148 ? -9.945 23.391 18.109 1 87.62 148 GLY B O 1
ATOM 3901 N N . ASP B 1 149 ? -9.992 25.203 16.688 1 91.94 149 ASP B N 1
ATOM 3902 C CA . ASP B 1 149 ? -11.172 24.797 15.938 1 91.94 149 ASP B CA 1
ATOM 3903 C C . ASP B 1 149 ? -10.797 23.812 14.828 1 91.94 149 ASP B C 1
ATOM 3905 O O . ASP B 1 149 ? -11.656 23.109 14.297 1 91.94 149 ASP B O 1
ATOM 3909 N N . THR B 1 150 ? -9.562 23.844 14.484 1 97.44 150 THR B N 1
ATOM 3910 C CA . THR B 1 150 ? -9.125 22.953 13.406 1 97.44 150 THR B CA 1
ATOM 3911 C C . THR B 1 150 ? -8.555 21.656 13.969 1 97.44 150 THR B C 1
ATOM 3913 O O . THR B 1 150 ? -7.523 21.672 14.648 1 97.44 150 THR B O 1
ATOM 3916 N N . ARG B 1 151 ? -9.227 20.547 13.664 1 98.25 151 ARG B N 1
ATOM 3917 C CA . ARG B 1 151 ? -8.789 19.234 14.102 1 98.25 151 ARG B CA 1
ATOM 3918 C C . ARG B 1 151 ? -7.539 18.781 13.344 1 98.25 151 ARG B C 1
ATOM 3920 O O . ARG B 1 151 ? -7.43 19 12.141 1 98.25 151 ARG B O 1
ATOM 3927 N N . LEU B 1 152 ? -6.59 18.188 14.133 1 98.75 152 LEU B N 1
ATOM 3928 C CA . LEU B 1 152 ? -5.363 17.688 13.516 1 98.75 152 LEU B CA 1
ATOM 3929 C C . LEU B 1 152 ? -5.219 16.188 13.742 1 98.75 152 LEU B C 1
ATOM 3931 O O . LEU B 1 152 ? -5.426 15.703 14.859 1 98.75 152 LEU B O 1
ATOM 3935 N N . THR B 1 153 ? -4.914 15.461 12.688 1 98.69 153 THR B N 1
ATOM 3936 C CA . THR B 1 153 ? -4.52 14.055 12.789 1 98.69 153 THR B CA 1
ATOM 3937 C C . THR B 1 153 ? -3.156 13.836 12.133 1 98.69 153 THR B C 1
ATOM 3939 O O . THR B 1 153 ? -2.928 14.266 11 1 98.69 153 THR B O 1
ATOM 3942 N N . VAL B 1 154 ? -2.252 13.172 12.852 1 98.19 154 VAL B N 1
ATOM 3943 C CA . VAL B 1 154 ? -0.892 12.883 12.406 1 98.19 154 VAL B CA 1
ATOM 3944 C C . VAL B 1 154 ? -0.711 11.383 12.227 1 98.19 154 VAL B C 1
ATOM 3946 O O . VAL B 1 154 ? -1.005 10.602 13.133 1 98.19 154 VAL B O 1
ATOM 3949 N N . GLY B 1 155 ? -0.222 10.992 11.039 1 97.44 155 GLY B N 1
ATOM 3950 C CA . GLY B 1 155 ? -0.045 9.578 10.758 1 97.44 155 GLY B CA 1
ATOM 3951 C C . GLY B 1 15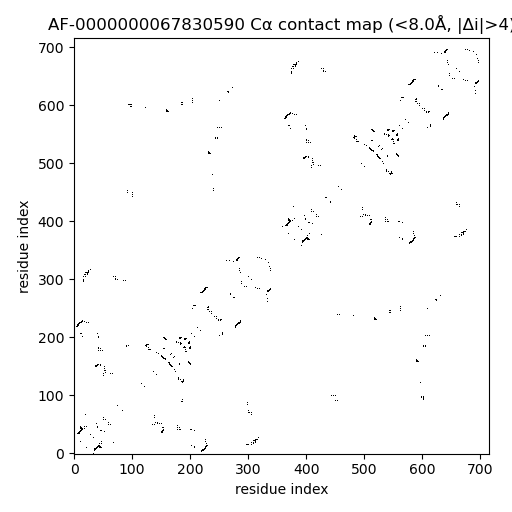5 ? 1.384 9.102 10.945 1 97.44 155 GLY B C 1
ATOM 3952 O O . GLY B 1 155 ? 2.33 9.797 10.57 1 97.44 155 GLY B O 1
ATOM 3953 N N . CYS B 1 156 ? 1.526 7.934 11.594 1 96.31 156 CYS B N 1
ATOM 3954 C CA . CYS B 1 156 ? 2.781 7.223 11.805 1 96.31 156 CYS B CA 1
ATOM 3955 C C . CYS B 1 156 ? 2.594 5.719 11.625 1 96.31 156 CYS B C 1
ATOM 3957 O O . CYS B 1 156 ? 1.491 5.258 11.328 1 96.31 156 CYS B O 1
ATOM 3959 N N . VAL B 1 157 ? 3.744 5.059 11.711 1 94.5 157 VAL B N 1
ATOM 3960 C CA . VAL B 1 157 ? 3.707 3.602 11.703 1 94.5 157 VAL B CA 1
ATOM 3961 C C . VAL B 1 157 ? 4.508 3.061 12.883 1 94.5 157 VAL B C 1
ATOM 3963 O O . VAL B 1 157 ? 5.59 3.566 13.195 1 94.5 157 VAL B O 1
ATOM 3966 N N . ASP B 1 158 ? 3.895 2.08 13.555 1 93.19 158 ASP B N 1
ATOM 3967 C CA . ASP B 1 158 ? 4.621 1.348 14.586 1 93.19 158 ASP B CA 1
ATOM 3968 C C . ASP B 1 158 ? 5.59 0.343 13.969 1 93.19 158 ASP B C 1
ATOM 3970 O O . ASP B 1 158 ? 5.176 -0.552 13.227 1 93.19 158 ASP B O 1
ATOM 3974 N N . ILE B 1 159 ? 6.824 0.457 14.273 1 87.69 159 ILE B N 1
ATOM 3975 C CA . ILE B 1 159 ? 7.852 -0.324 13.586 1 87.69 159 ILE B CA 1
ATOM 3976 C C . ILE B 1 159 ? 7.73 -1.794 13.984 1 87.69 159 ILE B C 1
ATOM 3978 O O . ILE B 1 159 ? 8.047 -2.684 13.195 1 87.69 159 ILE B O 1
ATOM 3982 N N . GLU B 1 160 ? 7.27 -2.057 15.148 1 86.94 160 GLU B N 1
ATOM 3983 C CA . GLU B 1 160 ? 7.219 -3.426 15.648 1 86.94 160 GLU B CA 1
ATOM 3984 C C . GLU B 1 160 ? 5.984 -4.16 15.133 1 86.94 160 GLU B C 1
ATOM 3986 O O . GLU B 1 160 ? 6.07 -5.328 14.75 1 86.94 160 GLU B O 1
ATOM 3991 N N . THR B 1 161 ? 4.918 -3.459 15.023 1 86.44 161 THR B N 1
ATOM 3992 C CA . THR B 1 161 ? 3.676 -4.121 14.641 1 86.44 161 THR B CA 1
ATOM 3993 C C . THR B 1 161 ? 3.35 -3.848 13.172 1 86.44 161 THR B C 1
ATOM 3995 O O . THR B 1 161 ? 2.578 -4.586 12.555 1 86.44 161 THR B O 1
ATOM 3998 N N . GLY B 1 162 ? 3.871 -2.758 12.688 1 87.31 162 GLY B N 1
ATOM 3999 C CA . GLY B 1 162 ? 3.547 -2.355 11.336 1 87.31 162 GLY B CA 1
ATOM 4000 C C . GLY B 1 162 ? 2.213 -1.638 11.227 1 87.31 162 GLY B C 1
ATOM 4001 O O . GLY B 1 162 ? 1.809 -1.229 10.133 1 87.31 162 GLY B O 1
ATOM 4002 N N . GLU B 1 163 ? 1.607 -1.468 12.281 1 88.25 163 GLU B N 1
ATOM 4003 C CA . GLU B 1 163 ? 0.3 -0.819 12.312 1 88.25 163 GLU B CA 1
ATOM 4004 C C . GLU B 1 163 ? 0.427 0.688 12.109 1 88.25 163 GLU B C 1
ATOM 4006 O O . GLU B 1 163 ? 1.358 1.312 12.625 1 88.25 163 GLU B O 1
ATOM 4011 N N . GLU B 1 164 ? -0.54 1.207 11.305 1 92.81 164 GLU B N 1
ATOM 4012 C CA . GLU B 1 164 ? -0.649 2.66 11.219 1 92.81 164 GLU B CA 1
ATOM 4013 C C . GLU B 1 164 ? -1.193 3.246 12.523 1 92.81 164 GLU B C 1
ATOM 4015 O O . GLU B 1 164 ? -2.174 2.74 13.07 1 92.81 164 GLU B O 1
ATOM 4020 N N . VAL B 1 165 ? -0.52 4.238 12.977 1 95.12 165 VAL B N 1
ATOM 4021 C CA . VAL B 1 165 ? -0.913 4.918 14.211 1 95.12 165 VAL B CA 1
ATOM 4022 C C . VAL B 1 165 ? -1.254 6.375 13.906 1 95.12 165 VAL B C 1
ATOM 4024 O O . VAL B 1 165 ? -0.509 7.062 13.203 1 95.12 165 VAL B O 1
ATOM 4027 N N . TYR B 1 166 ? -2.414 6.789 14.445 1 97.19 166 TYR B N 1
ATOM 4028 C CA . TYR B 1 166 ? -2.855 8.164 14.242 1 97.19 166 TYR B CA 1
ATOM 4029 C C . TYR B 1 166 ? -2.984 8.906 15.562 1 97.19 166 TYR B C 1
ATOM 4031 O O . TYR B 1 166 ? -3.646 8.422 16.484 1 97.19 166 TYR B O 1
ATOM 4039 N N . PHE B 1 167 ? -2.342 10.016 15.664 1 97.94 167 PHE B N 1
ATOM 4040 C CA . PHE B 1 167 ? -2.541 10.938 16.766 1 97.94 167 PHE B CA 1
ATOM 4041 C C . PHE B 1 167 ? -3.502 12.055 16.375 1 97.94 167 PHE B C 1
ATOM 4043 O O . PHE B 1 167 ? -3.283 12.75 15.383 1 97.94 167 PHE B O 1
ATOM 4050 N N . ASP B 1 168 ? -4.5 12.18 17.156 1 98 168 ASP B N 1
ATOM 4051 C CA . ASP B 1 168 ? -5.648 13 16.781 1 98 168 ASP B CA 1
ATOM 4052 C C . ASP B 1 168 ? -6.047 13.93 17.922 1 98 168 ASP B C 1
ATOM 4054 O O . ASP B 1 168 ? -6.348 13.469 19.031 1 98 168 ASP B O 1
ATOM 4058 N N . THR B 1 169 ? -6.133 15.234 17.641 1 98.38 169 THR B N 1
ATOM 4059 C CA . THR B 1 169 ? -6.391 16.219 18.672 1 98.38 169 THR B CA 1
ATOM 4060 C C . THR B 1 169 ? -7.789 16.047 19.266 1 98.38 169 THR B C 1
ATOM 4062 O O . THR B 1 169 ? -8.078 16.531 20.359 1 98.38 169 THR B O 1
ATOM 4065 N N . ALA B 1 170 ? -8.688 15.383 18.516 1 96.75 170 ALA B N 1
ATOM 4066 C CA . ALA B 1 170 ? -10.023 15.117 19.031 1 96.75 170 ALA B CA 1
ATOM 4067 C C . ALA B 1 170 ? -9.992 13.992 20.062 1 96.75 170 ALA B C 1
ATOM 4069 O O . ALA B 1 170 ? -10.953 13.805 20.812 1 96.75 170 ALA B O 1
ATOM 4070 N N . ARG B 1 171 ? -8.891 13.266 20.109 1 95.94 171 ARG B N 1
ATOM 4071 C CA . ARG B 1 171 ? -8.859 12.078 20.969 1 95.94 171 ARG B CA 1
ATOM 4072 C C . ARG B 1 171 ? -7.762 12.195 22.031 1 95.94 171 ARG B C 1
ATOM 4074 O O . ARG B 1 171 ? -7.824 11.539 23.062 1 95.94 171 ARG B O 1
ATOM 4081 N N . GLN B 1 172 ? -6.711 12.961 21.781 1 97 172 GLN B N 1
ATOM 4082 C CA . GLN B 1 172 ? -5.57 13.102 22.688 1 97 172 GLN B CA 1
ATOM 4083 C C . GLN B 1 172 ? -4.797 14.383 22.406 1 97 172 GLN B C 1
ATOM 4085 O O . GLN B 1 172 ? -5.02 15.039 21.375 1 97 172 GLN B O 1
ATOM 4090 N N . GLU B 1 173 ? -3.92 14.68 23.375 1 97.62 173 GLU B N 1
ATOM 4091 C CA . GLU B 1 173 ? -3.012 15.797 23.141 1 97.62 173 GLU B CA 1
ATOM 4092 C C . GLU B 1 173 ? -1.94 15.43 22.125 1 97.62 173 GLU B C 1
ATOM 4094 O O . GLU B 1 173 ? -1.29 14.391 22.234 1 97.62 173 GLU B O 1
ATOM 4099 N N . VAL B 1 174 ? -1.878 16.25 21.156 1 98.06 174 VAL B N 1
ATOM 4100 C CA . VAL B 1 174 ? -0.829 16.062 20.172 1 98.06 174 VAL B CA 1
ATOM 4101 C C . VAL B 1 174 ? 0.35 16.984 20.484 1 98.06 174 VAL B C 1
ATOM 4103 O O . VAL B 1 174 ? 0.168 18.188 20.703 1 98.06 174 VAL B O 1
ATOM 4106 N N . ARG B 1 175 ? 1.55 16.391 20.5 1 97.19 175 ARG B N 1
ATOM 4107 C CA . ARG B 1 175 ? 2.779 17.094 20.844 1 97.19 175 ARG B CA 1
ATOM 4108 C C . ARG B 1 175 ? 3.775 17.062 19.688 1 97.19 175 ARG B C 1
ATOM 4110 O O . ARG B 1 175 ? 3.535 16.406 18.672 1 97.19 175 ARG B O 1
ATOM 4117 N N . SER B 1 176 ? 4.895 17.828 19.922 1 96.38 176 SER B N 1
ATOM 4118 C CA . SER B 1 176 ? 5.906 17.938 18.875 1 96.38 176 SER B CA 1
ATOM 4119 C C . SER B 1 176 ? 6.523 16.578 18.578 1 96.38 176 SER B C 1
ATOM 4121 O O . SER B 1 176 ? 6.891 16.297 17.438 1 96.38 176 SER B O 1
ATOM 4123 N N . GLU B 1 177 ? 6.566 15.688 19.562 1 95.12 177 GLU B N 1
ATOM 4124 C CA . GLU B 1 177 ? 7.156 14.359 19.391 1 95.12 177 GLU B CA 1
ATOM 4125 C C . GLU B 1 177 ? 6.328 13.516 18.422 1 95.12 177 GLU B C 1
ATOM 4127 O O . GLU B 1 177 ? 6.871 12.656 17.719 1 95.12 177 GLU B O 1
ATOM 4132 N N . HIS B 1 178 ? 5.043 13.766 18.406 1 97.12 178 HIS B N 1
ATOM 4133 C CA . HIS B 1 178 ? 4.176 13.039 17.484 1 97.12 178 HIS B CA 1
ATOM 4134 C C . HIS B 1 178 ? 4.477 13.414 16.031 1 97.12 178 HIS B C 1
ATOM 4136 O O . HIS B 1 178 ? 4.516 12.547 15.164 1 97.12 178 HIS B O 1
ATOM 4142 N N . ILE B 1 179 ? 4.703 14.695 15.828 1 97 179 ILE B N 1
ATOM 4143 C CA . ILE B 1 179 ? 5.039 15.18 14.5 1 97 179 ILE B CA 1
ATOM 4144 C C . ILE B 1 179 ? 6.434 14.695 14.102 1 97 179 ILE B C 1
ATOM 4146 O O . ILE B 1 179 ? 6.648 14.258 12.977 1 97 179 ILE B O 1
ATOM 4150 N N . LEU B 1 180 ? 7.359 14.727 15.062 1 93.69 180 LEU B N 1
ATOM 4151 C CA . LEU B 1 180 ? 8.711 14.227 14.828 1 93.69 180 LEU B CA 1
ATOM 4152 C C . LEU B 1 180 ? 8.688 12.766 14.406 1 93.69 180 LEU B C 1
ATOM 4154 O O . LEU B 1 180 ? 9.367 12.375 13.453 1 93.69 180 LEU B O 1
ATOM 4158 N N . ALA B 1 181 ? 7.926 11.969 15.094 1 94.38 181 ALA B N 1
ATOM 4159 C CA . ALA B 1 181 ? 7.805 10.547 14.773 1 94.38 181 ALA B CA 1
ATOM 4160 C C . ALA B 1 181 ? 7.301 10.344 13.352 1 94.38 181 ALA B C 1
ATOM 4162 O O . ALA B 1 181 ? 7.789 9.477 12.633 1 94.38 181 ALA B O 1
ATOM 4163 N N . SER B 1 182 ? 6.383 11.156 12.945 1 96.19 182 SER B N 1
ATOM 4164 C CA . SER B 1 182 ? 5.781 11.062 11.617 1 96.19 182 SER B CA 1
ATOM 4165 C C . SER B 1 182 ? 6.801 11.367 10.531 1 96.19 182 SER B C 1
ATOM 4167 O O . SER B 1 182 ? 6.629 10.953 9.375 1 96.19 182 SER B O 1
ATOM 4169 N N . THR B 1 183 ? 7.914 12.047 10.875 1 91.31 183 THR B N 1
ATOM 4170 C CA . THR B 1 183 ? 8.891 12.469 9.875 1 91.31 183 THR B CA 1
ATOM 4171 C C . THR B 1 183 ? 10.102 11.539 9.875 1 91.31 183 THR B C 1
ATOM 4173 O O . THR B 1 183 ? 11.062 11.773 9.141 1 91.31 183 THR B O 1
ATOM 4176 N N . ALA B 1 184 ? 10.023 10.492 10.664 1 88.75 184 ALA B N 1
ATOM 4177 C CA . ALA B 1 184 ? 11.172 9.594 10.828 1 88.75 184 ALA B CA 1
ATOM 4178 C C . ALA B 1 184 ? 11.188 8.531 9.734 1 88.75 184 ALA B C 1
ATOM 4180 O O . ALA B 1 184 ? 11.039 7.34 10.016 1 88.75 184 ALA B O 1
ATOM 4181 N N . ILE B 1 185 ? 11.453 8.898 8.523 1 83.88 185 ILE B N 1
ATOM 4182 C CA . ILE B 1 185 ? 11.5 7.957 7.41 1 83.88 185 ILE B CA 1
ATOM 4183 C C . ILE B 1 185 ? 12.766 7.113 7.5 1 83.88 185 ILE B C 1
ATOM 4185 O O . ILE B 1 185 ? 13.875 7.652 7.578 1 83.88 185 ILE B O 1
ATOM 4189 N N . LEU B 1 186 ? 12.555 5.863 7.586 1 78.12 186 LEU B N 1
ATOM 4190 C CA . LEU B 1 186 ? 13.672 4.926 7.652 1 78.12 186 LEU B CA 1
ATOM 4191 C C . LEU B 1 186 ? 14.312 4.746 6.281 1 78.12 186 LEU B C 1
ATOM 4193 O O . LEU B 1 186 ? 13.617 4.723 5.262 1 78.12 186 LEU B O 1
ATOM 4197 N N . PRO B 1 187 ? 15.609 4.488 6.195 1 70.88 187 PRO B N 1
ATOM 4198 C CA . PRO B 1 187 ? 16.562 4.559 7.305 1 70.88 187 PRO B CA 1
ATOM 4199 C C . PRO B 1 187 ? 17.188 5.941 7.461 1 70.88 187 PRO B C 1
ATOM 4201 O O . PRO B 1 187 ? 18.125 6.117 8.242 1 70.88 187 PRO B O 1
ATOM 4204 N N . ALA B 1 188 ? 16.625 6.938 6.789 1 72.56 188 ALA B N 1
ATOM 4205 C CA . ALA B 1 188 ? 17.219 8.273 6.805 1 72.56 188 ALA B CA 1
ATOM 4206 C C . ALA B 1 188 ? 17.203 8.859 8.219 1 72.56 188 ALA B C 1
ATOM 4208 O O . ALA B 1 188 ? 18.156 9.531 8.617 1 72.56 188 ALA B O 1
ATOM 4209 N N . PHE B 1 189 ? 16.172 8.609 8.906 1 78.31 189 PHE B N 1
ATOM 4210 C CA . PHE B 1 189 ? 16.031 9.102 10.266 1 78.31 189 PHE B CA 1
ATOM 4211 C C . PHE B 1 189 ? 15.703 7.969 11.227 1 78.31 189 PHE B C 1
ATOM 4213 O O . PHE B 1 189 ? 15 7.023 10.859 1 78.31 189 PHE B O 1
ATOM 4220 N N . PRO B 1 190 ? 16.25 8.094 12.406 1 78.88 190 PRO B N 1
ATOM 4221 C CA . PRO B 1 190 ? 15.93 7.055 13.391 1 78.88 190 PRO B CA 1
ATOM 4222 C C . PRO B 1 190 ? 14.461 7.066 13.82 1 78.88 190 PRO B C 1
ATOM 4224 O O . PRO B 1 190 ? 13.836 8.133 13.852 1 78.88 190 PRO B O 1
ATOM 4227 N N . PRO B 1 191 ? 13.984 5.887 14.172 1 88 191 PRO B N 1
ATOM 4228 C CA . PRO B 1 191 ? 12.641 5.867 14.75 1 88 191 PRO B CA 1
ATOM 4229 C C . PRO B 1 191 ? 12.547 6.664 16.047 1 88 191 PRO B C 1
ATOM 4231 O O . PRO B 1 191 ? 13.57 6.973 16.656 1 88 191 PRO B O 1
ATOM 4234 N N . VAL B 1 192 ? 11.352 7.062 16.344 1 90.38 192 VAL B N 1
ATOM 4235 C CA . VAL B 1 192 ? 11.109 7.891 17.531 1 90.38 192 VAL B CA 1
ATOM 4236 C C . VAL B 1 192 ? 10.227 7.137 18.516 1 90.38 192 VAL B C 1
ATOM 4238 O O . VAL B 1 192 ? 9.211 6.559 18.141 1 90.38 192 VAL B O 1
ATOM 4241 N N . GLU B 1 193 ? 10.664 7.109 19.703 1 91.38 193 GLU B N 1
ATOM 4242 C CA . GLU B 1 193 ? 9.844 6.496 20.75 1 91.38 193 GLU B CA 1
ATOM 4243 C C . GLU B 1 193 ? 8.859 7.496 21.328 1 91.38 193 GLU B C 1
ATOM 4245 O O . GLU B 1 193 ? 9.25 8.578 21.781 1 91.38 193 GLU B O 1
ATOM 4250 N N . VAL B 1 194 ? 7.609 7.203 21.234 1 93.75 194 VAL B N 1
ATOM 4251 C CA . VAL B 1 194 ? 6.543 8.016 21.812 1 93.75 194 VAL B CA 1
ATOM 4252 C C . VAL B 1 194 ? 5.605 7.141 22.641 1 93.75 194 VAL B C 1
ATOM 4254 O O . VAL B 1 194 ? 4.984 6.219 22.109 1 93.75 194 VAL B O 1
ATOM 4257 N N . ASP B 1 195 ? 5.449 7.438 23.906 1 90.75 195 ASP B N 1
ATOM 4258 C CA . ASP B 1 195 ? 4.52 6.754 24.812 1 90.75 195 ASP B CA 1
ATOM 4259 C C . ASP B 1 195 ? 4.703 5.242 24.734 1 90.75 195 ASP B C 1
ATOM 4261 O O . ASP B 1 195 ? 3.729 4.5 24.609 1 90.75 195 ASP B O 1
ATOM 4265 N N . GLY B 1 196 ? 5.852 4.785 24.641 1 88.56 196 GLY B N 1
ATOM 4266 C CA . GLY B 1 196 ? 6.172 3.367 24.703 1 88.56 196 GLY B CA 1
ATOM 4267 C C . GLY B 1 196 ? 6.152 2.684 23.359 1 88.56 196 GLY B C 1
ATOM 4268 O O . GLY B 1 196 ? 6.449 1.493 23.25 1 88.56 196 GLY B O 1
ATOM 4269 N N . ARG B 1 197 ? 5.855 3.434 22.375 1 91.69 197 ARG B N 1
ATOM 4270 C CA . ARG B 1 197 ? 5.855 2.883 21.031 1 91.69 197 ARG B CA 1
ATOM 4271 C C . ARG B 1 197 ? 7.016 3.439 20.203 1 91.69 197 ARG B C 1
ATOM 4273 O O . ARG B 1 197 ? 7.387 4.605 20.359 1 91.69 197 ARG B O 1
ATOM 4280 N N . VAL B 1 198 ? 7.594 2.584 19.391 1 92.31 198 VAL B N 1
ATOM 4281 C CA . VAL B 1 198 ? 8.617 3.031 18.453 1 92.31 198 VAL B CA 1
ATOM 4282 C C . VAL B 1 198 ? 7.992 3.287 17.094 1 92.31 198 VAL B C 1
ATOM 4284 O O . VAL B 1 198 ? 7.508 2.357 16.438 1 92.31 198 VAL B O 1
ATOM 4287 N N . LEU B 1 199 ? 8.016 4.555 16.719 1 94.62 199 LEU B N 1
ATOM 4288 C CA . LEU B 1 199 ? 7.25 4.992 15.562 1 94.62 199 LEU B CA 1
ATOM 4289 C C . LEU B 1 199 ? 8.164 5.52 14.461 1 94.62 199 LEU B C 1
ATOM 4291 O O . LEU B 1 199 ? 9.289 5.949 14.742 1 94.62 199 LEU B O 1
ATOM 4295 N N . CYS B 1 200 ? 7.703 5.406 13.266 1 92.5 200 CYS B N 1
ATOM 4296 C CA . CYS B 1 200 ? 8.414 5.953 12.117 1 92.5 200 CYS B CA 1
ATOM 4297 C C . CYS B 1 200 ? 7.441 6.547 11.102 1 92.5 200 CYS B C 1
ATOM 4299 O O . CYS B 1 200 ? 6.234 6.578 11.344 1 92.5 200 CYS B O 1
ATOM 4301 N N . ASP B 1 201 ? 8.031 7.113 10.062 1 91.5 201 ASP B N 1
ATOM 4302 C CA . ASP B 1 201 ? 7.281 7.738 8.969 1 91.5 201 ASP B CA 1
ATOM 4303 C C . ASP B 1 201 ? 6.348 6.734 8.305 1 91.5 201 ASP B C 1
ATOM 4305 O O . ASP B 1 201 ? 6.719 5.578 8.094 1 91.5 201 ASP B O 1
ATOM 4309 N N . ALA B 1 202 ? 5.203 7.227 7.887 1 90 202 ALA B N 1
ATOM 4310 C CA . ALA B 1 202 ? 4.168 6.371 7.312 1 90 202 ALA B CA 1
ATOM 4311 C C . ALA B 1 202 ? 4.379 6.188 5.812 1 90 202 ALA B C 1
ATOM 4313 O O . ALA B 1 202 ? 3.602 5.496 5.148 1 90 202 ALA B O 1
ATOM 4314 N N . GLY B 1 203 ? 5.324 6.703 5.273 1 86.38 203 GLY B N 1
ATOM 4315 C CA . GLY B 1 203 ? 5.531 6.773 3.836 1 86.38 203 GLY B CA 1
ATOM 4316 C C . GLY B 1 203 ? 5.469 5.422 3.156 1 86.38 203 GLY B C 1
ATOM 4317 O O . GLY B 1 203 ? 4.883 5.285 2.08 1 86.38 203 GLY B O 1
ATOM 4318 N N . TYR B 1 204 ? 5.926 4.406 3.84 1 81.88 204 TYR B N 1
ATOM 4319 C CA . TYR B 1 204 ? 6.023 3.096 3.207 1 81.88 204 TYR B CA 1
ATOM 4320 C C . TYR B 1 204 ? 4.691 2.357 3.273 1 81.88 204 TYR B C 1
ATOM 4322 O O . TYR B 1 204 ? 4.484 1.372 2.562 1 81.88 204 TYR B O 1
ATOM 4330 N N . THR B 1 205 ? 3.811 2.812 4.098 1 87 205 THR B N 1
ATOM 4331 C CA . THR B 1 205 ? 2.551 2.105 4.293 1 87 205 THR B CA 1
ATOM 4332 C C . THR B 1 205 ? 1.38 2.936 3.775 1 87 205 THR B C 1
ATOM 4334 O O . THR B 1 205 ? 0.478 2.408 3.121 1 87 205 THR B O 1
ATOM 4337 N N . ASN B 1 206 ? 1.446 4.148 4.078 1 91.44 206 ASN B N 1
ATOM 4338 C CA . ASN B 1 206 ? 0.359 5.059 3.736 1 91.44 206 ASN B CA 1
ATOM 4339 C C . ASN B 1 206 ? 0.836 6.508 3.686 1 91.44 206 ASN B C 1
ATOM 4341 O O . ASN B 1 206 ? 0.693 7.246 4.66 1 91.44 206 ASN B O 1
ATOM 4345 N N . ASN B 1 207 ? 1.211 6.91 2.467 1 92.5 207 ASN B N 1
ATOM 4346 C CA . ASN B 1 207 ? 1.842 8.219 2.33 1 92.5 207 ASN B CA 1
ATOM 4347 C C . ASN B 1 207 ? 0.805 9.336 2.256 1 92.5 207 ASN B C 1
ATOM 4349 O O . ASN B 1 207 ? 1.142 10.516 2.406 1 92.5 207 ASN B O 1
ATOM 4353 N N . LEU B 1 208 ? -0.369 9.039 1.955 1 96.19 208 LEU B N 1
ATOM 4354 C CA . LEU B 1 208 ? -1.511 9.945 1.972 1 96.19 208 LEU B CA 1
ATOM 4355 C C . LEU B 1 208 ? -2.621 9.406 2.867 1 96.19 208 LEU B C 1
ATOM 4357 O O . LEU B 1 208 ? -3.508 8.688 2.4 1 96.19 208 LEU B O 1
ATOM 4361 N N . PRO B 1 209 ? -2.582 9.75 4.133 1 96.38 209 PRO B N 1
ATOM 4362 C CA . PRO B 1 209 ? -3.477 9.117 5.102 1 96.38 209 PRO B CA 1
ATOM 4363 C C . PRO B 1 209 ? -4.914 9.625 5 1 96.38 209 PRO B C 1
ATOM 4365 O O . PRO B 1 209 ? -5.324 10.492 5.781 1 96.38 209 PRO B O 1
ATOM 4368 N N . LEU B 1 210 ? -5.73 9.016 4.195 1 96.88 210 LEU B N 1
ATOM 4369 C CA . LEU B 1 210 ? -7.145 9.328 4.027 1 96.88 210 LEU B CA 1
ATOM 4370 C C . LEU B 1 210 ? -7.992 8.586 5.051 1 96.88 210 LEU B C 1
ATOM 4372 O O . LEU B 1 210 ? -9.117 9 5.355 1 96.88 210 LEU B O 1
ATOM 4376 N N . ASP B 1 211 ? -7.434 7.582 5.637 1 94.19 211 ASP B N 1
ATOM 4377 C CA . ASP B 1 211 ? -8.188 6.594 6.406 1 94.19 211 ASP B CA 1
ATOM 4378 C C . ASP B 1 211 ? -8.875 7.238 7.605 1 94.19 211 ASP B C 1
ATOM 4380 O O . ASP B 1 211 ? -10.031 6.938 7.898 1 94.19 211 ASP B O 1
ATOM 4384 N N . PRO B 1 212 ? -8.211 8.141 8.297 1 95.81 212 PRO B N 1
ATOM 4385 C CA . PRO B 1 212 ? -8.852 8.727 9.477 1 95.81 212 PRO B CA 1
ATOM 4386 C C . PRO B 1 212 ? -10.18 9.398 9.148 1 95.81 212 PRO B C 1
ATOM 4388 O O . PRO B 1 212 ? -11.094 9.414 9.984 1 95.81 212 PRO B O 1
ATOM 4391 N N . LEU B 1 213 ? -10.359 9.938 7.957 1 96.56 213 LEU B N 1
ATOM 4392 C CA . LEU B 1 213 ? -11.57 10.656 7.582 1 96.56 213 LEU B CA 1
ATOM 4393 C C . LEU B 1 213 ? -12.75 9.695 7.449 1 96.56 213 LEU B C 1
ATOM 4395 O O . LEU B 1 213 ? -13.906 10.117 7.496 1 96.56 213 LEU B O 1
ATOM 4399 N N . PHE B 1 214 ? -12.391 8.391 7.285 1 93.88 214 PHE B N 1
ATOM 4400 C CA . PHE B 1 214 ? -13.453 7.457 6.902 1 93.88 214 PHE B CA 1
ATOM 4401 C C . PHE B 1 214 ? -13.547 6.309 7.895 1 93.88 214 PHE B C 1
ATOM 4403 O O . PHE B 1 214 ? -14.164 5.281 7.609 1 93.88 214 PHE B O 1
ATOM 4410 N N . GLU B 1 215 ? -12.812 6.434 8.953 1 90.62 215 GLU B N 1
ATOM 4411 C CA . GLU B 1 215 ? -12.969 5.438 10.016 1 90.62 215 GLU B CA 1
ATOM 4412 C C . GLU B 1 215 ? -14.43 5.25 10.391 1 90.62 215 GLU B C 1
ATOM 4414 O O . GLU B 1 215 ? -14.875 4.125 10.641 1 90.62 215 GLU B O 1
ATOM 4419 N N . THR B 1 216 ? -15.094 6.359 10.469 1 90.12 216 THR B N 1
ATOM 4420 C CA . THR B 1 216 ? -16.547 6.398 10.594 1 90.12 216 THR B CA 1
ATOM 4421 C C . THR B 1 216 ? -17.156 7.223 9.461 1 90.12 216 THR B C 1
ATOM 4423 O O . THR B 1 216 ? -16.531 8.156 8.953 1 90.12 216 THR B O 1
ATOM 4426 N N . GLU B 1 217 ? -18.281 6.77 9.062 1 91.88 217 GLU B N 1
ATOM 4427 C CA . GLU B 1 217 ? -18.953 7.547 8.031 1 91.88 217 GLU B CA 1
ATOM 4428 C C . GLU B 1 217 ? -19.125 9 8.461 1 91.88 217 GLU B C 1
ATOM 4430 O O . GLU B 1 217 ? -19.562 9.273 9.578 1 91.88 217 GLU B O 1
ATOM 4435 N N . PRO B 1 218 ? -18.812 9.875 7.551 1 94.06 218 PRO B N 1
ATOM 4436 C CA . PRO B 1 218 ? -19.047 11.281 7.891 1 94.06 218 PRO B CA 1
ATOM 4437 C C . PRO B 1 218 ? -20.5 11.586 8.195 1 94.06 218 PRO B C 1
ATOM 4439 O O . PRO B 1 218 ? -21.406 11.031 7.551 1 94.06 218 PRO B O 1
ATOM 4442 N N . GLU B 1 219 ? -20.734 12.492 9.172 1 92.62 219 GLU B N 1
ATOM 4443 C CA . GLU B 1 219 ? -22.094 12.852 9.578 1 92.62 219 GLU B CA 1
ATOM 4444 C C . GLU B 1 219 ? -22.688 13.891 8.633 1 92.62 219 GLU B C 1
ATOM 4446 O O . GLU B 1 219 ? -23.922 14.039 8.57 1 92.62 219 GLU B O 1
ATOM 4451 N N . ARG B 1 220 ? -21.844 14.625 8.023 1 94.19 220 ARG B N 1
ATOM 4452 C CA . ARG B 1 220 ? -22.203 15.625 7.027 1 94.19 220 ARG B CA 1
ATOM 4453 C C . ARG B 1 220 ? -21.438 15.414 5.73 1 94.19 220 ARG B C 1
ATOM 4455 O O . ARG B 1 220 ? -20.469 14.641 5.695 1 94.19 220 ARG B O 1
ATOM 4462 N N . ASP B 1 221 ? -21.969 16.094 4.676 1 94.69 221 ASP B N 1
ATOM 4463 C CA . ASP B 1 221 ? -21.188 16.078 3.443 1 94.69 221 ASP B CA 1
ATOM 4464 C C . ASP B 1 221 ? -19.75 16.516 3.699 1 94.69 221 ASP B C 1
ATOM 4466 O O . ASP B 1 221 ? -19.5 17.422 4.496 1 94.69 221 ASP B O 1
ATOM 4470 N N . LEU B 1 222 ? -18.844 15.797 3.018 1 96.25 222 LEU B N 1
ATOM 4471 C CA . LEU B 1 222 ? -17.422 16.031 3.248 1 96.25 222 LEU B CA 1
ATOM 4472 C C . LEU B 1 222 ? -16.719 16.391 1.946 1 96.25 222 LEU B C 1
ATOM 4474 O O . LEU B 1 222 ? -16.828 15.664 0.956 1 96.25 222 LEU B O 1
ATOM 4478 N N . LEU B 1 223 ? -16.109 17.594 1.927 1 96.25 223 LEU B N 1
ATOM 4479 C CA . LEU B 1 223 ? -15.125 17.906 0.905 1 96.25 223 LEU B CA 1
ATOM 4480 C C . LEU B 1 223 ? -13.711 17.625 1.406 1 96.25 223 LEU B C 1
ATOM 4482 O O . LEU B 1 223 ? -13.242 18.266 2.348 1 96.25 223 LEU B O 1
ATOM 4486 N N . CYS B 1 224 ? -13.133 16.625 0.835 1 97.75 224 CYS B N 1
ATOM 4487 C CA . CYS B 1 224 ? -11.75 16.297 1.141 1 97.75 224 CYS B CA 1
ATOM 4488 C C . CYS B 1 224 ? -10.82 16.75 0.025 1 97.75 224 CYS B C 1
ATOM 4490 O O . CYS B 1 224 ? -10.969 16.344 -1.125 1 97.75 224 CYS B O 1
ATOM 4492 N N . ILE B 1 225 ? -9.922 17.656 0.312 1 98.38 225 ILE B N 1
ATOM 4493 C CA . ILE B 1 225 ? -8.875 18.047 -0.626 1 98.38 225 ILE B CA 1
ATOM 4494 C C . ILE B 1 225 ? -7.551 17.391 -0.227 1 98.38 225 ILE B C 1
ATOM 4496 O O . ILE B 1 225 ? -6.98 17.703 0.815 1 98.38 225 ILE B O 1
ATOM 4500 N N . ALA B 1 226 ? -7.152 16.438 -1.038 1 98.44 226 ALA B N 1
ATOM 4501 C CA . ALA B 1 226 ? -5.93 15.68 -0.792 1 98.44 226 ALA B CA 1
ATOM 4502 C C . ALA B 1 226 ? -4.781 16.203 -1.647 1 98.44 226 ALA B C 1
ATOM 4504 O O . ALA B 1 226 ? -4.887 16.266 -2.875 1 98.44 226 ALA B O 1
ATOM 4505 N N . SER B 1 227 ? -3.736 16.656 -1.019 1 97.69 227 SER B N 1
ATOM 4506 C CA . SER B 1 227 ? -2.52 17.141 -1.671 1 97.69 227 SER B CA 1
ATOM 4507 C C . SER B 1 227 ? -1.427 16.078 -1.646 1 97.69 227 SER B C 1
ATOM 4509 O O . SER B 1 227 ? -0.934 15.711 -0.576 1 97.69 227 SER B O 1
ATOM 4511 N N . ASP B 1 228 ? -1.073 15.578 -2.807 1 95.19 228 ASP B N 1
ATOM 4512 C CA . ASP B 1 228 ? -0.158 14.461 -2.98 1 95.19 228 ASP B CA 1
ATOM 4513 C C . ASP B 1 228 ? 1.104 14.891 -3.723 1 95.19 228 ASP B C 1
ATOM 4515 O O . ASP B 1 228 ? 1.079 15.844 -4.5 1 95.19 228 ASP B O 1
ATOM 4519 N N . LEU B 1 229 ? 2.23 14.188 -3.455 1 91.25 229 LEU B N 1
ATOM 4520 C CA . LEU B 1 229 ? 3.51 14.664 -3.973 1 91.25 229 LEU B CA 1
ATOM 4521 C C . LEU B 1 229 ? 4.109 13.656 -4.949 1 91.25 229 LEU B C 1
ATOM 4523 O O . LEU B 1 229 ? 5.129 13.93 -5.582 1 91.25 229 LEU B O 1
ATOM 4527 N N . PHE B 1 230 ? 3.475 12.523 -5.02 1 85.06 230 PHE B N 1
ATOM 4528 C CA . PHE B 1 230 ? 3.98 11.484 -5.906 1 85.06 230 PHE B CA 1
ATOM 4529 C C . PHE B 1 230 ? 2.922 11.078 -6.93 1 85.06 230 PHE B C 1
ATOM 4531 O O . PHE B 1 230 ? 1.772 10.82 -6.566 1 85.06 230 PHE B O 1
ATOM 4538 N N . SER B 1 231 ? 3.367 11.086 -8.148 1 80.94 231 SER B N 1
ATOM 4539 C CA . SER B 1 231 ? 2.447 10.711 -9.219 1 80.94 231 SER B CA 1
ATOM 4540 C C . SER B 1 231 ? 2.709 9.289 -9.703 1 80.94 231 SER B C 1
ATOM 4542 O O . SER B 1 231 ? 3.859 8.852 -9.766 1 80.94 231 SER B O 1
ATOM 4544 N N . LEU B 1 232 ? 1.635 8.656 -10.07 1 75.19 232 LEU B N 1
ATOM 4545 C CA . LEU B 1 232 ? 1.764 7.32 -10.633 1 75.19 232 LEU B CA 1
ATOM 4546 C C . LEU B 1 232 ? 2.066 7.387 -12.125 1 75.19 232 LEU B C 1
ATOM 4548 O O . LEU B 1 232 ? 2.539 6.41 -12.711 1 75.19 232 LEU B O 1
ATOM 4552 N N . ARG B 1 233 ? 1.82 8.461 -12.688 1 77.81 233 ARG B N 1
ATOM 4553 C CA . ARG B 1 233 ? 2.082 8.578 -14.125 1 77.81 233 ARG B CA 1
ATOM 4554 C C . ARG B 1 233 ? 3.471 9.156 -14.375 1 77.81 233 ARG B C 1
ATOM 4556 O O . ARG B 1 233 ? 3.883 10.109 -13.719 1 77.81 233 ARG B O 1
ATOM 4563 N N . ALA B 1 234 ? 4.234 8.461 -15.172 1 77.19 234 ALA B N 1
ATOM 4564 C CA . ALA B 1 234 ? 5.57 8.898 -15.562 1 77.19 234 ALA B CA 1
ATOM 4565 C C . ALA B 1 234 ? 5.98 8.297 -16.906 1 77.19 234 ALA B C 1
ATOM 4567 O O . ALA B 1 234 ? 5.477 7.238 -17.297 1 77.19 234 ALA B O 1
ATOM 4568 N N . PRO B 1 235 ? 6.781 9.031 -17.578 1 75.94 235 PRO B N 1
ATOM 4569 C CA . PRO B 1 235 ? 7.273 8.445 -18.828 1 75.94 235 PRO B CA 1
ATOM 4570 C C . PRO B 1 235 ? 8.102 7.18 -18.594 1 75.94 235 PRO B C 1
ATOM 4572 O O . PRO B 1 235 ? 8.516 6.906 -17.469 1 75.94 235 PRO B O 1
ATOM 4575 N N . ARG B 1 236 ? 8.242 6.461 -19.703 1 80.38 236 ARG B N 1
ATOM 4576 C CA . ARG B 1 236 ? 9.094 5.277 -19.656 1 80.38 236 ARG B CA 1
ATOM 4577 C C . ARG B 1 236 ? 10.5 5.641 -19.188 1 80.38 236 ARG B C 1
ATOM 4579 O O . ARG B 1 236 ? 11.133 6.551 -19.734 1 80.38 236 ARG B O 1
ATOM 4586 N N . PRO B 1 237 ? 10.922 4.926 -18.141 1 75.44 237 PRO B N 1
ATOM 4587 C CA . PRO B 1 237 ? 12.266 5.258 -17.656 1 75.44 237 PRO B CA 1
ATOM 4588 C C . PRO B 1 237 ? 13.359 4.867 -18.641 1 75.44 237 PRO B C 1
ATOM 4590 O O . PRO B 1 237 ? 13.305 3.789 -19.234 1 75.44 237 PRO B O 1
ATOM 4593 N N . ALA B 1 238 ? 14.297 5.809 -18.766 1 72.25 238 ALA B N 1
ATOM 4594 C CA . ALA B 1 238 ? 15.328 5.621 -19.781 1 72.25 238 ALA B CA 1
ATOM 4595 C C . ALA B 1 238 ? 16.703 5.383 -19.141 1 72.25 238 ALA B C 1
ATOM 4597 O O . ALA B 1 238 ? 17.719 5.344 -19.828 1 72.25 238 ALA B O 1
ATOM 4598 N N . SER B 1 239 ? 16.781 5.367 -17.875 1 66.88 239 SER B N 1
ATOM 4599 C CA . SER B 1 239 ? 18.016 5.168 -17.141 1 66.88 239 SER B CA 1
ATOM 4600 C C . SER B 1 239 ? 17.766 4.434 -15.828 1 66.88 239 SER B C 1
ATOM 4602 O O . SER B 1 239 ? 16.625 4.293 -15.398 1 66.88 239 SER B O 1
ATOM 4604 N N . LEU B 1 240 ? 18.875 3.951 -15.336 1 64.94 240 LEU B N 1
ATOM 4605 C CA . LEU B 1 240 ? 18.766 3.283 -14.047 1 64.94 240 LEU B CA 1
ATOM 4606 C C . LEU B 1 240 ? 18.234 4.238 -12.977 1 64.94 240 LEU B C 1
ATOM 4608 O O . LEU B 1 240 ? 17.422 3.852 -12.141 1 64.94 240 LEU B O 1
ATOM 4612 N N . ASP B 1 241 ? 18.703 5.422 -13.117 1 66.38 241 ASP B N 1
ATOM 4613 C CA . ASP B 1 241 ? 18.219 6.434 -12.18 1 66.38 241 ASP B CA 1
ATOM 4614 C C . ASP B 1 241 ? 16.719 6.664 -12.352 1 66.38 241 ASP B C 1
ATOM 4616 O O . ASP B 1 241 ? 15.992 6.816 -11.367 1 66.38 241 ASP B O 1
ATOM 4620 N N . ALA B 1 242 ? 16.328 6.648 -13.555 1 72.94 242 ALA B N 1
ATOM 4621 C CA . ALA B 1 242 ? 14.906 6.836 -13.844 1 72.94 242 ALA B CA 1
ATOM 4622 C C . ALA B 1 242 ? 14.094 5.645 -13.352 1 72.94 242 ALA B C 1
ATOM 4624 O O . ALA B 1 242 ? 12.969 5.809 -12.875 1 72.94 242 ALA B O 1
ATOM 4625 N N . VAL B 1 243 ? 14.672 4.484 -13.422 1 73.38 243 VAL B N 1
ATOM 4626 C CA . VAL B 1 243 ? 14.008 3.271 -12.953 1 73.38 243 VAL B CA 1
ATOM 4627 C C . VAL B 1 243 ? 13.867 3.314 -11.43 1 73.38 243 VAL B C 1
ATOM 4629 O O . VAL B 1 243 ? 12.82 2.957 -10.891 1 73.38 243 VAL B O 1
ATOM 4632 N N . LEU B 1 244 ? 14.781 3.795 -10.836 1 72 244 LEU B N 1
ATOM 4633 C CA . LEU B 1 244 ? 14.773 3.914 -9.383 1 72 244 LEU B CA 1
ATOM 4634 C C . LEU B 1 244 ? 13.742 4.945 -8.93 1 72 244 LEU B C 1
ATOM 4636 O O . LEU B 1 244 ? 13.008 4.715 -7.965 1 72 244 LEU B O 1
ATOM 4640 N N . GLU B 1 245 ? 13.773 5.98 -9.594 1 74.56 245 GLU B N 1
ATOM 4641 C CA . GLU B 1 245 ? 12.781 7.012 -9.297 1 74.56 245 GLU B CA 1
ATOM 4642 C C . GLU B 1 245 ? 11.367 6.484 -9.5 1 74.56 245 GLU B C 1
ATOM 4644 O O . GLU B 1 245 ? 10.461 6.797 -8.719 1 74.56 245 GLU B O 1
ATOM 4649 N N . ARG B 1 246 ? 11.289 5.746 -10.492 1 79.88 246 ARG B N 1
ATOM 4650 C CA . ARG B 1 246 ? 9.977 5.172 -10.766 1 79.88 246 ARG B CA 1
ATOM 4651 C C . ARG B 1 246 ? 9.562 4.199 -9.664 1 79.88 246 ARG B C 1
ATOM 4653 O O . ARG B 1 246 ? 8.406 4.18 -9.25 1 79.88 246 ARG B O 1
ATOM 4660 N N . ALA B 1 247 ? 10.469 3.408 -9.219 1 78.44 247 ALA B N 1
ATOM 4661 C CA . ALA B 1 247 ? 10.195 2.502 -8.102 1 78.44 247 ALA B CA 1
ATOM 4662 C C . ALA B 1 247 ? 9.734 3.271 -6.871 1 78.44 247 ALA B C 1
ATOM 4664 O O . ALA B 1 247 ? 8.766 2.877 -6.211 1 78.44 247 ALA B O 1
ATOM 4665 N N . ASN B 1 248 ? 10.352 4.332 -6.668 1 78.81 248 ASN B N 1
ATOM 4666 C CA . ASN B 1 248 ? 9.984 5.188 -5.543 1 78.81 248 ASN B CA 1
ATOM 4667 C C . ASN B 1 248 ? 8.57 5.738 -5.699 1 78.81 248 ASN B C 1
ATOM 4669 O O . ASN B 1 248 ? 7.77 5.684 -4.762 1 78.81 248 ASN B O 1
ATOM 4673 N N . ASP B 1 249 ? 8.305 6.219 -6.859 1 82.06 249 ASP B N 1
ATOM 4674 C CA . ASP B 1 249 ? 6.973 6.754 -7.125 1 82.06 249 ASP B CA 1
ATOM 4675 C C . ASP B 1 249 ? 5.898 5.688 -6.91 1 82.06 249 ASP B C 1
ATOM 4677 O O . ASP B 1 249 ? 4.844 5.965 -6.34 1 82.06 249 ASP B O 1
ATOM 4681 N N . LEU B 1 250 ? 6.246 4.555 -7.348 1 83.88 250 LEU B N 1
ATOM 4682 C CA . LEU B 1 250 ? 5.281 3.465 -7.215 1 83.88 250 LEU B CA 1
ATOM 4683 C C . LEU B 1 250 ? 5.039 3.131 -5.746 1 83.88 250 LEU B C 1
ATOM 4685 O O . LEU B 1 250 ? 3.895 2.932 -5.332 1 83.88 250 LEU B O 1
ATOM 4689 N N . ILE B 1 251 ? 6.062 3.131 -4.973 1 83.5 251 ILE B N 1
ATOM 4690 C CA . ILE B 1 251 ? 5.953 2.809 -3.557 1 83.5 251 ILE B CA 1
ATOM 4691 C C . ILE B 1 251 ? 5.062 3.836 -2.859 1 83.5 251 ILE B C 1
ATOM 4693 O O . ILE B 1 251 ? 4.098 3.475 -2.182 1 83.5 251 ILE B O 1
ATOM 4697 N N . PHE B 1 252 ? 5.293 5.074 -3.139 1 85.75 252 PHE B N 1
ATOM 4698 C CA . PHE B 1 252 ? 4.648 6.117 -2.35 1 85.75 252 PHE B CA 1
ATOM 4699 C C . PHE B 1 252 ? 3.258 6.426 -2.891 1 85.75 252 PHE B C 1
ATOM 4701 O O . PHE B 1 252 ? 2.377 6.855 -2.145 1 85.75 252 PHE B O 1
ATOM 4708 N N . ALA B 1 253 ? 3.045 6.156 -4.148 1 87.12 253 ALA B N 1
ATOM 4709 C CA . ALA B 1 253 ? 1.778 6.543 -4.766 1 87.12 253 ALA B CA 1
ATOM 4710 C C . ALA B 1 253 ? 0.787 5.383 -4.754 1 87.12 253 ALA B C 1
ATOM 4712 O O . ALA B 1 253 ? -0.396 5.562 -5.051 1 87.12 253 ALA B O 1
ATOM 4713 N N . SER B 1 254 ? 1.22 4.242 -4.352 1 86.06 254 SER B N 1
ATOM 4714 C CA . SER B 1 254 ? 0.359 3.068 -4.441 1 86.06 254 SER B CA 1
ATOM 4715 C C . SER B 1 254 ? -0.767 3.127 -3.416 1 86.06 254 SER B C 1
ATOM 4717 O O . SER B 1 254 ? -1.926 2.863 -3.742 1 86.06 254 SER B O 1
ATOM 4719 N N . ALA B 1 255 ? -0.428 3.561 -2.209 1 87.31 255 ALA B N 1
ATOM 4720 C CA . ALA B 1 255 ? -1.399 3.523 -1.119 1 87.31 255 ALA B CA 1
ATOM 4721 C C . ALA B 1 255 ? -2.562 4.477 -1.39 1 87.31 255 ALA B C 1
ATOM 4723 O O . ALA B 1 255 ? -3.727 4.098 -1.249 1 87.31 255 ALA B O 1
ATOM 4724 N N . PRO B 1 256 ? -2.318 5.691 -1.822 1 90.31 256 PRO B N 1
ATOM 4725 C CA . PRO B 1 256 ? -3.438 6.582 -2.133 1 90.31 256 PRO B CA 1
ATOM 4726 C C . PRO B 1 256 ? -4.344 6.031 -3.232 1 90.31 256 PRO B C 1
ATOM 4728 O O . PRO B 1 256 ? -5.566 6.172 -3.156 1 90.31 256 PRO B O 1
ATOM 4731 N N . ARG B 1 257 ? -3.766 5.453 -4.18 1 88.38 257 ARG B N 1
ATOM 4732 C CA . ARG B 1 257 ? -4.57 4.883 -5.258 1 88.38 257 ARG B CA 1
ATOM 4733 C C . ARG B 1 257 ? -5.488 3.785 -4.727 1 88.38 257 ARG B C 1
ATOM 4735 O O . ARG B 1 257 ? -6.672 3.738 -5.074 1 88.38 257 ARG B O 1
ATOM 4742 N N . ARG B 1 258 ? -4.93 2.967 -3.975 1 88.5 258 ARG B N 1
ATOM 4743 C CA . ARG B 1 258 ? -5.719 1.876 -3.408 1 88.5 258 ARG B CA 1
ATOM 4744 C C . ARG B 1 258 ? -6.789 2.406 -2.463 1 88.5 258 ARG B C 1
ATOM 4746 O O . ARG B 1 258 ? -7.902 1.875 -2.414 1 88.5 258 ARG B O 1
ATOM 4753 N N . ALA B 1 259 ? -6.422 3.418 -1.708 1 91.44 259 ALA B N 1
ATOM 4754 C CA . ALA B 1 259 ? -7.387 4.027 -0.8 1 91.44 259 ALA B CA 1
ATOM 4755 C C . ALA B 1 259 ? -8.578 4.59 -1.567 1 91.44 259 ALA B C 1
ATOM 4757 O O . ALA B 1 259 ? -9.734 4.383 -1.177 1 91.44 259 ALA B O 1
ATOM 4758 N N . VAL B 1 260 ? -8.336 5.234 -2.66 1 93.12 260 VAL B N 1
ATOM 4759 C CA . VAL B 1 260 ? -9.398 5.836 -3.463 1 93.12 260 VAL B CA 1
ATOM 4760 C C . VAL B 1 260 ? -10.273 4.742 -4.066 1 93.12 260 VAL B C 1
ATOM 4762 O O . VAL B 1 260 ? -11.5 4.84 -4.051 1 93.12 260 VAL B O 1
ATOM 4765 N N . ALA B 1 261 ? -9.609 3.682 -4.594 1 89.88 261 ALA B N 1
ATOM 4766 C CA . ALA B 1 261 ? -10.367 2.564 -5.156 1 89.88 261 ALA B CA 1
ATOM 4767 C C . ALA B 1 261 ? -11.258 1.916 -4.102 1 89.88 261 ALA B C 1
ATOM 4769 O O . ALA B 1 261 ? -12.406 1.565 -4.383 1 89.88 261 ALA B O 1
ATOM 4770 N N . GLY B 1 262 ? -10.719 1.802 -2.934 1 90.75 262 GLY B N 1
ATOM 4771 C CA . GLY B 1 262 ? -11.5 1.248 -1.838 1 90.75 262 GLY B CA 1
ATOM 4772 C C . GLY B 1 262 ? -12.68 2.117 -1.449 1 90.75 262 GLY B C 1
ATOM 4773 O O . GLY B 1 262 ? -13.773 1.608 -1.196 1 90.75 262 GLY B O 1
ATOM 4774 N N . LEU B 1 263 ? -12.453 3.389 -1.394 1 93.94 263 LEU B N 1
ATOM 4775 C CA . LEU B 1 263 ? -13.523 4.32 -1.057 1 93.94 263 LEU B CA 1
ATOM 4776 C C . LEU B 1 263 ? -14.633 4.277 -2.104 1 93.94 263 LEU B C 1
ATOM 4778 O O . LEU B 1 263 ? -15.812 4.328 -1.764 1 93.94 263 LEU B O 1
ATOM 4782 N N . ARG B 1 264 ? -14.211 4.156 -3.363 1 93.44 264 ARG B N 1
ATOM 4783 C CA . ARG B 1 264 ? -15.203 4.07 -4.434 1 93.44 264 ARG B CA 1
ATOM 4784 C C . ARG B 1 264 ? -16.109 2.865 -4.234 1 93.44 264 ARG B C 1
ATOM 4786 O O . ARG B 1 264 ? -17.344 2.99 -4.305 1 93.44 264 ARG B O 1
ATOM 4793 N N . ARG B 1 265 ? -15.508 1.755 -3.953 1 91.81 265 ARG B N 1
ATOM 4794 C CA . ARG B 1 265 ? -16.281 0.538 -3.74 1 91.81 265 ARG B CA 1
ATOM 4795 C C . ARG B 1 265 ? -17.172 0.662 -2.508 1 91.81 265 ARG B C 1
ATOM 4797 O O . ARG B 1 265 ? -18.344 0.281 -2.541 1 91.81 265 ARG B O 1
ATOM 4804 N N . GLU B 1 266 ? -16.641 1.189 -1.492 1 93.5 266 GLU B N 1
ATOM 4805 C CA . GLU B 1 266 ? -17.375 1.347 -0.238 1 93.5 266 GLU B CA 1
ATOM 4806 C C . GLU B 1 266 ? -18.578 2.268 -0.413 1 93.5 266 GLU B C 1
ATOM 4808 O O . GLU B 1 266 ? -19.688 1.953 0.044 1 93.5 266 GLU B O 1
ATOM 4813 N N . TYR B 1 267 ? -18.406 3.32 -1.084 1 95.19 267 TYR B N 1
ATOM 4814 C CA . TYR B 1 267 ? -19.484 4.297 -1.184 1 95.19 267 TYR B CA 1
ATOM 4815 C C . TYR B 1 267 ? -20.531 3.863 -2.217 1 95.19 267 TYR B C 1
ATOM 4817 O O . TYR B 1 267 ? -21.672 4.316 -2.188 1 95.19 267 TYR B O 1
ATOM 4825 N N . GLU B 1 268 ? -20.094 2.984 -3.164 1 94.06 268 GLU B N 1
ATOM 4826 C CA . GLU B 1 268 ? -21.094 2.344 -4.008 1 94.06 268 GLU B CA 1
ATOM 4827 C C . GLU B 1 268 ? -22.062 1.514 -3.176 1 94.06 268 GLU B C 1
ATOM 4829 O O . GLU B 1 268 ?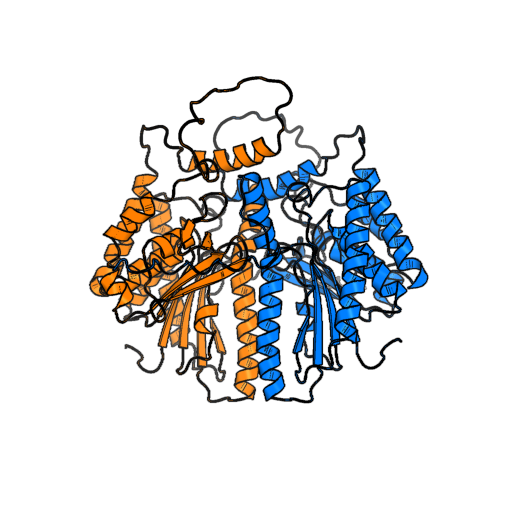 -23.281 1.554 -3.402 1 94.06 268 GLU B O 1
ATOM 4834 N N . LEU B 1 269 ? -21.531 0.852 -2.236 1 94.88 269 LEU B N 1
ATOM 4835 C CA . LEU B 1 269 ? -22.359 0.039 -1.351 1 94.88 269 LEU B CA 1
ATOM 4836 C C . LEU B 1 269 ? -23.172 0.918 -0.411 1 94.88 269 LEU B C 1
ATOM 4838 O O . LEU B 1 269 ? -24.359 0.651 -0.173 1 94.88 269 LEU B O 1
ATOM 4842 N N . ARG B 1 270 ? -22.609 1.989 0.068 1 95.69 270 ARG B N 1
ATOM 4843 C CA . ARG B 1 270 ? -23.312 2.9 0.964 1 95.69 270 ARG B CA 1
ATOM 4844 C C . ARG B 1 270 ? -24.484 3.582 0.248 1 95.69 270 ARG B C 1
ATOM 4846 O O . ARG B 1 270 ? -25.516 3.852 0.855 1 95.69 270 ARG B O 1
ATOM 4853 N N . GLU B 1 271 ? -24.172 3.852 -0.985 1 95.56 271 GLU B N 1
ATOM 4854 C CA . GLU B 1 271 ? -25.219 4.469 -1.778 1 95.56 271 GLU B CA 1
ATOM 4855 C C . GLU B 1 271 ? -26.422 3.537 -1.924 1 95.56 271 GLU B C 1
ATOM 4857 O O . GLU B 1 271 ? -27.578 3.982 -1.892 1 95.56 271 GLU B O 1
ATOM 4862 N N . ARG B 1 272 ? -26.172 2.254 -2.078 1 94.88 272 ARG B N 1
ATOM 4863 C CA . ARG B 1 272 ? -27.25 1.272 -2.162 1 94.88 272 ARG B CA 1
ATOM 4864 C C . ARG B 1 272 ? -28 1.175 -0.842 1 94.88 272 ARG B C 1
ATOM 4866 O O . ARG B 1 272 ? -29.219 0.97 -0.83 1 94.88 272 ARG B O 1
ATOM 4873 N N . LEU B 1 273 ? -27.344 1.37 0.224 1 95 273 LEU B N 1
ATOM 4874 C CA . LEU B 1 273 ? -27.922 1.266 1.554 1 95 273 LEU B CA 1
ATOM 4875 C C . LEU B 1 273 ? -28.703 2.527 1.903 1 95 273 LEU B C 1
ATOM 4877 O O . LEU B 1 273 ? -29.797 2.451 2.471 1 95 273 LEU B O 1
ATOM 4881 N N . ASP B 1 274 ? -28.094 3.67 1.577 1 94.69 274 ASP B N 1
ATOM 4882 C CA . ASP B 1 274 ? -28.672 4.977 1.895 1 94.69 274 ASP B CA 1
ATOM 4883 C C . ASP B 1 274 ? -28.281 6.016 0.846 1 94.69 274 ASP B C 1
ATOM 4885 O O . ASP B 1 274 ? -27.328 6.777 1.042 1 94.69 274 ASP B O 1
ATOM 4889 N N . PRO B 1 275 ? -29.016 6.098 -0.233 1 93.25 275 PRO B N 1
ATOM 4890 C CA . PRO B 1 275 ? -28.672 6.996 -1.34 1 93.25 275 PRO B CA 1
ATOM 4891 C C . PRO B 1 275 ? -28.656 8.461 -0.92 1 93.25 275 PRO B C 1
ATOM 4893 O O . PRO B 1 275 ? -28.031 9.289 -1.591 1 93.25 275 PRO B O 1
ATOM 4896 N N . GLU B 1 276 ? -29.312 8.812 0.214 1 93.25 276 GLU B N 1
ATOM 4897 C CA . GLU B 1 276 ? -29.422 10.211 0.62 1 93.25 276 GLU B CA 1
ATOM 4898 C C . GLU B 1 276 ? -28.453 10.539 1.751 1 93.25 276 GLU B C 1
ATOM 4900 O O . GLU B 1 276 ? -28.531 11.609 2.359 1 93.25 276 GLU B O 1
ATOM 4905 N N . GLY B 1 277 ? -27.594 9.5 2.037 1 93.75 277 GLY B N 1
ATOM 4906 C CA . GLY B 1 277 ? -26.609 9.75 3.076 1 93.75 277 GLY B CA 1
ATOM 4907 C C . GLY B 1 277 ? -25.594 10.805 2.691 1 93.75 277 GLY B C 1
ATOM 4908 O O . GLY B 1 277 ? -25.594 11.305 1.564 1 93.75 277 GLY B O 1
ATOM 4909 N N . PRO B 1 278 ? -24.75 11.227 3.641 1 94.88 278 PRO B N 1
ATOM 4910 C CA . PRO B 1 278 ? -23.75 12.25 3.363 1 94.88 278 PRO B CA 1
ATOM 4911 C C . PRO B 1 278 ? -22.844 11.891 2.184 1 94.88 278 PRO B C 1
ATOM 4913 O O . PRO B 1 278 ? -22.406 10.742 2.064 1 94.88 278 PRO B O 1
ATOM 4916 N N . ALA B 1 279 ? -22.609 12.836 1.376 1 94.06 279 ALA B N 1
ATOM 4917 C CA . ALA B 1 279 ? -21.766 12.641 0.197 1 94.06 279 ALA B CA 1
ATOM 4918 C C . ALA B 1 279 ? -20.328 13.078 0.471 1 94.06 279 ALA B C 1
ATOM 4920 O O . ALA B 1 279 ? -20.078 13.898 1.358 1 94.06 279 ALA B O 1
ATOM 4921 N N . VAL B 1 280 ? -19.469 12.43 -0.256 1 95.94 280 VAL B N 1
ATOM 4922 C CA . VAL B 1 280 ? -18.047 12.773 -0.151 1 95.94 280 VAL B CA 1
ATOM 4923 C C . VAL B 1 280 ? -17.531 13.211 -1.514 1 95.94 280 VAL B C 1
ATOM 4925 O O . VAL B 1 280 ? -17.719 12.523 -2.518 1 95.94 280 VAL B O 1
ATOM 4928 N N . THR B 1 281 ? -16.953 14.375 -1.564 1 95.44 281 THR B N 1
ATOM 4929 C CA . THR B 1 281 ? -16.188 14.82 -2.715 1 95.44 281 THR B CA 1
ATOM 4930 C C . THR B 1 281 ? -14.688 14.836 -2.387 1 95.44 281 THR B C 1
ATOM 4932 O O . THR B 1 281 ? -14.266 15.5 -1.446 1 95.44 281 THR B O 1
ATOM 4935 N N . LEU B 1 282 ? -13.938 14.031 -3.092 1 96.69 282 LEU B N 1
ATOM 4936 C CA . LEU B 1 282 ? -12.492 13.969 -2.922 1 96.69 282 LEU B CA 1
ATOM 4937 C C . LEU B 1 282 ? -11.781 14.648 -4.082 1 96.69 282 LEU B C 1
ATOM 4939 O O . LEU B 1 282 ? -11.781 14.133 -5.203 1 96.69 282 LEU B O 1
ATOM 4943 N N . LEU B 1 283 ? -11.25 15.82 -3.865 1 96.69 283 LEU B N 1
ATOM 4944 C CA . LEU B 1 283 ? -10.367 16.484 -4.816 1 96.69 283 LEU B CA 1
ATOM 4945 C C . LEU B 1 283 ? -8.914 16.109 -4.57 1 96.69 283 LEU B C 1
ATOM 4947 O O . LEU B 1 283 ? -8.336 16.469 -3.539 1 96.69 283 LEU B O 1
ATOM 4951 N N . HIS B 1 284 ? -8.359 15.367 -5.48 1 96.88 284 HIS B N 1
ATOM 4952 C CA . HIS B 1 284 ? -7.004 14.852 -5.359 1 96.88 284 HIS B CA 1
ATOM 4953 C C . HIS B 1 284 ? -6.027 15.641 -6.223 1 96.88 284 HIS B C 1
ATOM 4955 O O . HIS B 1 284 ? -6.031 15.508 -7.445 1 96.88 284 HIS B O 1
ATOM 4961 N N . LEU B 1 285 ? -5.215 16.5 -5.594 1 96.56 285 LEU B N 1
ATOM 4962 C CA . LEU B 1 285 ? -4.184 17.281 -6.262 1 96.56 285 LEU B CA 1
ATOM 4963 C C . LEU B 1 285 ? -2.83 16.578 -6.172 1 96.56 285 LEU B C 1
ATOM 4965 O O . LEU B 1 285 ? -2.32 16.344 -5.074 1 96.56 285 LEU B O 1
ATOM 4969 N N . VAL B 1 286 ? -2.273 16.25 -7.285 1 93.19 286 VAL B N 1
ATOM 4970 C CA . VAL B 1 286 ? -1.021 15.508 -7.32 1 93.19 286 VAL B CA 1
ATOM 4971 C C . VAL B 1 286 ? 0.063 16.344 -7.996 1 93.19 286 VAL B C 1
ATOM 4973 O O . VAL B 1 286 ? -0.102 16.781 -9.133 1 93.19 286 VAL B O 1
ATOM 4976 N N . TYR B 1 287 ? 1.156 16.484 -7.293 1 90.81 287 TYR B N 1
ATOM 4977 C CA . TYR B 1 287 ? 2.291 17.203 -7.863 1 90.81 287 TYR B CA 1
ATOM 4978 C C . TYR B 1 287 ? 2.859 16.469 -9.062 1 90.81 287 TYR B C 1
ATOM 4980 O O . TYR B 1 287 ? 3.109 15.258 -8.992 1 90.81 287 TYR B O 1
ATOM 4988 N N . GLN B 1 288 ? 2.973 17.125 -10.141 1 81.56 288 GLN B N 1
ATOM 4989 C CA . GLN B 1 288 ? 3.6 16.578 -11.344 1 81.56 288 GLN B CA 1
ATOM 4990 C C . GLN B 1 288 ? 4.906 17.312 -11.656 1 81.56 288 GLN B C 1
ATOM 4992 O O . GLN B 1 288 ? 4.902 18.5 -12 1 81.56 288 GLN B O 1
ATOM 4997 N N . ALA B 1 289 ? 5.988 16.516 -11.344 1 67.44 289 ALA B N 1
ATOM 4998 C CA . ALA B 1 289 ? 7.27 17.141 -11.656 1 67.44 289 ALA B CA 1
ATOM 4999 C C . ALA B 1 289 ? 7.461 17.281 -13.164 1 67.44 289 ALA B C 1
ATOM 5001 O O . ALA B 1 289 ? 7.004 16.422 -13.93 1 67.44 289 ALA B O 1
ATOM 5002 N N . GLY B 1 290 ? 7.691 18.453 -13.609 1 56.28 290 GLY B N 1
ATOM 5003 C CA . GLY B 1 290 ? 8 18.609 -15.023 1 56.28 290 GLY B CA 1
ATOM 5004 C C . GLY B 1 290 ? 9.109 17.703 -15.508 1 56.28 290 GLY B C 1
ATOM 5005 O O . GLY B 1 290 ? 9.844 17.125 -14.695 1 56.28 290 GLY B O 1
ATOM 5006 N N . ALA B 1 291 ? 9.094 17.188 -16.781 1 47.25 291 ALA B N 1
ATOM 5007 C CA . ALA B 1 291 ? 10.062 16.328 -17.469 1 47.25 291 ALA B CA 1
ATOM 5008 C C . ALA B 1 291 ? 11.484 16.625 -17.016 1 47.25 291 ALA B C 1
ATOM 5010 O O . ALA B 1 291 ? 12.312 15.727 -16.906 1 47.25 291 ALA B O 1
ATOM 5011 N N . ASP B 1 292 ? 11.828 17.812 -16.891 1 42.5 292 ASP B N 1
ATOM 5012 C CA . ASP B 1 292 ? 13.203 18.234 -16.641 1 42.5 292 ASP B CA 1
ATOM 5013 C C . ASP B 1 292 ? 13.57 18.062 -15.164 1 42.5 292 ASP B C 1
ATOM 5015 O O . ASP B 1 292 ? 14.742 18.141 -14.797 1 42.5 292 ASP B O 1
ATOM 5019 N N . GLU B 1 293 ? 12.664 17.922 -14.258 1 47.5 293 GLU B N 1
ATOM 5020 C CA . GLU B 1 293 ? 12.914 18.031 -12.828 1 47.5 293 GLU B CA 1
ATOM 5021 C C . GLU B 1 293 ? 12.82 16.672 -12.148 1 47.5 293 GLU B C 1
ATOM 5023 O O . GLU B 1 293 ? 12.844 16.578 -10.914 1 47.5 293 GLU B O 1
ATOM 5028 N N . LEU B 1 294 ? 12.672 15.648 -12.766 1 43.38 294 LEU B N 1
ATOM 5029 C CA . LEU B 1 294 ? 12.148 14.383 -12.25 1 43.38 294 LEU B CA 1
ATOM 5030 C C . LEU B 1 294 ? 13.055 13.82 -11.164 1 43.38 294 LEU B C 1
ATOM 5032 O O . LEU B 1 294 ? 12.57 13.336 -10.141 1 43.38 294 LEU B O 1
ATOM 5036 N N . ALA B 1 295 ? 14.273 13.562 -11.445 1 41.38 295 ALA B N 1
ATOM 5037 C CA . ALA B 1 295 ? 15.102 12.695 -10.609 1 41.38 295 ALA B CA 1
ATOM 5038 C C . ALA B 1 295 ? 15.422 13.359 -9.273 1 41.38 295 ALA B C 1
ATOM 5040 O O . ALA B 1 295 ? 15.359 12.711 -8.227 1 41.38 295 ALA B O 1
ATOM 5041 N N . ALA B 1 296 ? 15.898 14.648 -9.227 1 40.19 296 ALA B N 1
ATOM 5042 C CA . ALA B 1 296 ? 16.531 15.422 -8.164 1 40.19 296 ALA B CA 1
ATOM 5043 C C . ALA B 1 296 ? 15.5 15.961 -7.18 1 40.19 296 ALA B C 1
ATOM 5045 O O . ALA B 1 296 ? 15.852 16.547 -6.152 1 40.19 296 ALA B O 1
ATOM 5046 N N . LYS B 1 297 ? 14.289 15.617 -7.352 1 50.31 297 LYS B N 1
ATOM 5047 C CA . LYS B 1 297 ? 13.227 16.484 -6.848 1 50.31 297 LYS B CA 1
ATOM 5048 C C . LYS B 1 297 ? 13 16.266 -5.355 1 50.31 297 LYS B C 1
ATOM 5050 O O . LYS B 1 297 ? 12.789 17.219 -4.609 1 50.31 297 LYS B O 1
ATOM 5055 N N . SER B 1 298 ? 13.047 15 -4.898 1 48.84 298 SER B N 1
ATOM 5056 C CA . SER B 1 298 ? 12.477 14.828 -3.566 1 48.84 298 SER B CA 1
ATOM 5057 C C . SER B 1 298 ? 13.375 15.438 -2.496 1 48.84 298 SER B C 1
ATOM 5059 O O . SER B 1 298 ? 12.938 15.672 -1.367 1 48.84 298 SER B O 1
ATOM 5061 N N . PHE B 1 299 ? 14.641 15.859 -2.895 1 49.91 299 PHE B N 1
ATOM 5062 C CA . PHE B 1 299 ? 15.469 16.391 -1.818 1 49.91 299 PHE B CA 1
ATOM 5063 C C . PHE B 1 299 ? 16.109 17.719 -2.232 1 49.91 299 PHE B C 1
ATOM 5065 O O . PHE B 1 299 ? 17.094 18.156 -1.626 1 49.91 299 PHE B O 1
ATOM 5072 N N . ASP B 1 300 ? 15.602 18.219 -3.377 1 52.44 300 ASP B N 1
ATOM 5073 C CA . ASP B 1 300 ? 16.094 19.516 -3.822 1 52.44 300 ASP B CA 1
ATOM 5074 C C . ASP B 1 300 ? 15.43 20.641 -3.035 1 52.44 300 ASP B C 1
ATOM 5076 O O . ASP B 1 300 ? 14.281 21 -3.285 1 52.44 300 ASP B O 1
ATOM 5080 N N . PHE B 1 301 ? 16.328 21.156 -1.995 1 55.59 301 PHE B N 1
ATOM 5081 C CA . PHE B 1 301 ? 15.805 22.234 -1.155 1 55.59 301 PHE B CA 1
ATOM 5082 C C . PHE B 1 301 ? 16.312 23.578 -1.631 1 55.59 301 PHE B C 1
ATOM 5084 O O . PHE B 1 301 ? 16.406 24.531 -0.847 1 55.59 301 PHE B O 1
ATOM 5091 N N . SER B 1 302 ? 16.641 23.609 -2.906 1 69.88 302 SER B N 1
ATOM 5092 C CA . SER B 1 302 ? 17.031 24.906 -3.434 1 69.88 302 SER B CA 1
ATOM 5093 C C . SER B 1 302 ? 15.875 25.891 -3.404 1 69.88 302 SER B C 1
ATOM 5095 O O . SER B 1 302 ? 14.719 25.5 -3.561 1 69.88 302 SER B O 1
ATOM 5097 N N . PRO B 1 303 ? 16.344 27.141 -3.098 1 77.25 303 PRO B N 1
ATOM 5098 C CA . PRO B 1 303 ? 15.289 28.156 -3.057 1 77.25 303 PRO B CA 1
ATOM 5099 C C . PRO B 1 303 ? 14.453 28.188 -4.332 1 77.25 303 PRO B C 1
ATOM 5101 O O . PRO B 1 303 ? 13.234 28.375 -4.273 1 77.25 303 PRO B O 1
ATOM 5104 N N . SER B 1 304 ? 15.062 28.031 -5.441 1 79.69 304 SER B N 1
ATOM 5105 C CA . SER B 1 304 ? 14.336 28.047 -6.703 1 79.69 304 SER B CA 1
ATOM 5106 C C . SER B 1 304 ? 13.359 26.875 -6.789 1 79.69 304 SER B C 1
ATOM 5108 O O . SER B 1 304 ? 12.211 27.047 -7.207 1 79.69 304 SER B O 1
ATOM 5110 N N . SER B 1 305 ? 13.766 25.688 -6.336 1 80.06 305 SER B N 1
ATOM 5111 C CA . SER B 1 305 ? 12.906 24.516 -6.375 1 80.06 305 SER B CA 1
ATOM 5112 C C . SER B 1 305 ? 11.727 24.656 -5.422 1 80.06 305 SER B C 1
ATOM 5114 O O . SER B 1 305 ? 10.602 24.266 -5.746 1 80.06 305 SER B O 1
ATOM 5116 N N . ILE B 1 306 ? 12.016 25.266 -4.301 1 85.56 306 ILE B N 1
ATOM 5117 C CA . ILE B 1 306 ? 10.969 25.484 -3.309 1 85.56 306 ILE B CA 1
ATOM 5118 C C . ILE B 1 306 ? 9.922 26.453 -3.859 1 85.56 306 ILE B C 1
ATOM 5120 O O . ILE B 1 306 ? 8.719 26.203 -3.75 1 85.56 306 ILE B O 1
ATOM 5124 N N . ARG B 1 307 ? 10.391 27.547 -4.445 1 88.5 307 ARG B N 1
ATOM 5125 C CA . ARG B 1 307 ? 9.484 28.531 -5.039 1 88.5 307 ARG B CA 1
ATOM 5126 C C . ARG B 1 307 ? 8.648 27.906 -6.145 1 88.5 307 ARG B C 1
ATOM 5128 O O . ARG B 1 307 ? 7.445 28.172 -6.246 1 88.5 307 ARG B O 1
ATOM 5135 N N . ASP B 1 308 ? 9.258 27.094 -6.926 1 88.69 308 ASP B N 1
ATOM 5136 C CA . ASP B 1 308 ? 8.555 26.453 -8.031 1 88.69 308 ASP B CA 1
ATOM 5137 C C . ASP B 1 308 ? 7.477 25.5 -7.516 1 88.69 308 ASP B C 1
ATOM 5139 O O . ASP B 1 308 ? 6.359 25.484 -8.039 1 88.69 308 ASP B O 1
ATOM 5143 N N . ARG B 1 309 ? 7.766 24.75 -6.543 1 90.5 309 ARG B N 1
ATOM 5144 C CA . ARG B 1 309 ? 6.816 23.797 -5.977 1 90.5 309 ARG B CA 1
ATOM 5145 C C . ARG B 1 309 ? 5.66 24.516 -5.293 1 90.5 309 ARG B C 1
ATOM 5147 O O . ARG B 1 309 ? 4.504 24.094 -5.414 1 90.5 309 ARG B O 1
ATOM 5154 N N . TRP B 1 310 ? 6.012 25.625 -4.562 1 94.44 310 TRP B N 1
ATOM 5155 C CA . TRP B 1 310 ? 4.984 26.453 -3.945 1 94.44 310 TRP B CA 1
ATOM 5156 C C . TRP B 1 310 ? 4.02 27 -4.996 1 94.44 310 TRP B C 1
ATOM 5158 O O . TRP B 1 310 ? 2.799 26.891 -4.844 1 94.44 310 TRP B O 1
ATOM 5168 N N . ALA B 1 311 ? 4.605 27.484 -6.105 1 95 311 ALA B N 1
ATOM 5169 C CA . ALA B 1 311 ? 3.797 28.047 -7.191 1 95 311 ALA B CA 1
ATOM 5170 C C . ALA B 1 311 ? 2.938 26.969 -7.844 1 95 311 ALA B C 1
ATOM 5172 O O . ALA B 1 311 ? 1.775 27.203 -8.18 1 95 311 ALA B O 1
ATOM 5173 N N . ALA B 1 312 ? 3.482 25.797 -8.008 1 93.62 312 ALA B N 1
ATOM 5174 C CA . ALA B 1 312 ? 2.742 24.672 -8.594 1 93.62 312 ALA B CA 1
ATOM 5175 C C . ALA B 1 312 ? 1.541 24.297 -7.73 1 93.62 312 ALA B C 1
ATOM 5177 O O . ALA B 1 312 ? 0.445 24.078 -8.242 1 93.62 312 ALA B O 1
ATOM 5178 N N . GLY B 1 313 ? 1.761 24.266 -6.422 1 96.44 313 GLY B N 1
ATOM 5179 C CA . GLY B 1 313 ? 0.662 23.984 -5.512 1 96.44 313 GLY B CA 1
ATOM 5180 C C . GLY B 1 313 ? -0.469 25 -5.617 1 96.44 313 GLY B C 1
ATOM 5181 O O . GLY B 1 313 ? -1.642 24.625 -5.652 1 96.44 313 GLY B O 1
ATOM 5182 N N . GLY B 1 314 ? -0.055 26.281 -5.664 1 97.56 314 GLY B N 1
ATOM 5183 C CA . GLY B 1 314 ? -1.052 27.328 -5.82 1 97.56 314 GLY B CA 1
ATOM 5184 C C . GLY B 1 314 ? -1.846 27.219 -7.105 1 97.56 314 GLY B C 1
ATOM 5185 O O . GLY B 1 314 ? -3.076 27.297 -7.094 1 97.56 314 GLY B O 1
ATOM 5186 N N . ARG B 1 315 ? -1.183 26.953 -8.18 1 96.44 315 ARG B N 1
ATOM 5187 C CA . ARG B 1 315 ? -1.826 26.828 -9.484 1 96.44 315 ARG B CA 1
ATOM 5188 C C . ARG B 1 315 ? -2.791 25.641 -9.5 1 96.44 315 ARG B C 1
ATOM 5190 O O . ARG B 1 315 ? -3.926 25.766 -9.961 1 96.44 315 ARG B O 1
ATOM 5197 N N . ASP B 1 316 ? -2.354 24.516 -9.031 1 96.25 316 ASP B N 1
ATOM 5198 C CA . ASP B 1 316 ? -3.182 23.312 -9.039 1 96.25 316 ASP B CA 1
ATOM 5199 C C . ASP B 1 316 ? -4.398 23.484 -8.133 1 96.25 316 ASP B C 1
ATOM 5201 O O . ASP B 1 316 ? -5.484 22.984 -8.445 1 96.25 316 ASP B O 1
ATOM 5205 N N . ALA B 1 317 ? -4.199 24.203 -6.988 1 97.62 317 ALA B N 1
ATOM 5206 C CA . ALA B 1 317 ? -5.32 24.438 -6.086 1 97.62 317 ALA B CA 1
ATOM 5207 C C . ALA B 1 317 ? -6.398 25.281 -6.766 1 97.62 317 ALA B C 1
ATOM 5209 O O . ALA B 1 317 ? -7.586 24.969 -6.668 1 97.62 317 ALA B O 1
ATOM 5210 N N . VAL B 1 318 ? -5.984 26.281 -7.445 1 96.94 318 VAL B N 1
ATOM 5211 C CA . VAL B 1 318 ? -6.926 27.172 -8.133 1 96.94 318 VAL B CA 1
ATOM 5212 C C . VAL B 1 318 ? -7.664 26.391 -9.219 1 96.94 318 VAL B C 1
ATOM 5214 O O . VAL B 1 318 ? -8.883 26.5 -9.344 1 96.94 318 VAL B O 1
ATOM 5217 N N . ARG B 1 319 ? -6.953 25.609 -9.969 1 95.75 319 ARG B N 1
ATOM 5218 C CA . ARG B 1 319 ? -7.574 24.766 -10.992 1 95.75 319 ARG B CA 1
ATOM 5219 C C . ARG B 1 319 ? -8.555 23.781 -10.367 1 95.75 319 ARG B C 1
ATOM 5221 O O . ARG B 1 319 ? -9.633 23.547 -10.914 1 95.75 319 ARG B O 1
ATOM 5228 N N . GLY B 1 320 ? -8.117 23.188 -9.266 1 95.81 320 GLY B N 1
ATOM 5229 C CA . GLY B 1 320 ? -9 22.281 -8.547 1 95.81 320 GLY B CA 1
ATOM 5230 C C . GLY B 1 320 ? -10.289 22.922 -8.086 1 95.81 320 GLY B C 1
ATOM 5231 O O . GLY B 1 320 ? -11.359 22.328 -8.188 1 95.81 320 GLY B O 1
ATOM 5232 N N . LEU B 1 321 ? -10.203 24.156 -7.562 1 94.75 321 LEU B N 1
ATOM 5233 C CA . LEU B 1 321 ? -11.383 24.891 -7.145 1 94.75 321 LEU B CA 1
ATOM 5234 C C . LEU B 1 321 ? -12.32 25.141 -8.32 1 94.75 321 LEU B C 1
ATOM 5236 O O . LEU B 1 321 ? -13.539 25.141 -8.164 1 94.75 321 LEU B O 1
ATOM 5240 N N . GLY B 1 322 ? -11.711 25.344 -9.453 1 92.94 322 GLY B N 1
ATOM 5241 C CA . GLY B 1 322 ? -12.508 25.469 -10.656 1 92.94 322 GLY B CA 1
ATOM 5242 C C . GLY B 1 322 ? -13.312 24.219 -10.977 1 92.94 322 GLY B C 1
ATOM 5243 O O . GLY B 1 322 ? -14.477 24.312 -11.375 1 92.94 322 GLY B O 1
ATOM 5244 N N . LEU B 1 323 ? -12.68 23.062 -10.812 1 91.25 323 LEU B N 1
ATOM 5245 C CA . LEU B 1 323 ? -13.359 21.797 -11.031 1 91.25 323 LEU B CA 1
ATOM 5246 C C . LEU B 1 323 ? -14.531 21.625 -10.07 1 91.25 323 LEU B C 1
ATOM 5248 O O . LEU B 1 323 ? -15.586 21.125 -10.453 1 91.25 323 LEU B O 1
ATOM 5252 N N . LEU B 1 324 ? -14.328 22.031 -8.844 1 90.12 324 LEU B N 1
ATOM 5253 C CA . LEU B 1 324 ? -15.352 21.906 -7.812 1 90.12 324 LEU B CA 1
ATOM 5254 C C . LEU B 1 324 ? -16.562 22.781 -8.141 1 90.12 324 LEU B C 1
ATOM 5256 O O . LEU B 1 324 ? -17.703 22.391 -7.863 1 90.12 324 LEU B O 1
ATOM 5260 N N . ARG B 1 325 ? -16.391 23.891 -8.711 1 85.12 325 ARG B N 1
ATOM 5261 C CA . ARG B 1 325 ? -17.469 24.812 -9.055 1 85.12 325 ARG B CA 1
ATOM 5262 C C . ARG B 1 325 ? -18.234 24.297 -10.273 1 85.12 325 ARG B C 1
ATOM 5264 O O . ARG B 1 325 ? -19.453 24.484 -10.367 1 85.12 325 ARG B O 1
ATOM 5271 N N . ALA B 1 326 ? -17.516 23.703 -11.219 1 74.38 326 ALA B N 1
ATOM 5272 C CA . ALA B 1 326 ? -18.125 23.234 -12.469 1 74.38 326 ALA B CA 1
ATOM 5273 C C . ALA B 1 326 ? -18.953 21.984 -12.234 1 74.38 326 ALA B C 1
ATOM 5275 O O . ALA B 1 326 ? -19.891 21.703 -12.977 1 74.38 326 ALA B O 1
ATOM 5276 N N . ASP B 1 327 ? -18.391 21.188 -11.414 1 64.56 327 ASP B N 1
ATOM 5277 C CA . ASP B 1 327 ? -18.984 19.875 -11.211 1 64.56 327 ASP B CA 1
ATOM 5278 C C . ASP B 1 327 ? -20.344 19.984 -10.516 1 64.56 327 ASP B C 1
ATOM 5280 O O . ASP B 1 327 ? -20.438 20.594 -9.445 1 64.56 327 ASP B O 1
ATOM 5284 N N . LYS B 1 328 ? -21.391 20.016 -11.383 1 60.19 328 LYS B N 1
ATOM 5285 C CA . LYS B 1 328 ? -22.734 19.859 -10.812 1 60.19 328 LYS B CA 1
ATOM 5286 C C . LYS B 1 328 ? -22.797 18.656 -9.883 1 60.19 328 LYS B C 1
ATOM 5288 O O . LYS B 1 328 ? -22.047 17.688 -10.062 1 60.19 328 LYS B O 1
ATOM 5293 N N . ARG B 1 329 ? -23.328 18.859 -8.664 1 58.78 329 ARG B N 1
ATOM 5294 C CA . ARG B 1 329 ? -23.453 17.781 -7.688 1 58.78 329 ARG B CA 1
ATOM 5295 C C . ARG B 1 329 ? -23.703 16.438 -8.367 1 58.78 329 ARG B C 1
ATOM 5297 O O . ARG B 1 329 ? -24.734 16.266 -9.031 1 58.78 329 ARG B O 1
ATOM 5304 N N . ALA B 1 330 ? -22.625 15.766 -8.695 1 59.41 330 ALA B N 1
ATOM 5305 C CA . ALA B 1 330 ? -22.828 14.438 -9.273 1 59.41 330 ALA B CA 1
ATOM 5306 C C . ALA B 1 330 ? -23.797 13.617 -8.422 1 59.41 330 ALA B C 1
ATOM 5308 O O . ALA B 1 330 ? -23.891 13.82 -7.211 1 59.41 330 ALA B O 1
ATOM 5309 N N . SER B 1 331 ? -24.797 13 -8.945 1 65.88 331 SER B N 1
ATOM 5310 C CA . SER B 1 331 ? -25.875 12.195 -8.383 1 65.88 331 SER B CA 1
ATOM 5311 C C . SER B 1 331 ? -25.328 11.023 -7.57 1 65.88 331 SER B C 1
ATOM 5313 O O . SER B 1 331 ? -26.062 10.375 -6.824 1 65.88 331 SER B O 1
ATOM 5315 N N . GLY B 1 332 ? -24.031 11.078 -7.02 1 85.19 332 GLY B N 1
ATOM 5316 C CA . GLY B 1 332 ? -23.531 9.953 -6.246 1 85.19 332 GLY B CA 1
ATOM 5317 C C . GLY B 1 332 ? -22.953 10.367 -4.906 1 85.19 332 GLY B C 1
ATOM 5318 O O . GLY B 1 332 ? -22.828 11.555 -4.613 1 85.19 332 GLY B O 1
ATOM 5319 N N . ARG B 1 333 ? -22.875 9.406 -4.039 1 93.62 333 ARG B N 1
ATOM 5320 C CA . ARG B 1 333 ? -22.422 9.695 -2.682 1 93.62 333 ARG B CA 1
ATOM 5321 C C . ARG B 1 333 ? -20.906 9.844 -2.625 1 93.62 333 ARG B C 1
ATOM 5323 O O . ARG B 1 333 ? -20.344 10.219 -1.592 1 93.62 333 ARG B O 1
ATOM 5330 N N . PHE B 1 334 ? -20.25 9.461 -3.77 1 95.56 334 PHE B N 1
ATOM 5331 C CA . PHE B 1 334 ? -18.797 9.617 -3.803 1 95.56 334 PHE B CA 1
ATOM 5332 C C . PHE B 1 334 ? -18.344 10.172 -5.148 1 95.56 334 PHE B C 1
ATOM 5334 O O . PHE B 1 334 ? -18.609 9.578 -6.191 1 95.56 334 PHE B O 1
ATOM 5341 N N . GLU B 1 335 ? -17.641 11.266 -5.109 1 94.69 335 GLU B N 1
ATOM 5342 C CA . GLU B 1 335 ? -17.078 11.891 -6.301 1 94.69 335 GLU B CA 1
ATOM 5343 C C . GLU B 1 335 ? -15.562 12.062 -6.16 1 94.69 335 GLU B C 1
ATOM 5345 O O . GLU B 1 335 ? -15.086 12.617 -5.164 1 94.69 335 GLU B O 1
ATOM 5350 N N . TYR B 1 336 ? -14.867 11.523 -7.102 1 94.88 336 TYR B N 1
ATOM 5351 C CA . TYR B 1 336 ? -13.414 11.656 -7.145 1 94.88 336 TYR B CA 1
ATOM 5352 C C . TYR B 1 336 ? -12.984 12.578 -8.281 1 94.88 336 TYR B C 1
ATOM 5354 O O . TYR B 1 336 ? -13.266 12.305 -9.453 1 94.88 336 TYR B O 1
ATOM 5362 N N . LEU B 1 337 ? -12.312 13.695 -7.949 1 93.94 337 LEU B N 1
ATOM 5363 C CA . LEU B 1 337 ? -11.859 14.688 -8.914 1 93.94 337 LEU B CA 1
ATOM 5364 C C . LEU B 1 337 ? -10.336 14.789 -8.914 1 93.94 337 LEU B C 1
ATOM 5366 O O . LEU B 1 337 ? -9.711 14.773 -7.855 1 93.94 337 LEU B O 1
ATOM 5370 N N . THR B 1 338 ? -9.75 14.797 -10.047 1 93.12 338 THR B N 1
ATOM 5371 C CA . THR B 1 338 ? -8.32 15.016 -10.234 1 93.12 338 THR B CA 1
ATOM 5372 C C . THR B 1 338 ? -8.07 15.984 -11.391 1 93.12 338 THR B C 1
ATOM 5374 O O . THR B 1 338 ? -8.93 16.172 -12.25 1 93.12 338 THR B O 1
ATOM 5377 N N . LEU B 1 339 ? -6.938 16.641 -11.344 1 91.31 339 LEU B N 1
ATOM 5378 C CA . LEU B 1 339 ? -6.559 17.5 -12.461 1 91.31 339 LEU B CA 1
ATOM 5379 C C . LEU B 1 339 ? -6.059 16.672 -13.641 1 91.31 339 LEU B C 1
ATOM 5381 O O . LEU B 1 339 ? -5.395 15.648 -13.445 1 91.31 339 LEU B O 1
ATOM 5385 N N . PRO B 1 340 ? -6.527 17 -14.828 1 75.69 340 PRO B N 1
ATOM 5386 C CA . PRO B 1 340 ? -6.035 16.266 -16 1 75.69 340 PRO B CA 1
ATOM 5387 C C . PRO B 1 340 ? -4.516 16.312 -16.125 1 75.69 340 PRO B C 1
ATOM 5389 O O . PRO B 1 340 ? -3.893 17.297 -15.734 1 75.69 340 PRO B O 1
ATOM 5392 N N . ASP B 1 341 ? -3.902 15.172 -16.297 1 62 341 ASP B N 1
ATOM 5393 C CA . ASP B 1 341 ? -2.453 15.047 -16.422 1 62 341 ASP B CA 1
ATOM 5394 C C . ASP B 1 341 ? -1.947 15.797 -17.656 1 62 341 ASP B C 1
ATOM 5396 O O . ASP B 1 341 ? -2.635 15.859 -18.688 1 62 341 ASP B O 1
ATOM 5400 N N . SER B 1 342 ? -1.13 16.812 -17.562 1 46.72 342 SER B N 1
ATOM 5401 C CA . SER B 1 342 ? -0.495 17.359 -18.766 1 46.72 342 SER B CA 1
ATOM 5402 C C . SER B 1 342 ? 0.137 16.25 -19.594 1 46.72 342 SER B C 1
ATOM 5404 O O . SER B 1 342 ? 0.61 16.5 -20.703 1 46.72 342 SER B O 1
ATOM 5406 N N . LEU B 1 343 ? 0.559 15.117 -19.125 1 44.94 343 LEU B N 1
ATOM 5407 C CA . LEU B 1 343 ? 1.136 14.086 -19.984 1 44.94 343 LEU B CA 1
ATOM 5408 C C . LEU B 1 343 ? 0.08 13.5 -20.922 1 44.94 343 LEU B C 1
ATOM 5410 O O . LEU B 1 343 ? -0.986 13.078 -20.469 1 44.94 343 LEU B O 1
ATOM 5414 N N . GLY B 1 344 ? -0.189 14.047 -21.984 1 38.81 344 GLY B N 1
ATOM 5415 C CA . GLY B 1 344 ? -1.092 13.719 -23.078 1 38.81 344 GLY B CA 1
ATOM 5416 C C . GLY B 1 344 ? -1.368 12.234 -23.203 1 38.81 344 GLY B C 1
ATOM 5417 O O . GLY B 1 344 ? -0.463 11.414 -23.031 1 38.81 344 GLY B O 1
ATOM 5418 N N . THR B 1 345 ? -2.574 11.766 -22.859 1 36.88 345 THR B N 1
ATOM 5419 C CA . THR B 1 345 ? -3.021 10.445 -23.281 1 36.88 345 THR B CA 1
ATOM 5420 C C . THR B 1 345 ? -2.463 10.094 -24.656 1 36.88 345 THR B C 1
ATOM 5422 O O . THR B 1 345 ? -2.889 10.656 -25.656 1 36.88 345 THR B O 1
ATOM 5425 N N . ARG B 1 346 ? -1.266 9.945 -25.016 1 30.67 346 ARG B N 1
ATOM 5426 C CA . ARG B 1 346 ? -1.059 9.359 -26.328 1 30.67 346 ARG B CA 1
ATOM 5427 C C . ARG B 1 346 ? -1.901 8.102 -26.516 1 30.67 346 ARG B C 1
ATOM 5429 O O . ARG B 1 346 ? -1.771 7.148 -25.75 1 30.67 346 ARG B O 1
ATOM 5436 N N . LYS B 1 347 ? -3.016 8.242 -27.094 1 32.69 347 LYS B N 1
ATOM 5437 C CA . LYS B 1 347 ? -3.83 7.141 -27.609 1 32.69 347 LYS B CA 1
ATOM 5438 C C . LYS B 1 347 ? -2.959 6.035 -28.203 1 32.69 347 LYS B C 1
ATOM 5440 O O . LYS B 1 347 ? -2.051 6.309 -28.984 1 32.69 347 LYS B O 1
ATOM 5445 N N . ALA B 1 348 ? -2.793 4.973 -27.594 1 31.28 348 ALA B N 1
ATOM 5446 C CA . ALA B 1 348 ? -2.258 3.85 -28.359 1 31.28 348 ALA B CA 1
ATOM 5447 C C . ALA B 1 348 ? -2.715 3.908 -29.812 1 31.28 348 ALA B C 1
ATOM 5449 O O . ALA B 1 348 ? -3.91 4.039 -30.094 1 31.28 348 ALA B O 1
ATOM 5450 N N . ALA B 1 349 ? -1.905 4.281 -30.719 1 29.86 349 ALA B N 1
ATOM 5451 C CA . ALA B 1 349 ? -2.217 4.125 -32.156 1 29.86 349 ALA B CA 1
ATOM 5452 C C . ALA B 1 349 ? -2.943 2.809 -32.406 1 29.86 349 ALA B C 1
ATOM 5454 O O . ALA B 1 349 ? -2.541 1.76 -31.891 1 29.86 349 ALA B O 1
ATOM 5455 N N . GLU B 1 350 ? -4.168 2.826 -32.688 1 27.59 350 GLU B N 1
ATOM 5456 C CA . GLU B 1 350 ? -4.867 1.662 -33.219 1 27.59 350 GLU B CA 1
ATOM 5457 C C . GLU B 1 350 ? -3.969 0.873 -34.156 1 27.59 350 GLU B C 1
ATOM 5459 O O . GLU B 1 350 ? -3.332 1.449 -35.062 1 27.59 350 GLU B O 1
ATOM 5464 N N . PRO B 1 351 ? -3.42 -0.177 -33.719 1 27.52 351 PRO B N 1
ATOM 5465 C CA . PRO B 1 351 ? -2.732 -0.86 -34.812 1 27.52 351 PRO B CA 1
ATOM 5466 C C . PRO B 1 351 ? -3.506 -0.787 -36.125 1 27.52 351 PRO B C 1
ATOM 5468 O O . PRO B 1 351 ? -4.73 -0.924 -36.156 1 27.52 351 PRO B O 1
ATOM 5471 N N . ARG B 1 352 ? -3.051 0.056 -37.062 1 30.08 352 ARG B N 1
ATOM 5472 C CA . ARG B 1 352 ? -3.592 -0 -38.406 1 30.08 352 ARG B CA 1
ATOM 5473 C C . ARG B 1 352 ? -3.768 -1.444 -38.875 1 30.08 352 ARG B C 1
ATOM 5475 O O . ARG B 1 352 ? -2.834 -2.244 -38.781 1 30.08 352 ARG B O 1
ATOM 5482 N N . ALA B 1 353 ? -5.023 -1.942 -39 1 31.19 353 ALA B N 1
ATOM 5483 C CA . ALA B 1 353 ? -5.414 -3.178 -39.688 1 31.19 353 ALA B CA 1
ATOM 5484 C C . ALA B 1 353 ? -4.613 -3.381 -40.969 1 31.19 353 ALA B C 1
ATOM 5486 O O . ALA B 1 353 ? -4.523 -2.477 -41.781 1 31.19 353 ALA B O 1
ATOM 5487 N N . ALA B 1 354 ? -3.57 -4.227 -41 1 32.97 354 ALA B N 1
ATOM 5488 C CA . ALA B 1 354 ? -2.99 -4.691 -42.25 1 32.97 354 ALA B CA 1
ATOM 5489 C C . ALA B 1 354 ? -4.066 -4.891 -43.312 1 32.97 354 ALA B C 1
ATOM 5491 O O . ALA B 1 354 ? -5.059 -5.582 -43.094 1 32.97 354 ALA B O 1
ATOM 5492 N N . SER B 1 355 ? -4.262 -3.998 -44.219 1 29.09 355 SER B N 1
ATOM 5493 C CA . SER B 1 355 ? -5.039 -4.168 -45.438 1 29.09 355 SER B CA 1
ATOM 5494 C C . SER B 1 355 ? -4.754 -5.512 -46.094 1 29.09 355 SER B C 1
ATOM 5496 O O . SER B 1 355 ? -3.592 -5.887 -46.281 1 29.09 355 SER B O 1
ATOM 5498 N N . ALA B 1 356 ? -5.676 -6.43 -46 1 32.84 356 ALA B N 1
ATOM 5499 C CA . ALA B 1 356 ? -5.742 -7.609 -46.844 1 32.84 356 ALA B CA 1
ATOM 5500 C C . ALA B 1 356 ? -5.391 -7.258 -48.281 1 32.84 356 ALA B C 1
ATOM 5502 O O . ALA B 1 356 ? -5.938 -6.312 -48.844 1 32.84 356 ALA B O 1
ATOM 5503 N N . VAL B 1 357 ? -4.211 -7.488 -48.719 1 25.64 357 VAL B N 1
ATOM 5504 C CA . VAL B 1 357 ? -3.891 -7.578 -50.156 1 25.64 357 VAL B CA 1
ATOM 5505 C C . VAL B 1 357 ? -4.996 -8.344 -50.875 1 25.64 357 VAL B C 1
ATOM 5507 O O . VAL B 1 357 ? -5.34 -9.461 -50.5 1 25.64 357 VAL B O 1
ATOM 5510 N N . ALA B 1 358 ? -5.582 -7.742 -51.781 1 22.86 358 ALA B N 1
ATOM 5511 C CA . ALA B 1 358 ? -6.176 -8.367 -52.969 1 22.86 358 ALA B CA 1
ATOM 5512 C C . ALA B 1 358 ? -5.102 -8.977 -53.875 1 22.86 358 ALA B C 1
ATOM 5514 O O . ALA B 1 358 ? -4.031 -8.391 -54.031 1 22.86 358 ALA B O 1
#

Nearest PDB structures (foldseek):
  5fya-assembly1_B  TM=7.100E-01  e=1.421E-14  Pseudomonas aeruginosa PAO1
  5fya-assembly1_A  TM=6.947E-01  e=1.700E-14  Pseudomonas aeruginosa PAO1
  5fqu-assembly1_A  TM=7.076E-01  e=8.175E-13  Pseudomonas aeruginosa PAO1
  5fqu-assembly1_B  TM=6.888E-01  e=4.602E-12  Pseudomonas aeruginosa PAO1
  6ez3-assembly1_A  TM=1.920E-01  e=4.157E+00  Staphylococcus haemolyticus JCSC1435

Solvent-accessible surface area (backbone atoms only — not comparable to full-atom values): 37723 Å² total; per-residue (Å²): 113,74,63,83,76,41,49,33,34,38,32,25,20,30,43,58,42,47,38,37,21,54,52,17,25,48,45,40,40,46,76,65,48,55,72,58,43,29,29,25,10,11,19,42,12,21,50,53,30,44,32,47,32,12,36,57,81,90,46,25,61,60,44,50,50,52,51,55,55,51,55,30,56,70,67,41,86,56,88,62,82,69,70,50,54,69,45,44,60,42,15,44,50,40,18,62,30,37,44,59,45,81,86,79,78,91,63,85,62,67,79,60,86,66,72,94,43,74,87,82,55,75,77,49,24,80,42,81,68,65,66,55,50,58,51,46,63,72,54,27,38,54,67,44,28,50,67,45,81,25,39,39,35,37,33,23,21,30,62,36,60,50,44,79,41,75,47,32,34,89,79,40,86,58,52,69,66,58,46,50,16,9,52,10,40,63,29,21,21,44,66,30,77,54,96,91,38,50,22,16,26,16,43,56,56,37,13,44,58,59,58,79,69,58,75,50,80,59,90,46,29,33,40,35,42,34,41,36,59,44,43,42,64,43,74,79,63,85,38,50,64,42,36,46,47,47,50,50,24,38,36,41,26,30,38,42,52,51,51,51,54,47,48,52,55,44,32,55,52,44,31,72,76,39,68,84,49,55,32,36,39,38,40,43,45,60,43,74,73,53,88,90,47,59,81,64,37,56,48,38,47,44,65,68,52,34,52,50,31,20,50,50,18,25,53,52,36,51,54,48,52,49,50,61,71,65,51,63,83,65,97,54,37,60,42,82,44,66,72,81,69,83,72,67,80,72,68,76,72,68,76,75,74,77,74,77,78,127,113,75,63,84,74,41,48,32,32,38,32,25,20,31,45,59,42,46,40,36,21,54,52,17,24,49,45,41,40,46,74,66,48,54,71,58,45,29,29,24,11,12,20,42,12,21,51,53,29,42,32,47,31,12,35,58,80,90,46,24,60,61,45,50,50,51,51,56,54,49,55,30,56,71,69,45,88,62,87,64,81,64,60,46,78,65,39,42,31,43,46,50,41,45,47,59,47,47,73,68,42,71,74,76,78,86,66,86,64,78,71,70,81,79,73,66,86,87,77,87,66,77,76,49,24,62,42,82,69,64,67,53,50,58,52,44,64,71,53,28,38,54,69,45,27,49,68,47,80,25,39,38,35,37,33,22,21,30,62,36,60,52,44,78,40,73,48,31,34,88,79,43,86,58,53,69,66,59,46,51,16,8,53,11,39,71,54,53,20,43,67,30,78,53,98,90,37,50,22,17,27,17,43,54,55,39,14,43,60,59,57,78,69,58,74,50,80,58,90,44,27,33,40,33,43,34,42,36,60,46,43,41,64,42,75,77,62,86,39,51,55,40,39,8,36,46,50,50,24,38,36,41,27,29,38,42,52,52,51,51,54,48,49,52,54,44,33,55,52,42,30,73,76,39,69,83,49,54,32,37,39,38,39,44,46,59,43,72,70,54,90,90,47,58,67,65,37,52,70,37,47,43,65,68,50,35,52,49,31,20,51,50,18,24,53,52,36,53,53,48,52,50,51,61,70,65,51,63,84,63,96,54,36,60,44,83,43,65,73,82,67,85,72,68,80,73,68,74,72,68,76,75,75,77,74,77,79,127